Protein AF-0000000078821123 (afdb_homodimer)

Nearest PDB structures (foldseek):
  1x0l-assembly1_A  TM=9.062E-01  e=2.164E-41  Thermus thermophilus
  3ah3-assembly1_A  TM=8.897E-01  e=8.910E-41  Thermus thermophilus HB27
  4y1p-assembly1_A-2  TM=9.088E-01  e=2.811E-36  Sulfolobus acidocaldarius DSM 639
  5hn3-assembly1_A  TM=8.914E-01  e=4.255E-35  Thermococcus kodakarensis KOD1
  1wpw-assembly1_A  TM=8.825E-01  e=8.394E-35  Sulfurisphaera tokodaii

Secondary structure (DSSP, 8-state):
-EEEEEEESTTHHHHHHHHHHHHHHT----EEEE---SHHHHHHHS-SS-HHHHHHHHTSSEEEEEE----S-TT---HHHHHHHHTT--EEEEEE-PPTT---TT------EEEEEE-SSBTTS--EE--SSEEEEEEEEEHHHHHHHHHHHHHHHHTTT-EEEEEE-TTT-TTHHHHHHHHHHHHHHHT-EEEEEEHHHHHHHHHH-GGG-SEEEE-HHHHHHHHHHHHHHHT-GGG-EEEEE-SS-EEEEESS---TTTTTTT----HHHHHHHHHHHHHTT-HHHHHHHHHHHHHHHHTT---GGGT----HHHHHHHHHHHHHHT-/-EEEEEEESTTHHHHHHHHHHHHHTT----EEEE---SHHHHHHHS-SS-HHHHHHHHTSSEEEEEE----S-TT---HHHHHHHHTT--EEEEEE-PPTT---TT------EEEEEE-SSBTTS--EE--SSEEEEEEEEEHHHHHHHHHHHHHHHHTTT-EEEEEE-TTT-TTHHHHHHHHHHHHHHHT-EEEEEEHHHHHHHHHH-GGG-SEEEE-HHHHHHHHHHHHHHHT-GGG-EEEEE-SS-EEEEESS---TTTTTTT----HHHHHHHHHHHHHTT-HHHHHHHHHHHHHHHHTT---GGGT----HHHHHHHHHHHHHHT-

Solvent-accessible surface area (backbone atoms only — not comparable to full-atom values): 31918 Å² total; per-residue (Å²): 94,37,31,28,41,29,30,41,19,47,32,10,65,52,22,35,57,21,21,47,48,34,57,54,39,71,68,66,82,61,48,76,42,79,50,88,38,19,41,72,43,21,75,73,71,69,46,23,65,50,71,64,53,51,53,53,51,67,71,29,48,33,35,45,38,28,14,50,54,70,60,77,43,91,79,55,60,57,51,67,65,47,50,31,54,78,55,47,19,40,28,31,40,34,56,47,58,46,50,77,96,40,53,14,50,58,64,52,65,75,37,57,29,33,40,33,14,31,51,52,41,23,62,66,53,74,48,65,46,77,42,90,56,48,13,29,35,39,28,40,42,36,42,66,63,29,41,55,36,33,48,51,46,43,56,53,14,64,75,60,83,32,34,38,36,42,41,38,48,30,66,75,35,61,29,38,41,51,41,54,53,40,32,52,51,46,28,55,75,68,71,36,47,69,51,72,42,44,47,31,59,43,44,21,40,50,67,71,45,44,58,79,46,39,26,35,37,30,46,28,64,60,31,49,32,50,54,42,27,47,21,32,49,39,50,36,51,45,63,26,27,26,34,29,36,30,94,80,35,40,37,24,26,30,70,40,66,16,56,68,90,51,36,89,67,48,44,51,54,27,54,6,33,34,47,17,47,29,50,51,30,42,73,71,71,33,53,69,64,24,50,45,49,54,51,29,51,49,48,31,51,75,69,53,49,32,22,50,92,78,72,28,79,33,36,23,60,53,34,23,49,52,38,16,50,48,44,52,74,64,113,96,36,33,28,40,28,30,41,20,46,34,10,66,51,23,34,57,20,20,47,46,35,56,54,39,70,68,65,80,62,47,74,42,79,50,89,37,18,41,71,44,20,75,75,71,69,45,23,64,51,72,66,54,50,53,54,51,68,71,30,48,32,34,44,38,29,15,49,54,68,60,77,43,92,80,54,62,56,51,65,63,46,50,31,54,76,54,48,20,39,28,30,40,36,58,45,57,48,50,77,95,41,54,14,49,57,65,52,64,76,38,57,30,32,41,34,15,30,49,51,41,21,61,66,52,75,48,65,46,80,43,91,58,50,14,28,35,38,27,40,41,37,42,67,62,29,40,56,35,33,48,52,44,42,56,52,15,66,76,60,85,33,33,38,37,41,40,40,50,31,68,75,33,62,28,37,41,51,43,53,51,40,33,51,52,46,28,57,75,69,71,36,46,71,51,72,43,44,48,32,59,43,44,20,41,49,68,70,45,45,57,78,45,41,26,33,37,29,46,29,64,59,31,50,31,50,53,43,27,46,21,32,49,39,50,34,52,44,61,25,27,26,34,28,37,30,93,80,35,39,36,26,26,30,69,41,64,16,54,67,90,51,34,89,67,48,45,52,54,27,54,5,33,36,45,16,48,29,50,51,30,42,75,72,70,33,53,69,63,25,51,47,50,53,51,29,51,47,49,32,50,75,68,54,49,32,22,49,93,78,72,27,80,33,34,22,60,53,36,22,48,52,38,15,50,48,43,53,75,65,110

Organism: Methanosarcina acetivorans (strain ATCC 35395 / DSM 2834 / JCM 12185 / C2A) (NCBI:txid188937)

InterPro domains:
  IPR011828 Isopropylmalate/isohomocitrate dehydrogenase [TIGR02088] (3-323)
  IPR019818 Isocitrate/isopropylmalate dehydrogenase, conserved site [PS00470] (220-239)
  IPR024084 Isopropylmalate dehydrogenase-like domain [PF00180] (2-323)
  IPR024084 Isopropylmalate dehydrogenase-like domain [SM01329] (2-323)

Radius of gyration: 25.45 Å; Cα contacts (8 Å, |Δi|>4): 1637; chains: 2; bounding box: 60×72×67 Å

pLDDT: mean 96.75, std 3.0, range [77.81, 98.94]

Foldseek 3Di:
DEEEEEQAFACSVQLSVLLVLLLCLLVDPYHYDYDYAADVVCVVPVARADPVNLVVRVVGQEYQYEFHDDDPDPSYDDPVLVNCQSVVLQKKKWWQAAAPPFFFPLRDHQATAIEIEGANFFQSVPAKDDDPVDIDTDGDDDLVSLQVSLLVLQVQLVVDVLEEEEEFACVVVVNRVSSVVSSVVNSVVSVGHYYYDYLVVVLVCCSVPVRPHYYYYYYHVSSLVSSCSSCRRRHHLLAMKMWRHDPRYIYIYRNDHSPNVCGPVQQRWSNRSNLSSLVVCVVVVNPVLSVLLSVLSNVCVVVQCTGVSRPHPHGSNSSSVSSSVSSNVVD/DEEEEEQAFACSVQLSVLLVLLLCLLVDPYHYDYDYAADVVCVVPVARADPVNLVVRVVGQEYQYEFHDDDPDPSYDDPVLVNCQSVVLQKKKWWQAAAPPFFFPLRDHQATAIEIEGANFFQSVPAKDDDPVDIDTDGDDDLVSLQVSLLVLQVQLVVDVLEEEEEFACVVVVNRVSSVVSSVVNSVVSVGHYYYDYLVVVLVCCSVPVRVHYYYYYYHVSSLVSSCSSCRRRHHLLAMKMWRHDPRYIYIYRNDHSPNVCGPVQQRWSNRSNLSSLVVCVVVVNPVLSVLLSVLSNVCVVVQCTGVSRPHPHGSNSSSVSSSVSSNVPD

Structure (mmCIF, N/CA/C/O backbone):
data_AF-0000000078821123-model_v1
#
loop_
_entity.id
_entity.type
_entity.pdbx_description
1 polymer '3-isopropylmalate dehydrogenase'
#
loop_
_atom_site.group_PDB
_atom_site.id
_atom_site.type_symbol
_atom_site.label_atom_id
_atom_site.label_alt_id
_atom_site.label_comp_id
_atom_site.label_asym_id
_atom_site.label_entity_id
_atom_site.label_seq_id
_atom_site.pdbx_PDB_ins_code
_atom_site.Cartn_x
_atom_site.Cartn_y
_atom_site.Cartn_z
_atom_site.occupancy
_atom_site.B_iso_or_equiv
_atom_site.auth_seq_id
_atom_site.auth_comp_id
_atom_site.auth_asym_id
_atom_site.auth_atom_id
_atom_site.pdbx_PDB_model_num
ATOM 1 N N . MET A 1 1 ? 5.969 -31.734 -21.078 1 92.12 1 MET A N 1
ATOM 2 C CA . MET A 1 1 ? 5.68 -30.328 -20.891 1 92.12 1 MET A CA 1
ATOM 3 C C . MET A 1 1 ? 6.746 -29.453 -21.547 1 92.12 1 MET A C 1
ATOM 5 O O . MET A 1 1 ? 7.934 -29.781 -21.5 1 92.12 1 MET A O 1
ATOM 9 N N . LYS A 1 2 ? 6.359 -28.5 -22.344 1 97.25 2 LYS A N 1
ATOM 10 C CA . LYS A 1 2 ? 7.258 -27.531 -22.953 1 97.25 2 LYS A CA 1
ATOM 11 C C . LYS A 1 2 ? 7.316 -26.25 -22.125 1 97.25 2 LYS A C 1
ATOM 13 O O . LYS A 1 2 ? 6.285 -25.625 -21.859 1 97.25 2 LYS A O 1
ATOM 18 N N . LEU A 1 3 ? 8.484 -25.891 -21.656 1 98.38 3 LEU A N 1
ATOM 19 C CA . LEU A 1 3 ? 8.672 -24.797 -20.703 1 98.38 3 LEU A CA 1
ATOM 20 C C . LEU A 1 3 ? 9.57 -23.703 -21.297 1 98.38 3 LEU A C 1
ATOM 22 O O . LEU A 1 3 ? 10.719 -23.969 -21.641 1 98.38 3 LEU A O 1
ATOM 26 N N . ALA A 1 4 ? 9.016 -22.516 -21.469 1 98.69 4 ALA A N 1
ATOM 27 C CA . ALA A 1 4 ? 9.883 -21.375 -21.766 1 98.69 4 ALA A CA 1
ATOM 28 C C . ALA A 1 4 ? 10.664 -20.938 -20.531 1 98.69 4 ALA A C 1
ATOM 30 O O . ALA A 1 4 ? 10.086 -20.766 -19.469 1 98.69 4 ALA A O 1
ATOM 31 N N . VAL A 1 5 ? 11.922 -20.812 -20.625 1 98.75 5 VAL A N 1
ATOM 32 C CA . VAL A 1 5 ? 12.789 -20.344 -19.547 1 98.75 5 VAL A CA 1
ATOM 33 C C . VAL A 1 5 ? 13.422 -19.016 -19.938 1 98.75 5 VAL A C 1
ATOM 35 O O . VAL A 1 5 ? 14.219 -18.938 -20.891 1 98.75 5 VAL A O 1
ATOM 38 N N . ILE A 1 6 ? 13.062 -18 -19.234 1 98.62 6 ILE A N 1
ATOM 39 C CA . ILE A 1 6 ? 13.508 -16.656 -19.547 1 98.62 6 ILE A CA 1
ATOM 40 C C . ILE A 1 6 ? 14.18 -16.047 -18.312 1 98.62 6 ILE A C 1
ATOM 42 O O . ILE A 1 6 ? 13.516 -15.711 -17.328 1 98.62 6 ILE A O 1
ATOM 46 N N . GLU A 1 7 ? 15.406 -15.836 -18.375 1 98.12 7 GLU A N 1
ATOM 47 C CA . GLU A 1 7 ? 16.156 -15.32 -17.234 1 98.12 7 GLU A CA 1
ATOM 48 C C . GLU A 1 7 ? 15.891 -13.836 -17 1 98.12 7 GLU A C 1
ATOM 50 O O . GLU A 1 7 ? 15.82 -13.375 -15.867 1 98.12 7 GLU A O 1
ATOM 55 N N . GLY A 1 8 ? 15.75 -13.109 -18.125 1 97.25 8 GLY A N 1
ATOM 56 C CA . GLY A 1 8 ? 15.508 -11.68 -18.047 1 97.25 8 GLY A CA 1
ATOM 57 C C . GLY A 1 8 ? 16.766 -10.875 -17.734 1 97.25 8 GLY A C 1
ATOM 58 O O . GLY A 1 8 ? 17.797 -11.055 -18.391 1 97.25 8 GLY A O 1
ATOM 59 N N . ASP A 1 9 ? 16.672 -9.945 -16.859 1 97.44 9 ASP A N 1
ATOM 60 C CA . ASP A 1 9 ? 17.734 -9 -16.547 1 97.44 9 ASP A CA 1
ATOM 61 C C . ASP A 1 9 ? 18.219 -9.156 -15.109 1 97.44 9 ASP A C 1
ATOM 63 O O . ASP A 1 9 ? 17.547 -9.758 -14.281 1 97.44 9 ASP A O 1
ATOM 67 N N . GLY A 1 10 ? 19.422 -8.586 -14.836 1 96.81 10 GLY A N 1
ATOM 68 C CA . GLY A 1 10 ? 19.938 -8.492 -13.477 1 96.81 10 GLY A CA 1
ATOM 69 C C . GLY A 1 10 ? 20.141 -9.844 -12.812 1 96.81 10 GLY A C 1
ATOM 70 O O . GLY A 1 10 ? 20.781 -10.727 -13.383 1 96.81 10 GLY A O 1
ATOM 71 N N . ILE A 1 11 ? 19.547 -9.961 -11.664 1 97.75 11 ILE A N 1
ATOM 72 C CA . ILE A 1 11 ? 19.781 -11.156 -10.867 1 97.75 11 ILE A CA 1
ATOM 73 C C . ILE A 1 11 ? 19.016 -12.336 -11.461 1 97.75 11 ILE A C 1
ATOM 75 O O . ILE A 1 11 ? 19.234 -13.484 -11.086 1 97.75 11 ILE A O 1
ATOM 79 N N . GLY A 1 12 ? 18.094 -12.016 -12.383 1 98.12 12 GLY A N 1
ATOM 80 C CA . GLY A 1 12 ? 17.422 -13.109 -13.07 1 98.12 12 GLY A CA 1
ATOM 81 C C . GLY A 1 12 ? 18.391 -14.086 -13.711 1 98.12 12 GLY A C 1
ATOM 82 O O . GLY A 1 12 ? 18.109 -15.289 -13.766 1 98.12 12 GLY A O 1
ATOM 83 N N . ARG A 1 13 ? 19.5 -13.641 -14.109 1 97.56 13 ARG A N 1
ATOM 84 C CA . ARG A 1 13 ? 20.516 -14.43 -14.789 1 97.56 13 ARG A CA 1
ATOM 85 C C . ARG A 1 13 ? 21.25 -15.344 -13.812 1 97.56 13 ARG A C 1
ATOM 87 O O . ARG A 1 13 ? 21.938 -16.281 -14.219 1 97.56 13 ARG A O 1
ATOM 94 N N . GLU A 1 14 ? 20.984 -15.094 -12.57 1 98.44 14 GLU A N 1
ATOM 95 C CA . GLU A 1 14 ? 21.609 -15.906 -11.531 1 98.44 14 GLU A CA 1
ATOM 96 C C . GLU A 1 14 ? 20.594 -16.828 -10.867 1 98.44 14 GLU A C 1
ATOM 98 O O . GLU A 1 14 ? 20.828 -18.031 -10.742 1 98.44 14 GLU A O 1
ATOM 103 N N . VAL A 1 15 ? 19.422 -16.328 -10.555 1 98.62 15 VAL A N 1
ATOM 104 C CA . VAL A 1 15 ? 18.484 -17.062 -9.719 1 98.62 15 VAL A CA 1
ATOM 105 C C . VAL A 1 15 ? 17.719 -18.094 -10.57 1 98.62 15 VAL A C 1
ATOM 107 O O . VAL A 1 15 ? 17.359 -19.156 -10.086 1 98.62 15 VAL A O 1
ATOM 110 N N . ILE A 1 16 ? 17.484 -17.812 -11.852 1 98.75 16 ILE A N 1
ATOM 111 C CA . ILE A 1 16 ? 16.703 -18.719 -12.688 1 98.75 16 ILE A CA 1
ATOM 112 C C . ILE A 1 16 ? 17.531 -19.969 -13 1 98.75 16 ILE A C 1
ATOM 114 O O . ILE A 1 16 ? 17.047 -21.094 -12.891 1 98.75 16 ILE A O 1
ATOM 118 N N . PRO A 1 17 ? 18.844 -19.828 -13.352 1 98.62 17 PRO A N 1
ATOM 119 C CA . PRO A 1 17 ? 19.641 -21.047 -13.5 1 98.62 17 PRO A CA 1
ATOM 120 C C . PRO A 1 17 ? 19.656 -21.906 -12.242 1 98.62 17 PRO A C 1
ATOM 122 O O . PRO A 1 17 ? 19.594 -23.141 -12.336 1 98.62 17 PRO A O 1
ATOM 125 N N . ALA A 1 18 ? 19.734 -21.266 -11.109 1 98.75 18 ALA A N 1
ATOM 126 C CA . ALA A 1 18 ? 19.688 -22.016 -9.859 1 98.75 18 ALA A CA 1
ATOM 127 C C . ALA A 1 18 ? 18.375 -22.766 -9.719 1 98.75 18 ALA A C 1
ATOM 129 O O . ALA A 1 18 ? 18.359 -23.938 -9.312 1 98.75 18 ALA A O 1
ATOM 130 N N . ALA A 1 19 ? 17.266 -22.141 -10.008 1 98.81 19 ALA A N 1
ATOM 131 C CA . ALA A 1 19 ? 15.945 -22.766 -9.93 1 98.81 19 ALA A CA 1
ATOM 132 C C . ALA A 1 19 ? 15.812 -23.906 -10.938 1 98.81 19 ALA A C 1
ATOM 134 O O . ALA A 1 19 ? 15.211 -24.938 -10.641 1 98.81 19 ALA A O 1
ATOM 135 N N . VAL A 1 20 ? 16.344 -23.672 -12.148 1 98.69 20 VAL A N 1
ATOM 136 C CA . VAL A 1 20 ? 16.281 -24.688 -13.203 1 98.69 20 VAL A CA 1
ATOM 137 C C . VAL A 1 20 ? 17.062 -25.922 -12.773 1 98.69 20 VAL A C 1
ATOM 139 O O . VAL A 1 20 ? 16.672 -27.047 -13.062 1 98.69 20 VAL A O 1
ATOM 142 N N . GLU A 1 21 ? 18.203 -25.672 -12.133 1 98.5 21 GLU A N 1
ATOM 143 C CA . GLU A 1 21 ? 18.984 -26.797 -11.617 1 98.5 21 GLU A CA 1
ATOM 144 C C . GLU A 1 21 ? 18.141 -27.641 -10.664 1 98.5 21 GLU A C 1
ATOM 146 O O . GLU A 1 21 ? 18.219 -28.875 -10.703 1 98.5 21 GLU A O 1
ATOM 151 N N . VAL A 1 22 ? 17.438 -27.031 -9.82 1 98.75 22 VAL A N 1
ATOM 152 C CA . VAL A 1 22 ? 16.547 -27.734 -8.906 1 98.75 22 VAL A CA 1
ATOM 153 C C . VAL A 1 22 ? 15.477 -28.484 -9.688 1 98.75 22 VAL A C 1
ATOM 155 O O . VAL A 1 22 ? 15.188 -29.656 -9.406 1 98.75 22 VAL A O 1
ATOM 158 N N . LEU A 1 23 ? 14.844 -27.812 -10.68 1 98.69 23 LEU A N 1
ATOM 159 C CA . LEU A 1 23 ? 13.828 -28.438 -11.523 1 98.69 23 LEU A CA 1
ATOM 160 C C . LEU A 1 23 ? 14.391 -29.672 -12.211 1 98.69 23 LEU A C 1
ATOM 162 O O . LEU A 1 23 ? 13.734 -30.719 -12.258 1 98.69 23 LEU A O 1
ATOM 166 N N . ASP A 1 24 ? 15.602 -29.594 -12.711 1 98.06 24 ASP A N 1
ATOM 167 C CA . ASP A 1 24 ? 16.234 -30.672 -13.445 1 98.06 24 ASP A CA 1
ATOM 168 C C . ASP A 1 24 ? 16.531 -31.875 -12.539 1 98.06 24 ASP A C 1
ATOM 170 O O . ASP A 1 24 ? 16.594 -33 -13 1 98.06 24 ASP A O 1
ATOM 174 N N . ALA A 1 25 ? 16.719 -31.578 -11.297 1 98.31 25 ALA A N 1
ATOM 175 C CA . ALA A 1 25 ? 17.062 -32.625 -10.336 1 98.31 25 ALA A CA 1
ATOM 176 C C . ALA A 1 25 ? 15.953 -33.688 -10.258 1 98.31 25 ALA A C 1
ATOM 178 O O . ALA A 1 25 ? 16.188 -34.812 -9.859 1 98.31 25 ALA A O 1
ATOM 179 N N . PHE A 1 26 ? 14.766 -33.312 -10.602 1 97.88 26 PHE A N 1
ATOM 180 C CA . PHE A 1 26 ? 13.641 -34.25 -10.523 1 97.88 26 PHE A CA 1
ATOM 181 C C . PHE A 1 26 ? 13.656 -35.219 -11.688 1 97.88 26 PHE A C 1
ATOM 183 O O . PHE A 1 26 ? 12.938 -36.219 -11.68 1 97.88 26 PHE A O 1
ATOM 190 N N . GLY A 1 27 ? 14.445 -34.969 -12.742 1 96.06 27 GLY A N 1
ATOM 191 C CA . GLY A 1 27 ? 14.57 -35.875 -13.883 1 96.06 27 GLY A CA 1
ATOM 192 C C . GLY A 1 27 ? 13.312 -35.969 -14.719 1 96.06 27 GLY A C 1
ATOM 193 O O . GLY A 1 27 ? 13.016 -37 -15.32 1 96.06 27 GLY A O 1
ATOM 194 N N . LEU A 1 28 ? 12.586 -34.938 -14.742 1 94.44 28 LEU A N 1
ATOM 195 C CA . LEU A 1 28 ? 11.344 -34.906 -15.5 1 94.44 28 LEU A CA 1
ATOM 196 C C . LEU A 1 28 ? 11.617 -34.688 -16.984 1 94.44 28 LEU A C 1
ATOM 198 O O . LEU A 1 28 ? 12.625 -34.094 -17.359 1 94.44 28 LEU A O 1
ATOM 202 N N . GLU A 1 29 ? 10.828 -35.25 -17.812 1 91.25 29 GLU A N 1
ATOM 203 C CA . GLU A 1 29 ? 10.898 -35 -19.25 1 91.25 29 GLU A CA 1
ATOM 204 C C . GLU A 1 29 ? 10.328 -33.656 -19.609 1 91.25 29 GLU A C 1
ATOM 206 O O . GLU A 1 29 ? 9.125 -33.531 -19.875 1 91.25 29 GLU A O 1
ATOM 211 N N . LEU A 1 30 ? 11.094 -32.688 -19.609 1 93.69 30 LEU A N 1
ATOM 212 C CA . LEU A 1 30 ? 10.719 -31.297 -19.938 1 93.69 30 LEU A CA 1
ATOM 213 C C . LEU A 1 30 ? 11.516 -30.781 -21.125 1 93.69 30 LEU A C 1
ATOM 215 O O . LEU A 1 30 ? 12.727 -31.016 -21.219 1 93.69 30 LEU A O 1
ATOM 219 N N . GLU A 1 31 ? 10.852 -30.297 -22.078 1 97.38 31 GLU A N 1
ATOM 220 C CA . GLU A 1 31 ? 11.516 -29.531 -23.125 1 97.38 31 GLU A CA 1
ATOM 221 C C . GLU A 1 31 ? 11.625 -28.062 -22.75 1 97.38 31 GLU A C 1
ATOM 223 O O . GLU A 1 31 ? 10.609 -27.375 -22.547 1 97.38 31 GLU A O 1
ATOM 228 N N . LYS A 1 32 ? 12.773 -27.594 -22.578 1 98.12 32 LYS A N 1
ATOM 229 C CA . LYS A 1 32 ? 12.992 -26.203 -22.188 1 98.12 32 LYS A CA 1
ATOM 230 C C . LYS A 1 32 ? 13.367 -25.344 -23.406 1 98.12 32 LYS A C 1
ATOM 232 O O . LYS A 1 32 ? 14.203 -25.734 -24.219 1 98.12 32 LYS A O 1
ATOM 237 N N . VAL A 1 33 ? 12.656 -24.297 -23.531 1 98.38 33 VAL A N 1
ATOM 238 C CA . VAL A 1 33 ? 12.906 -23.328 -24.594 1 98.38 33 VAL A CA 1
ATOM 239 C C . VAL A 1 33 ? 13.438 -22.031 -24 1 98.38 33 VAL A C 1
ATOM 241 O O . VAL A 1 33 ? 12.719 -21.344 -23.266 1 98.38 33 VAL A O 1
ATOM 244 N N . SER A 1 34 ? 14.664 -21.688 -24.359 1 97.94 34 SER A N 1
ATOM 245 C CA . SER A 1 34 ? 15.281 -20.469 -23.812 1 97.94 34 SER A CA 1
ATOM 246 C C . SER A 1 34 ? 15 -19.266 -24.703 1 97.94 34 SER A C 1
ATOM 248 O O . SER A 1 34 ? 15.055 -19.359 -25.922 1 97.94 34 SER A O 1
ATOM 250 N N . LEU A 1 35 ? 14.633 -18.172 -24.109 1 97.88 35 LEU A N 1
ATOM 251 C CA . LEU A 1 35 ? 14.445 -16.891 -24.797 1 97.88 35 LEU A CA 1
ATOM 252 C C . LEU A 1 35 ? 15.172 -15.766 -24.078 1 97.88 35 LEU A C 1
ATOM 254 O O . LEU A 1 35 ? 15.211 -15.742 -22.844 1 97.88 35 LEU A O 1
ATOM 258 N N . GLU A 1 36 ? 15.719 -14.883 -24.844 1 97.25 36 GLU A N 1
ATOM 259 C CA . GLU A 1 36 ? 16.281 -13.656 -24.281 1 97.25 36 GLU A CA 1
ATOM 260 C C . GLU A 1 36 ? 15.32 -12.484 -24.422 1 97.25 36 GLU A C 1
ATOM 262 O O . GLU A 1 36 ? 15.062 -12.008 -25.531 1 97.25 36 GLU A O 1
ATOM 267 N N . LEU A 1 37 ? 14.836 -12.039 -23.359 1 97.88 37 LEU A N 1
ATOM 268 C CA . LEU A 1 37 ? 13.93 -10.898 -23.312 1 97.88 37 LEU A CA 1
ATOM 269 C C . LEU A 1 37 ? 14.406 -9.883 -22.266 1 97.88 37 LEU A C 1
ATOM 271 O O . LEU A 1 37 ? 15.07 -10.25 -21.297 1 97.88 37 LEU A O 1
ATOM 275 N N . GLY A 1 38 ? 14.031 -8.633 -22.5 1 96.62 38 GLY A N 1
ATOM 276 C CA . GLY A 1 38 ? 14.234 -7.648 -21.438 1 96.62 38 GLY A CA 1
ATOM 277 C C . GLY A 1 38 ? 15.078 -6.469 -21.891 1 96.62 38 GLY A C 1
ATOM 278 O O . GLY A 1 38 ? 15.266 -6.246 -23.094 1 96.62 38 GLY A O 1
ATOM 279 N N . TYR A 1 39 ? 15.555 -5.75 -20.938 1 95.12 39 TYR A N 1
ATOM 280 C CA . TYR A 1 39 ? 16.188 -4.457 -21.141 1 95.12 39 TYR A CA 1
ATOM 281 C C . TYR A 1 39 ? 17.531 -4.617 -21.859 1 95.12 39 TYR A C 1
ATOM 283 O O . TYR A 1 39 ? 17.859 -3.832 -22.75 1 95.12 39 TYR A O 1
ATOM 291 N N . ALA A 1 40 ? 18.281 -5.59 -21.438 1 94.31 40 ALA A N 1
ATOM 292 C CA . ALA A 1 40 ? 19.578 -5.797 -22.062 1 94.31 40 ALA A CA 1
ATOM 293 C C . ALA A 1 40 ? 19.438 -6.016 -23.562 1 94.31 40 ALA A C 1
ATOM 295 O O . ALA A 1 40 ? 20.219 -5.492 -24.359 1 94.31 40 ALA A O 1
ATOM 296 N N . ARG A 1 41 ? 18.5 -6.801 -23.953 1 95.75 41 ARG A N 1
ATOM 297 C CA . ARG A 1 41 ? 18.234 -7.016 -25.359 1 95.75 41 ARG A CA 1
ATOM 298 C C . ARG A 1 41 ? 17.766 -5.727 -26.031 1 95.75 41 ARG A C 1
ATOM 300 O O . ARG A 1 41 ? 18.172 -5.426 -27.156 1 95.75 41 ARG A O 1
ATOM 307 N N . TRP A 1 42 ? 16.875 -5.012 -25.391 1 96 42 TRP A N 1
ATOM 308 C CA . TRP A 1 42 ? 16.359 -3.75 -25.906 1 96 42 TRP A CA 1
ATOM 309 C C . TRP A 1 42 ? 17.5 -2.775 -26.188 1 96 42 TRP A C 1
ATOM 311 O O . TRP A 1 42 ? 17.5 -2.078 -27.203 1 96 42 TRP A O 1
ATOM 321 N N . GLU A 1 43 ? 18.422 -2.725 -25.25 1 95.06 43 GLU A N 1
ATOM 322 C CA . GLU A 1 43 ? 19.562 -1.831 -25.438 1 95.06 43 GLU A CA 1
ATOM 323 C C . GLU A 1 43 ? 20.344 -2.178 -26.703 1 95.06 43 GLU A C 1
ATOM 325 O O . GLU A 1 43 ? 20.859 -1.287 -27.391 1 95.06 43 GLU A O 1
ATOM 330 N N . ARG A 1 44 ? 20.406 -3.439 -27 1 96.06 44 ARG A N 1
ATOM 331 C CA . ARG A 1 44 ? 21.203 -3.916 -28.109 1 96.06 44 ARG A CA 1
ATOM 332 C C . ARG A 1 44 ? 20.422 -3.842 -29.422 1 96.06 44 ARG A C 1
ATOM 334 O O . ARG A 1 44 ? 21 -3.557 -30.469 1 96.06 44 ARG A O 1
ATOM 341 N N . THR A 1 45 ? 19.172 -4.094 -29.391 1 95.69 45 THR A N 1
ATOM 342 C CA . THR A 1 45 ? 18.453 -4.355 -30.625 1 95.69 45 THR A CA 1
ATOM 343 C C . THR A 1 45 ? 17.297 -3.381 -30.797 1 95.69 45 THR A C 1
ATOM 345 O O . THR A 1 45 ? 16.688 -3.305 -31.875 1 95.69 45 THR A O 1
ATOM 348 N N . GLY A 1 46 ? 16.891 -2.719 -29.703 1 94.06 46 GLY A N 1
ATOM 349 C CA . GLY A 1 46 ? 15.742 -1.827 -29.75 1 94.06 46 GLY A CA 1
ATOM 350 C C . GLY A 1 46 ? 14.43 -2.525 -29.438 1 94.06 46 GLY A C 1
ATOM 351 O O . GLY A 1 46 ? 13.367 -1.894 -29.438 1 94.06 46 GLY A O 1
ATOM 352 N N . SER A 1 47 ? 14.57 -3.861 -29.156 1 95.75 47 SER A N 1
ATOM 353 C CA . SER A 1 47 ? 13.359 -4.609 -28.844 1 95.75 47 SER A CA 1
ATOM 354 C C . SER A 1 47 ? 13.539 -5.48 -27.609 1 95.75 47 SER A C 1
ATOM 356 O O . SER A 1 47 ? 14.422 -6.336 -27.578 1 95.75 47 SER A O 1
ATOM 358 N N . ALA A 1 48 ? 12.641 -5.258 -26.656 1 96.75 48 ALA A N 1
ATOM 359 C CA . ALA A 1 48 ? 12.688 -6.062 -25.438 1 96.75 48 ALA A CA 1
ATOM 360 C C . ALA A 1 48 ? 11.914 -7.367 -25.625 1 96.75 48 ALA A C 1
ATOM 362 O O . ALA A 1 48 ? 12.133 -8.328 -24.875 1 96.75 48 ALA A O 1
ATOM 363 N N . ILE A 1 49 ? 11.039 -7.414 -26.531 1 97.44 49 ILE A N 1
ATOM 364 C CA . ILE A 1 49 ? 10.195 -8.562 -26.844 1 97.44 49 ILE A CA 1
ATOM 365 C C . ILE A 1 49 ? 9.578 -8.391 -28.234 1 97.44 49 ILE A C 1
ATOM 367 O O . ILE A 1 49 ? 9.172 -7.285 -28.594 1 97.44 49 ILE A O 1
ATOM 371 N N . SER A 1 50 ? 9.523 -9.414 -29.031 1 96.75 50 SER A N 1
ATOM 372 C CA . SER A 1 50 ? 8.992 -9.359 -30.391 1 96.75 50 SER A CA 1
ATOM 373 C C . SER A 1 50 ? 7.789 -10.289 -30.547 1 96.75 50 SER A C 1
ATOM 375 O O . SER A 1 50 ? 7.477 -11.062 -29.641 1 96.75 50 SER A O 1
ATOM 377 N N . GLU A 1 51 ? 7.129 -10.125 -31.656 1 96.69 51 GLU A N 1
ATOM 378 C CA . GLU A 1 51 ? 6.016 -11.016 -31.969 1 96.69 51 GLU A CA 1
ATOM 379 C C . GLU A 1 51 ? 6.48 -12.461 -32.094 1 96.69 51 GLU A C 1
ATOM 381 O O . GLU A 1 51 ? 5.742 -13.391 -31.734 1 96.69 51 GLU A O 1
ATOM 386 N N . GLU A 1 52 ? 7.648 -12.586 -32.594 1 97.5 52 GLU A N 1
ATOM 387 C CA . GLU A 1 52 ? 8.219 -13.922 -32.688 1 97.5 52 GLU A CA 1
ATOM 388 C C . GLU A 1 52 ? 8.422 -14.555 -31.328 1 97.5 52 GLU A C 1
ATOM 390 O O . GLU A 1 52 ? 8.219 -15.758 -31.156 1 97.5 52 GLU A O 1
ATOM 395 N N . ASP A 1 53 ? 8.906 -13.758 -30.406 1 98.12 53 ASP A N 1
ATOM 396 C CA . ASP A 1 53 ? 9.055 -14.242 -29.031 1 98.12 53 ASP A CA 1
ATOM 397 C C . ASP A 1 53 ? 7.719 -14.719 -28.469 1 98.12 53 ASP A C 1
ATOM 399 O O . ASP A 1 53 ? 7.648 -15.773 -27.828 1 98.12 53 ASP A O 1
ATOM 403 N N . ILE A 1 54 ? 6.676 -13.93 -28.688 1 98 54 ILE A N 1
ATOM 404 C CA . ILE A 1 54 ? 5.344 -14.25 -28.203 1 98 54 ILE A CA 1
ATOM 405 C C . ILE A 1 54 ? 4.871 -15.562 -28.812 1 98 54 ILE A C 1
ATOM 407 O O . ILE A 1 54 ? 4.297 -16.406 -28.125 1 98 54 ILE A O 1
ATOM 411 N N . ALA A 1 55 ? 5.086 -15.695 -30.109 1 98.19 55 ALA A N 1
ATOM 412 C CA . ALA A 1 55 ? 4.715 -16.938 -30.781 1 98.19 55 ALA A CA 1
ATOM 413 C C . ALA A 1 55 ? 5.43 -18.125 -30.172 1 98.19 55 ALA A C 1
ATOM 415 O O . ALA A 1 55 ? 4.824 -19.188 -29.984 1 98.19 55 ALA A O 1
ATOM 416 N N . THR A 1 56 ? 6.688 -17.953 -29.906 1 98.31 56 THR A N 1
ATOM 417 C CA . THR A 1 56 ? 7.465 -19.016 -29.281 1 98.31 56 THR A CA 1
ATOM 418 C C . THR A 1 56 ? 6.906 -19.359 -27.906 1 98.31 56 THR A C 1
ATOM 420 O O . THR A 1 56 ? 6.758 -20.531 -27.562 1 98.31 56 THR A O 1
ATOM 423 N N . ILE A 1 57 ? 6.645 -18.359 -27.125 1 98.44 57 ILE A N 1
ATOM 424 C CA . ILE A 1 57 ? 6.117 -18.547 -25.766 1 98.44 57 ILE A CA 1
ATOM 425 C C . ILE A 1 57 ? 4.77 -19.266 -25.844 1 98.44 57 ILE A C 1
ATOM 427 O O . ILE A 1 57 ? 4.496 -20.156 -25.047 1 98.44 57 ILE A O 1
ATOM 431 N N . LYS A 1 58 ? 3.939 -18.859 -26.828 1 98 58 LYS A N 1
ATOM 432 C CA . LYS A 1 58 ? 2.619 -19.469 -26.984 1 98 58 LYS A CA 1
ATOM 433 C C . LYS A 1 58 ? 2.729 -20.938 -27.375 1 98 58 LYS A C 1
ATOM 435 O O . LYS A 1 58 ? 1.768 -21.688 -27.25 1 98 58 LYS A O 1
ATOM 440 N N . GLY A 1 59 ? 3.836 -21.297 -27.922 1 97.81 59 GLY A N 1
ATOM 441 C CA . GLY A 1 59 ? 4.09 -22.688 -28.25 1 97.81 59 GLY A CA 1
ATOM 442 C C . GLY A 1 59 ? 4.488 -23.516 -27.031 1 97.81 59 GLY A C 1
ATOM 443 O O . GLY A 1 59 ? 4.59 -24.75 -27.125 1 97.81 59 GLY A O 1
ATOM 444 N N . CYS A 1 60 ? 4.684 -22.922 -25.906 1 98 60 CYS A N 1
ATOM 445 C CA . CYS A 1 60 ? 5.031 -23.594 -24.641 1 98 60 CYS A CA 1
ATOM 446 C C . CYS A 1 60 ? 3.811 -23.734 -23.75 1 98 60 CYS A C 1
ATOM 448 O O . CYS A 1 60 ? 2.77 -23.125 -24 1 98 60 CYS A O 1
ATOM 450 N N . ASP A 1 61 ? 3.922 -24.609 -22.734 1 96.56 61 ASP A N 1
ATOM 451 C CA . ASP A 1 61 ? 2.836 -24.797 -21.781 1 96.56 61 ASP A CA 1
ATOM 452 C C . ASP A 1 61 ? 2.936 -23.797 -20.641 1 96.56 61 ASP A C 1
ATOM 454 O O . ASP A 1 61 ? 1.915 -23.344 -20.109 1 96.56 61 ASP A O 1
ATOM 458 N N . ALA A 1 62 ? 4.102 -23.5 -20.234 1 97.88 62 ALA A N 1
ATOM 459 C CA . ALA A 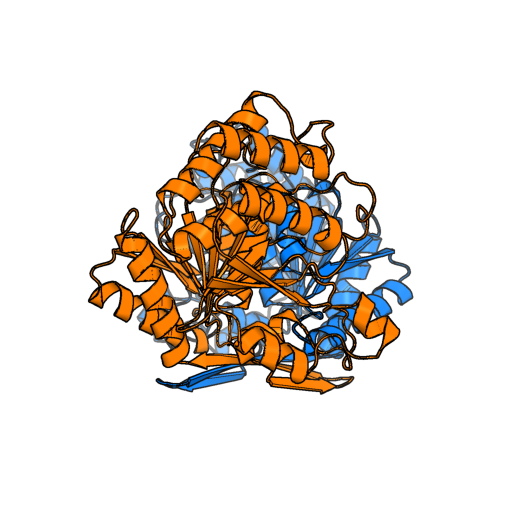1 62 ? 4.352 -22.609 -19.109 1 97.88 62 ALA A CA 1
ATOM 460 C C . ALA A 1 62 ? 5.645 -21.828 -19.297 1 97.88 62 ALA A C 1
ATOM 462 O O . ALA A 1 62 ? 6.426 -22.109 -20.203 1 97.88 62 ALA A O 1
ATOM 463 N N . VAL A 1 63 ? 5.762 -20.828 -18.484 1 98.69 63 VAL A N 1
ATOM 464 C CA . VAL A 1 63 ? 6.938 -19.953 -18.531 1 98.69 63 VAL A CA 1
ATOM 465 C C . VAL A 1 63 ? 7.562 -19.859 -17.141 1 98.69 63 VAL A C 1
ATOM 467 O O . VAL A 1 63 ? 6.852 -19.672 -16.156 1 98.69 63 VAL A O 1
ATOM 470 N N . LEU A 1 64 ? 8.812 -20.094 -16.984 1 98.81 64 LEU A N 1
ATOM 471 C CA . LEU A 1 64 ? 9.617 -19.719 -15.836 1 98.81 64 LEU A CA 1
ATOM 472 C C . LEU A 1 64 ? 10.445 -18.469 -16.141 1 98.81 64 LEU A C 1
ATOM 474 O O . LEU A 1 64 ? 11.273 -18.469 -17.047 1 98.81 64 LEU A O 1
ATOM 478 N N . PHE A 1 65 ? 10.156 -17.453 -15.359 1 98.56 65 PHE A N 1
ATOM 479 C CA . PHE A 1 65 ? 10.656 -16.125 -15.703 1 98.56 65 PHE A CA 1
ATOM 480 C C . PHE A 1 65 ? 11.438 -15.523 -14.531 1 98.56 65 PHE A C 1
ATOM 482 O O . PHE A 1 65 ? 11.023 -15.648 -13.375 1 98.56 65 PHE A O 1
ATOM 489 N N . GLY A 1 66 ? 12.578 -14.93 -14.812 1 97.31 66 GLY A N 1
ATOM 490 C CA . GLY A 1 66 ? 13.375 -14.273 -13.789 1 97.31 66 GLY A CA 1
ATOM 491 C C . GLY A 1 66 ? 12.906 -12.867 -13.477 1 97.31 66 GLY A C 1
ATOM 492 O O . GLY A 1 66 ? 11.867 -12.68 -12.852 1 97.31 66 GLY A O 1
ATOM 493 N N . ALA A 1 67 ? 13.562 -11.867 -13.93 1 94.94 67 ALA A N 1
ATOM 494 C CA . ALA A 1 67 ? 13.219 -10.461 -13.734 1 94.94 67 ALA A CA 1
ATOM 495 C C . ALA A 1 67 ? 13.586 -9.625 -14.953 1 94.94 67 ALA A C 1
ATOM 497 O O . ALA A 1 67 ? 14.445 -10.023 -15.75 1 94.94 67 ALA A O 1
ATOM 498 N N . VAL A 1 68 ? 12.867 -8.586 -15.102 1 94.44 68 VAL A N 1
ATOM 499 C CA . VAL A 1 68 ? 13.227 -7.672 -16.172 1 94.44 68 VAL A CA 1
ATOM 500 C C . VAL A 1 68 ? 13.219 -6.238 -15.656 1 94.44 68 VAL A C 1
ATOM 502 O O . VAL A 1 68 ? 12.445 -5.895 -14.766 1 94.44 68 VAL A O 1
ATOM 505 N N . THR A 1 69 ? 14.141 -5.496 -16.141 1 91.12 69 THR A N 1
ATOM 506 C CA . THR A 1 69 ? 14.148 -4.059 -15.898 1 91.12 69 THR A CA 1
ATOM 507 C C . THR A 1 69 ? 13.234 -3.336 -16.891 1 91.12 69 THR A C 1
ATOM 509 O O . THR A 1 69 ? 13.367 -3.514 -18.109 1 91.12 69 THR A O 1
ATOM 512 N N . THR A 1 70 ? 12.297 -2.613 -16.344 1 87.25 70 THR A N 1
ATOM 513 C CA . THR A 1 70 ? 11.422 -1.811 -17.188 1 87.25 70 THR A CA 1
ATOM 514 C C . THR A 1 70 ? 11.727 -0.324 -17.016 1 87.25 70 THR A C 1
ATOM 516 O O . THR A 1 70 ? 11.656 0.207 -15.906 1 87.25 70 THR A O 1
ATOM 519 N N . VAL A 1 71 ? 12.055 0.337 -18.109 1 83.06 71 VAL A N 1
ATOM 520 C CA . VAL A 1 71 ? 12.391 1.756 -18.078 1 83.06 71 VAL A CA 1
ATOM 521 C C . VAL A 1 71 ? 11.195 2.588 -18.531 1 83.06 71 VAL A C 1
ATOM 523 O O . VAL A 1 71 ? 10.375 2.119 -19.328 1 83.06 71 VAL A O 1
ATOM 526 N N . PRO A 1 72 ? 11.094 3.846 -17.969 1 78.88 72 PRO A N 1
ATOM 527 C CA . PRO A 1 72 ? 9.969 4.699 -18.359 1 78.88 72 PRO A CA 1
ATOM 528 C C . PRO A 1 72 ? 10.156 5.34 -19.734 1 78.88 72 PRO A C 1
ATOM 530 O O . PRO A 1 72 ? 10.016 6.555 -19.875 1 78.88 72 PRO A O 1
ATOM 533 N N . ASP A 1 73 ? 10.625 4.645 -20.625 1 79.88 73 ASP A N 1
ATOM 534 C CA . ASP A 1 73 ? 10.773 5.059 -22.016 1 79.88 73 ASP A CA 1
ATOM 535 C C . ASP A 1 73 ? 9.57 4.629 -22.859 1 79.88 73 ASP A C 1
ATOM 537 O O . ASP A 1 73 ? 9.227 3.447 -22.891 1 79.88 73 ASP A O 1
ATOM 541 N N . PRO A 1 74 ? 8.93 5.652 -23.453 1 77.81 74 PRO A N 1
ATOM 542 C CA . PRO A 1 74 ? 7.727 5.34 -24.234 1 77.81 74 PRO A CA 1
ATOM 543 C C . PRO A 1 74 ? 7.988 4.324 -25.344 1 77.81 74 PRO A C 1
ATOM 545 O O . PRO A 1 74 ? 7.07 3.629 -25.781 1 77.81 74 PRO A O 1
ATOM 548 N N . SER A 1 75 ? 9.141 4.227 -25.766 1 82.69 75 SER A N 1
ATOM 549 C CA . SER A 1 75 ? 9.477 3.301 -26.844 1 82.69 75 SER A CA 1
ATOM 550 C C . SER A 1 75 ? 9.758 1.902 -26.297 1 82.69 75 SER A C 1
ATOM 552 O O . SER A 1 75 ? 9.883 0.947 -27.078 1 82.69 75 SER A O 1
ATOM 554 N N . TYR A 1 76 ? 9.875 1.77 -25.062 1 87.81 76 TYR A N 1
ATOM 555 C CA . TYR A 1 76 ? 10.102 0.471 -24.438 1 87.81 76 TYR A CA 1
ATOM 556 C C . TYR A 1 76 ? 8.781 -0.257 -24.188 1 87.81 76 TYR A C 1
ATOM 558 O O . TYR A 1 76 ? 7.945 0.201 -23.422 1 87.81 76 TYR A O 1
ATOM 566 N N . LYS A 1 77 ? 8.641 -1.363 -24.922 1 87.31 77 LYS A N 1
ATOM 567 C CA . LYS A 1 77 ? 7.477 -2.213 -24.703 1 87.31 77 LYS A CA 1
ATOM 568 C C . LYS A 1 77 ? 7.691 -3.129 -23.5 1 87.31 77 LYS A C 1
ATOM 570 O O . LYS A 1 77 ? 8.633 -3.928 -23.484 1 87.31 77 LYS A O 1
ATOM 575 N N . SER A 1 78 ? 6.785 -3.006 -22.516 1 90.88 78 SER A N 1
ATOM 576 C CA . SER A 1 78 ? 6.914 -3.818 -21.312 1 90.88 78 SER A CA 1
ATOM 577 C C . SER A 1 78 ? 6.809 -5.305 -21.625 1 90.88 78 SER A C 1
ATOM 579 O O . SER A 1 78 ? 5.785 -5.762 -22.141 1 90.88 78 SER A O 1
ATOM 581 N N . VAL A 1 79 ? 7.809 -6.023 -21.219 1 95 79 VAL A N 1
ATOM 582 C CA . VAL A 1 79 ? 7.863 -7.457 -21.484 1 95 79 VAL A CA 1
ATOM 583 C C . VAL A 1 79 ? 6.758 -8.164 -20.703 1 95 79 VAL A C 1
ATOM 585 O O . VAL A 1 79 ? 6 -8.961 -21.266 1 95 79 VAL A O 1
ATOM 588 N N . LEU A 1 80 ? 6.656 -7.883 -19.422 1 94.06 80 LEU A N 1
ATOM 589 C CA . LEU A 1 80 ? 5.723 -8.57 -18.547 1 94.06 80 LEU A CA 1
ATOM 590 C C . LEU A 1 80 ? 4.281 -8.258 -18.922 1 94.06 80 LEU A C 1
ATOM 592 O O . LEU A 1 80 ? 3.443 -9.156 -19 1 94.06 80 LEU A O 1
ATOM 596 N N . LEU A 1 81 ? 4.004 -6.992 -19.141 1 91.62 81 LEU A N 1
ATOM 597 C CA . LEU A 1 81 ? 2.646 -6.613 -19.516 1 91.62 81 LEU A CA 1
ATOM 598 C C . LEU A 1 81 ? 2.238 -7.281 -20.828 1 91.62 81 LEU A C 1
ATOM 600 O O . LEU A 1 81 ? 1.096 -7.723 -20.969 1 91.62 81 LEU A O 1
ATOM 604 N N . THR A 1 82 ? 3.189 -7.375 -21.75 1 94.06 82 THR A N 1
ATOM 605 C CA . THR A 1 82 ? 2.928 -7.98 -23.047 1 94.06 82 THR A CA 1
ATOM 606 C C . THR A 1 82 ? 2.613 -9.469 -22.906 1 94.06 82 THR A C 1
ATOM 608 O O . THR A 1 82 ? 1.627 -9.953 -23.453 1 94.06 82 THR A O 1
ATOM 611 N N . ILE A 1 83 ? 3.395 -10.125 -22.156 1 96.88 83 ILE A N 1
ATOM 612 C CA . ILE A 1 83 ? 3.213 -11.562 -22 1 96.88 83 ILE A CA 1
ATOM 613 C C . ILE A 1 83 ? 1.886 -11.836 -21.281 1 96.88 83 ILE A C 1
ATOM 615 O O . ILE A 1 83 ? 1.119 -12.711 -21.703 1 96.88 83 ILE A O 1
ATOM 619 N N . ARG A 1 84 ? 1.623 -11.117 -20.203 1 96.12 84 ARG A N 1
ATOM 620 C CA . ARG A 1 84 ? 0.401 -11.312 -19.438 1 96.12 84 ARG A CA 1
ATOM 621 C C . ARG A 1 84 ? -0.835 -11.086 -20.297 1 96.12 84 ARG A C 1
ATOM 623 O O . ARG A 1 84 ? -1.817 -11.828 -20.188 1 96.12 84 ARG A O 1
ATOM 630 N N . LYS A 1 85 ? -0.771 -10.07 -21.109 1 94.06 85 LYS A N 1
ATOM 631 C CA . LYS A 1 85 ? -1.895 -9.758 -22 1 94.06 85 LYS A CA 1
ATOM 632 C C . LYS A 1 85 ? -2.037 -10.805 -23.094 1 94.06 85 LYS A C 1
ATOM 634 O O . LYS A 1 85 ? -3.133 -11.32 -23.328 1 94.06 85 LYS A O 1
ATOM 639 N N . GLU A 1 86 ? -0.954 -11.125 -23.797 1 96.44 86 GLU A N 1
ATOM 640 C CA . GLU A 1 86 ? -0.984 -12.008 -24.953 1 96.44 86 GLU A CA 1
ATOM 641 C C . GLU A 1 86 ? -1.363 -13.43 -24.547 1 96.44 86 GLU A C 1
ATOM 643 O O . GLU A 1 86 ? -2.01 -14.148 -25.312 1 96.44 86 GLU A O 1
ATOM 648 N N . LEU A 1 87 ? -0.98 -13.82 -23.375 1 97.69 87 LEU A N 1
ATOM 649 C CA . LEU A 1 87 ? -1.293 -15.164 -22.922 1 97.69 87 LEU A CA 1
ATOM 650 C C . LEU A 1 87 ? -2.572 -15.164 -22.078 1 97.69 87 LEU A C 1
ATOM 652 O O . LEU A 1 87 ? -3.014 -16.219 -21.625 1 97.69 87 LEU A O 1
ATOM 656 N N . ASP A 1 88 ? -3.148 -14.016 -21.859 1 97.19 88 ASP A N 1
ATOM 657 C CA . ASP A 1 88 ? -4.363 -13.82 -21.062 1 97.19 88 ASP A CA 1
ATOM 658 C C . ASP A 1 88 ? -4.227 -14.438 -19.672 1 97.19 88 ASP A C 1
ATOM 660 O O . ASP A 1 88 ? -5.039 -15.273 -19.281 1 97.19 88 ASP A O 1
ATOM 664 N N . LEU A 1 89 ? -3.166 -14.086 -19.047 1 98.31 89 LEU A N 1
ATOM 665 C CA . LEU A 1 89 ? -2.906 -14.516 -17.672 1 98.31 89 LEU A CA 1
ATOM 666 C C . LEU A 1 89 ? -3.646 -13.633 -16.688 1 98.31 89 LEU A C 1
ATOM 668 O O . LEU A 1 89 ? -3.061 -12.711 -16.109 1 98.31 89 LEU A O 1
ATOM 672 N N . TYR A 1 90 ? -4.879 -13.969 -16.344 1 98.25 90 TYR A N 1
ATOM 673 C CA . TYR A 1 90 ? -5.82 -13.031 -15.734 1 98.25 90 TYR A CA 1
ATOM 674 C C . TYR A 1 90 ? -5.664 -13.016 -14.219 1 98.25 90 TYR A C 1
ATOM 676 O O . TYR A 1 90 ? -6.168 -12.117 -13.547 1 98.25 90 TYR A O 1
ATOM 684 N N . ALA A 1 91 ? -5.027 -13.992 -13.633 1 98.75 91 ALA A N 1
ATOM 685 C CA . ALA A 1 91 ? -4.906 -14.062 -12.18 1 98.75 91 ALA A CA 1
ATOM 686 C C . ALA A 1 91 ? -3.445 -14.156 -11.75 1 98.75 91 ALA A C 1
ATOM 688 O O . ALA A 1 91 ? -2.732 -15.078 -12.148 1 98.75 91 ALA A O 1
ATOM 689 N N . ASN A 1 92 ? -2.967 -13.195 -11.078 1 98.69 92 ASN A N 1
ATOM 690 C CA . ASN A 1 92 ? -1.672 -13.266 -10.414 1 98.69 92 ASN A CA 1
ATOM 691 C C . ASN A 1 92 ? -1.802 -13.82 -9 1 98.69 92 ASN A C 1
ATOM 693 O O . ASN A 1 92 ? -2.594 -13.312 -8.203 1 98.69 92 ASN A O 1
ATOM 697 N N . VAL A 1 93 ? -1.113 -14.867 -8.695 1 98.88 93 VAL A N 1
ATOM 698 C CA . VAL A 1 93 ? -1.213 -15.586 -7.43 1 98.88 93 VAL A CA 1
ATOM 699 C C . VAL A 1 93 ? 0.077 -15.406 -6.629 1 98.88 93 VAL A C 1
ATOM 701 O O . VAL A 1 93 ? 1.149 -15.828 -7.07 1 98.88 93 VAL A O 1
ATOM 704 N N . ARG A 1 94 ? -0.046 -14.789 -5.469 1 98.56 94 ARG A N 1
ATOM 705 C CA . ARG A 1 94 ? 1.119 -14.469 -4.648 1 98.56 94 ARG A CA 1
ATOM 706 C C . ARG A 1 94 ? 0.963 -15.023 -3.236 1 98.56 94 ARG A C 1
ATOM 708 O O . ARG A 1 94 ? 0.406 -14.359 -2.361 1 98.56 94 ARG A O 1
ATOM 715 N N . PRO A 1 95 ? 1.522 -16.188 -2.961 1 98.5 95 PRO A N 1
ATOM 716 C CA . PRO A 1 95 ? 1.496 -16.734 -1.6 1 98.5 95 PRO A CA 1
ATOM 717 C C . PRO A 1 95 ? 2.375 -15.938 -0.634 1 98.5 95 PRO A C 1
ATOM 719 O O . PRO A 1 95 ? 3.469 -15.5 -1.005 1 98.5 95 PRO A O 1
ATOM 722 N N . VAL A 1 96 ? 1.906 -15.688 0.5 1 98.19 96 VAL A N 1
ATOM 723 C CA . VAL A 1 96 ? 2.637 -15.047 1.591 1 98.19 96 VAL A CA 1
ATOM 724 C C . VAL A 1 96 ? 2.697 -15.992 2.791 1 98.19 96 VAL A C 1
ATOM 726 O O . VAL A 1 96 ? 1.756 -16.062 3.586 1 98.19 96 VAL A O 1
ATOM 729 N N . LYS A 1 97 ? 3.754 -16.594 2.889 1 97.06 97 LYS A N 1
ATOM 730 C CA . LYS A 1 97 ? 3.934 -17.625 3.91 1 97.06 97 LYS A CA 1
ATOM 731 C C . LYS A 1 97 ? 5.359 -17.609 4.457 1 97.06 97 LYS A C 1
ATOM 733 O O . LYS A 1 97 ? 6.32 -17.734 3.697 1 97.06 97 LYS A O 1
ATOM 738 N N . PRO A 1 98 ? 5.484 -17.453 5.777 1 96.5 98 PRO A N 1
ATOM 739 C CA . PRO A 1 98 ? 6.82 -17.516 6.367 1 96.5 98 PRO A CA 1
ATOM 740 C C . PRO A 1 98 ? 7.5 -18.875 6.148 1 96.5 98 PRO A C 1
ATOM 742 O O . PRO A 1 98 ? 6.836 -19.906 6.145 1 96.5 98 PRO A O 1
ATOM 745 N N . LEU A 1 99 ? 8.75 -18.828 5.926 1 96.56 99 LEU A N 1
ATOM 746 C CA . LEU A 1 99 ? 9.57 -20.047 5.887 1 96.56 99 LEU A CA 1
ATOM 747 C C . LEU A 1 99 ? 10.117 -20.375 7.27 1 96.56 99 LEU A C 1
ATOM 749 O O . LEU A 1 99 ? 10.305 -19.484 8.102 1 96.56 99 LEU A O 1
ATOM 753 N N . PRO A 1 100 ? 10.328 -21.641 7.504 1 94.69 100 PRO A N 1
ATOM 754 C CA . PRO A 1 100 ? 10.828 -22.016 8.828 1 94.69 100 PRO A CA 1
ATOM 755 C C . PRO A 1 100 ? 12.102 -21.281 9.219 1 94.69 100 PRO A C 1
ATOM 757 O O . PRO A 1 100 ? 13.055 -21.219 8.43 1 94.69 100 PRO A O 1
ATOM 760 N N . GLY A 1 101 ? 12.055 -20.703 10.375 1 92.75 101 GLY A N 1
ATOM 761 C CA . GLY A 1 101 ? 13.242 -20.062 10.914 1 92.75 101 GLY A CA 1
ATOM 762 C C . GLY A 1 101 ? 13.453 -18.656 10.398 1 92.75 101 GLY A C 1
ATOM 763 O O . GLY A 1 101 ? 14.391 -17.969 10.82 1 92.75 101 GLY A O 1
ATOM 764 N N . ILE A 1 102 ? 12.656 -18.234 9.492 1 94.12 102 ILE A N 1
ATOM 765 C CA . ILE A 1 102 ? 12.766 -16.875 8.953 1 94.12 102 ILE A CA 1
ATOM 766 C C . ILE A 1 102 ? 11.578 -16.031 9.43 1 94.12 102 ILE A C 1
ATOM 768 O O . ILE A 1 102 ? 10.43 -16.453 9.312 1 94.12 102 ILE A O 1
ATOM 772 N N . THR A 1 103 ? 11.922 -14.891 10.023 1 92.56 103 THR A N 1
ATOM 773 C CA . THR A 1 103 ? 10.859 -13.977 10.43 1 92.56 103 THR A CA 1
ATOM 774 C C . THR A 1 103 ? 10.984 -12.641 9.703 1 92.56 103 THR A C 1
ATOM 776 O O . THR A 1 103 ? 12.094 -12.211 9.375 1 92.56 103 THR A O 1
ATOM 779 N N . GLY A 1 104 ? 9.844 -12.125 9.398 1 95.69 104 GLY A N 1
ATOM 780 C CA . GLY A 1 104 ? 9.805 -10.836 8.734 1 95.69 104 GLY A CA 1
ATOM 781 C C . GLY A 1 104 ? 9.805 -9.664 9.703 1 95.69 104 GLY A C 1
ATOM 782 O O . GLY A 1 104 ? 10.258 -9.797 10.844 1 95.69 104 GLY A O 1
ATOM 783 N N . VAL A 1 105 ? 9.398 -8.539 9.25 1 96.06 105 VAL A N 1
ATOM 784 C CA . VAL A 1 105 ? 9.57 -7.246 9.906 1 96.06 105 VAL A CA 1
ATOM 785 C C . VAL A 1 105 ? 8.727 -7.195 11.18 1 96.06 105 VAL A C 1
ATOM 787 O O . VAL A 1 105 ? 9.047 -6.469 12.117 1 96.06 105 VAL A O 1
ATOM 790 N N . THR A 1 106 ? 7.691 -7.965 11.258 1 96.25 106 THR A N 1
ATOM 791 C CA . THR A 1 106 ? 6.797 -7.91 12.414 1 96.25 106 THR A CA 1
ATOM 792 C C . THR A 1 106 ? 7.191 -8.953 13.453 1 96.25 106 THR A C 1
ATOM 794 O O . THR A 1 106 ? 6.633 -8.984 14.555 1 96.25 106 THR A O 1
ATOM 797 N N . GLY A 1 107 ? 8.055 -9.836 13.102 1 95.94 107 GLY A N 1
ATOM 798 C CA . GLY A 1 107 ? 8.461 -10.922 13.977 1 95.94 107 GLY A CA 1
ATOM 799 C C . GLY A 1 107 ? 7.457 -12.055 14.031 1 95.94 107 GLY A C 1
ATOM 800 O O . GLY A 1 107 ? 7.707 -13.078 14.672 1 95.94 107 GLY A O 1
ATOM 801 N N . ARG A 1 108 ? 6.402 -11.906 13.352 1 95.06 108 ARG A N 1
ATOM 802 C CA . ARG A 1 108 ? 5.348 -12.914 13.367 1 95.06 108 ARG A CA 1
ATOM 803 C C . ARG A 1 108 ? 5.594 -13.977 12.297 1 95.06 108 ARG A C 1
ATOM 805 O O . ARG A 1 108 ? 6.191 -13.695 11.258 1 95.06 108 ARG A O 1
ATOM 812 N N . ASN A 1 109 ? 5.082 -15.195 12.547 1 96.44 109 ASN A N 1
ATOM 813 C CA . ASN A 1 109 ? 5.184 -16.281 11.594 1 96.44 109 ASN A CA 1
ATOM 814 C C . ASN A 1 109 ? 3.914 -17.141 11.562 1 96.44 109 ASN A C 1
ATOM 816 O O . ASN A 1 109 ? 3.924 -18.266 11.07 1 96.44 109 ASN A O 1
ATOM 820 N N . ASP A 1 110 ? 2.838 -16.625 12.125 1 97.5 110 ASP A N 1
ATOM 821 C CA . ASP A 1 110 ? 1.588 -17.359 12.289 1 97.5 110 ASP A CA 1
ATOM 822 C C . ASP A 1 110 ? 0.583 -16.984 11.203 1 97.5 110 ASP A C 1
ATOM 824 O O . ASP A 1 110 ? -0.6 -16.781 11.484 1 97.5 110 ASP A O 1
ATOM 828 N N . PHE A 1 111 ? 1.086 -16.844 10.07 1 98 111 PHE A N 1
ATOM 829 C CA . PHE A 1 111 ? 0.18 -16.5 8.977 1 98 111 PHE A CA 1
ATOM 830 C C . PHE A 1 111 ? 0.503 -17.312 7.73 1 98 111 PHE A C 1
ATOM 832 O O . PHE A 1 111 ? 1.607 -17.844 7.598 1 98 111 PHE A O 1
ATOM 839 N N . ASP A 1 112 ? -0.414 -17.547 6.91 1 98.38 112 ASP A N 1
ATOM 840 C CA . ASP A 1 112 ? -0.383 -18.219 5.609 1 98.38 112 ASP A CA 1
ATOM 841 C C . ASP A 1 112 ? -1.569 -17.797 4.746 1 98.38 112 ASP A C 1
ATOM 843 O O . ASP A 1 112 ? -2.684 -18.281 4.93 1 98.38 112 ASP A O 1
ATOM 847 N N . PHE A 1 113 ? -1.317 -16.844 3.891 1 98.75 113 PHE A N 1
ATOM 848 C CA . PHE A 1 113 ? -2.414 -16.391 3.041 1 98.75 113 PHE A CA 1
ATOM 849 C C . PHE A 1 113 ? -1.935 -16.172 1.611 1 98.75 113 PHE A C 1
ATOM 851 O O . PHE A 1 113 ? -0.733 -16.219 1.339 1 98.75 113 PHE A O 1
ATOM 858 N N . ILE A 1 114 ? -2.832 -16.078 0.668 1 98.88 114 ILE A N 1
ATOM 859 C CA . ILE A 1 114 ? -2.533 -15.891 -0.749 1 98.88 114 ILE A CA 1
ATOM 860 C C . ILE A 1 114 ? -3.26 -14.656 -1.275 1 98.88 114 ILE A C 1
ATOM 862 O O . ILE A 1 114 ? -4.453 -14.477 -1.024 1 98.88 114 ILE A O 1
ATOM 866 N N . ILE A 1 115 ? -2.566 -13.82 -1.92 1 98.88 115 ILE A N 1
ATOM 867 C CA . ILE A 1 115 ? -3.174 -12.695 -2.613 1 98.88 115 ILE A CA 1
ATOM 868 C C . ILE A 1 115 ? -3.387 -13.047 -4.086 1 98.88 115 ILE A C 1
ATOM 870 O O . ILE A 1 115 ? -2.439 -13.414 -4.781 1 98.88 115 ILE A O 1
ATOM 874 N N . VAL A 1 116 ? -4.598 -12.992 -4.492 1 98.94 116 VAL A N 1
ATOM 875 C CA . VAL A 1 116 ? -4.98 -13.164 -5.891 1 98.94 116 VAL A CA 1
ATOM 876 C C . VAL A 1 116 ? -5.324 -11.805 -6.5 1 98.94 116 VAL A C 1
ATOM 878 O O . VAL A 1 116 ? -6.32 -11.188 -6.125 1 98.94 116 VAL A O 1
ATOM 881 N N . ARG A 1 117 ? -4.539 -11.398 -7.391 1 98.44 117 ARG A N 1
ATOM 882 C CA . ARG A 1 117 ? -4.66 -10.094 -8.039 1 98.44 117 ARG A CA 1
ATOM 883 C C . ARG A 1 117 ? -5.148 -10.242 -9.477 1 98.44 117 ARG A C 1
ATOM 885 O O . ARG A 1 117 ? -4.621 -11.055 -10.234 1 98.44 117 ARG A O 1
ATOM 892 N N . GLU A 1 118 ? -6.219 -9.453 -9.82 1 98.38 118 GLU A N 1
ATOM 893 C CA . GLU A 1 118 ? -6.566 -9.328 -11.234 1 98.38 118 GLU A CA 1
ATOM 894 C C . GLU A 1 118 ? -5.391 -8.797 -12.047 1 98.38 118 GLU A C 1
ATOM 896 O O . GLU A 1 118 ? -4.688 -7.887 -11.609 1 98.38 118 GLU A O 1
ATOM 901 N N . ASN A 1 119 ? -5.18 -9.289 -13.227 1 97.5 119 ASN A N 1
ATOM 902 C CA . ASN A 1 119 ? -3.83 -9.156 -13.766 1 97.5 119 ASN A CA 1
ATOM 903 C C . ASN A 1 119 ? -3.84 -8.531 -15.164 1 97.5 119 ASN A C 1
ATOM 905 O O . ASN A 1 119 ? -2.781 -8.234 -15.719 1 97.5 119 ASN A O 1
ATOM 909 N N . THR A 1 120 ? -5.004 -8.289 -15.766 1 96.06 120 THR A N 1
ATOM 910 C CA . THR A 1 120 ? -4.992 -7.902 -17.172 1 96.06 120 THR A CA 1
ATOM 911 C C . THR A 1 120 ? -5.746 -6.594 -17.375 1 96.06 120 THR A C 1
ATOM 913 O O . THR A 1 120 ? -5.645 -5.977 -18.438 1 96.06 120 THR A O 1
ATOM 916 N N . GLU A 1 121 ? -6.512 -6.148 -16.422 1 97 121 GLU A N 1
ATOM 917 C CA . GLU A 1 121 ? -7.285 -4.918 -16.562 1 97 121 GLU A CA 1
ATOM 918 C C . GLU A 1 121 ? -6.863 -3.881 -15.531 1 97 121 GLU A C 1
ATOM 920 O O . GLU A 1 121 ? -5.668 -3.689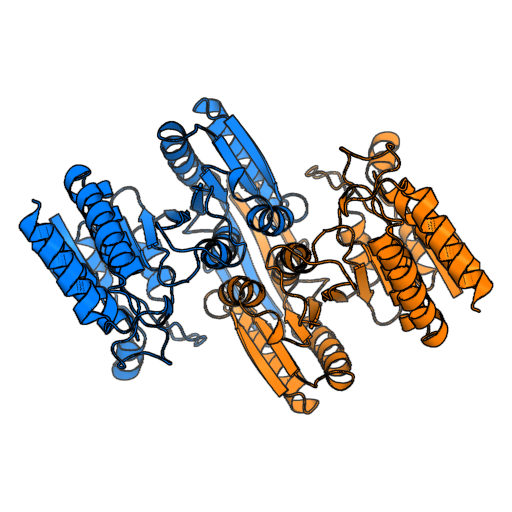 -15.289 1 97 121 GLU A O 1
ATOM 925 N N . GLY A 1 122 ? -7.816 -3.08 -15.016 1 96.81 122 GLY A N 1
ATOM 926 C CA . GLY A 1 122 ? -7.477 -2.021 -14.078 1 96.81 122 GLY A CA 1
ATOM 927 C C . GLY A 1 122 ? -6.641 -0.92 -14.703 1 96.81 122 GLY A C 1
ATOM 928 O O . GLY A 1 122 ? -6.883 -0.516 -15.844 1 96.81 122 GLY A O 1
ATOM 929 N N . LEU A 1 123 ? -5.711 -0.441 -13.938 1 97 123 LEU A N 1
ATOM 930 C CA . LEU A 1 123 ? -4.82 0.615 -14.406 1 97 123 LEU A CA 1
ATOM 931 C C . LEU A 1 123 ? -3.773 0.055 -15.367 1 97 123 LEU A C 1
ATOM 933 O O . LEU A 1 123 ? -3.021 0.813 -15.984 1 97 123 LEU A O 1
ATOM 937 N N . TYR A 1 124 ? -3.771 -1.256 -15.547 1 92.94 124 TYR A N 1
ATOM 938 C CA . TYR A 1 124 ? -2.785 -1.895 -16.406 1 92.94 124 TYR A CA 1
ATOM 939 C C . TYR A 1 124 ? -3.379 -2.205 -17.781 1 92.94 124 TYR A C 1
ATOM 941 O O . TYR A 1 124 ? -2.793 -2.957 -18.562 1 92.94 124 TYR A O 1
ATOM 949 N N . SER A 1 125 ? -4.535 -1.595 -18.078 1 93.88 125 SER A N 1
ATOM 950 C CA . SER A 1 125 ? -5.223 -1.833 -19.344 1 93.88 125 SER A CA 1
ATOM 951 C C . SER A 1 125 ? -4.512 -1.139 -20.5 1 93.88 125 SER A C 1
ATOM 953 O O . SER A 1 125 ? -4.77 -1.443 -21.656 1 93.88 125 SER A O 1
ATOM 955 N N . GLY A 1 126 ? -3.662 -0.168 -20.203 1 90.62 126 GLY A N 1
ATOM 956 C CA . GLY A 1 126 ? -2.867 0.49 -21.219 1 90.62 126 GLY A CA 1
ATOM 957 C C . GLY A 1 126 ? -3.629 1.568 -21.969 1 90.62 126 GLY A C 1
ATOM 958 O O . GLY A 1 126 ? -3.225 1.982 -23.047 1 90.62 126 GLY A O 1
ATOM 959 N N . ILE A 1 127 ? -4.785 1.981 -21.422 1 95.25 127 ILE A N 1
ATOM 960 C CA . ILE A 1 127 ? -5.562 3.055 -22.031 1 95.25 127 ILE A CA 1
ATOM 961 C C . ILE A 1 127 ? -5.188 4.391 -21.406 1 95.25 127 ILE A C 1
ATOM 963 O O . ILE A 1 127 ? -5.605 4.688 -20.281 1 95.25 127 ILE A O 1
ATOM 967 N N . GLU A 1 128 ? -4.367 5.152 -22.109 1 95.5 128 GLU A N 1
ATOM 968 C CA . GLU A 1 128 ? -3.803 6.359 -21.516 1 95.5 128 GLU A CA 1
ATOM 969 C C . GLU A 1 128 ? -3.586 7.449 -22.562 1 95.5 128 GLU A C 1
ATOM 971 O O . GLU A 1 128 ? -3.543 7.164 -23.766 1 95.5 128 GLU A O 1
ATOM 976 N N . GLU A 1 129 ? -3.592 8.617 -22.203 1 96.81 129 GLU A N 1
ATOM 977 C CA . GLU A 1 129 ? -3.152 9.789 -22.953 1 96.81 129 GLU A CA 1
ATOM 978 C C . GLU A 1 129 ? -2.045 10.539 -22.219 1 96.81 129 GLU A C 1
ATOM 980 O O . GLU A 1 129 ? -2.18 10.836 -21.031 1 96.81 129 GLU A O 1
ATOM 985 N N . ILE A 1 130 ? -0.955 10.805 -22.922 1 95.19 130 ILE A N 1
ATOM 986 C CA . ILE A 1 130 ? 0.22 11.414 -22.312 1 95.19 130 ILE A CA 1
ATOM 987 C C . ILE A 1 130 ? 0.438 12.812 -22.906 1 95.19 130 ILE A C 1
ATOM 989 O O . ILE A 1 130 ? 0.531 12.969 -24.125 1 95.19 130 ILE A O 1
ATOM 993 N N . GLY A 1 131 ? 0.404 13.812 -22.078 1 96 131 GLY A N 1
ATOM 994 C CA . GLY A 1 131 ? 0.678 15.18 -22.469 1 96 131 GLY A CA 1
ATOM 995 C C . GLY A 1 131 ? 1.521 15.938 -21.469 1 96 131 GLY A C 1
ATOM 996 O O . GLY A 1 131 ? 1.669 15.5 -20.312 1 96 131 GLY A O 1
ATOM 997 N N . PRO A 1 132 ? 2.129 17.031 -21.891 1 95.5 132 PRO A N 1
ATOM 998 C CA . PRO A 1 132 ? 3.033 17.781 -21.016 1 95.5 132 PRO A CA 1
ATOM 999 C C . PRO A 1 132 ? 2.297 18.516 -19.906 1 95.5 132 PRO A C 1
ATOM 1001 O O . PRO A 1 132 ? 2.889 18.828 -18.875 1 95.5 132 PRO A O 1
ATOM 1004 N N . ASP A 1 133 ? 0.986 18.797 -20.125 1 98 133 ASP A N 1
ATOM 1005 C CA . ASP A 1 133 ? 0.24 19.562 -19.125 1 98 133 ASP A CA 1
ATOM 1006 C C . ASP A 1 133 ? -0.831 18.703 -18.469 1 98 133 ASP A C 1
ATOM 1008 O O . ASP A 1 133 ? -1.301 19.031 -17.375 1 98 133 ASP A O 1
ATOM 1012 N N . LEU A 1 134 ? -1.252 17.766 -19.172 1 98.19 134 LEU A N 1
ATOM 1013 C CA . LEU A 1 134 ? -2.293 16.844 -18.719 1 98.19 134 LEU A CA 1
ATOM 1014 C C . LEU A 1 134 ? -2.061 15.445 -19.25 1 98.19 134 LEU A C 1
ATOM 1016 O O . LEU A 1 134 ? -1.848 15.258 -20.453 1 98.19 134 LEU A O 1
ATOM 1020 N N . SER A 1 135 ? -1.987 14.453 -18.422 1 98.12 135 SER A N 1
ATOM 1021 C CA . SER A 1 135 ? -1.949 13.031 -18.75 1 98.12 135 SER A CA 1
ATOM 1022 C C . SER A 1 135 ? -3.012 12.25 -17.969 1 98.12 135 SER A C 1
ATOM 1024 O O . SER A 1 135 ? -3.42 12.664 -16.891 1 98.12 135 SER A O 1
ATOM 1026 N N . TRP A 1 136 ? -3.529 11.234 -18.562 1 98.25 136 TRP A N 1
ATOM 1027 C CA . TRP A 1 136 ? -4.496 10.422 -17.828 1 98.25 136 TRP A CA 1
ATOM 1028 C C . TRP A 1 136 ? -4.383 8.953 -18.234 1 98.25 136 TRP A C 1
ATOM 1030 O O . TRP A 1 136 ? -3.863 8.633 -19.297 1 98.25 136 TRP A O 1
ATOM 1040 N N . THR A 1 137 ? -4.703 8.047 -17.312 1 97.88 137 THR A N 1
ATOM 1041 C CA . THR A 1 137 ? -4.828 6.609 -17.516 1 97.88 137 THR A CA 1
ATOM 1042 C C . THR A 1 137 ? -6.207 6.125 -17.078 1 97.88 137 THR A C 1
ATOM 1044 O O . THR A 1 137 ? -6.699 6.508 -16.016 1 97.88 137 THR A O 1
ATOM 1047 N N . LYS A 1 138 ? -6.883 5.34 -17.875 1 97.75 138 LYS A N 1
ATOM 1048 C CA . LYS A 1 138 ? -8.195 4.797 -17.531 1 97.75 138 LYS A CA 1
ATOM 1049 C C . LYS A 1 138 ? -8.062 3.486 -16.766 1 97.75 138 LYS A C 1
ATOM 1051 O O . LYS A 1 138 ? -7.352 2.578 -17.188 1 97.75 138 LYS A O 1
ATOM 1056 N N . ARG A 1 139 ? -8.656 3.414 -15.594 1 98.31 139 ARG A N 1
ATOM 1057 C CA . ARG A 1 139 ? -8.789 2.182 -14.828 1 98.31 139 ARG A CA 1
ATOM 1058 C C . ARG A 1 139 ? -10.055 1.43 -15.219 1 98.31 139 ARG A C 1
ATOM 1060 O O . ARG A 1 139 ? -11.172 1.908 -14.984 1 98.31 139 ARG A O 1
ATOM 1067 N N . VAL A 1 140 ? -9.898 0.207 -15.758 1 98.44 140 VAL A N 1
ATOM 1068 C CA . VAL A 1 140 ? -11.031 -0.527 -16.312 1 98.44 140 VAL A CA 1
ATOM 1069 C C . VAL A 1 140 ? -11.375 -1.711 -15.422 1 98.44 140 VAL A C 1
ATOM 1071 O O . VAL A 1 140 ? -10.484 -2.43 -14.961 1 98.44 140 VAL A O 1
ATOM 1074 N N . VAL A 1 141 ? -12.625 -1.884 -15.125 1 98.56 141 VAL A N 1
ATOM 1075 C CA . VAL A 1 141 ? -13.156 -3.039 -14.406 1 98.56 141 VAL A CA 1
ATOM 1076 C C . VAL A 1 141 ? -14.289 -3.672 -15.211 1 98.56 141 VAL A C 1
ATOM 1078 O O . VAL A 1 141 ? -15.289 -3.012 -15.516 1 98.56 141 VAL A O 1
ATOM 1081 N N . THR A 1 142 ? -14.18 -4.922 -15.586 1 98.69 142 THR A N 1
ATOM 1082 C CA . THR A 1 142 ? -15.25 -5.609 -16.297 1 98.69 142 THR A CA 1
ATOM 1083 C C . THR A 1 142 ? -15.828 -6.738 -15.453 1 98.69 142 THR A C 1
ATOM 1085 O O . THR A 1 142 ? -15.156 -7.262 -14.562 1 98.69 142 THR A O 1
ATOM 1088 N N . ARG A 1 143 ? -17.062 -7.023 -15.781 1 98.69 143 ARG A N 1
ATOM 1089 C CA . ARG A 1 143 ? -17.688 -8.172 -15.141 1 98.69 143 ARG A CA 1
ATOM 1090 C C . ARG A 1 143 ? -16.922 -9.461 -15.453 1 98.69 143 ARG A C 1
ATOM 1092 O O . ARG A 1 143 ? -16.672 -10.273 -14.562 1 98.69 143 ARG A O 1
ATOM 1099 N N . LYS A 1 144 ? -16.547 -9.656 -16.672 1 98.25 144 LYS A N 1
ATOM 1100 C CA . LYS A 1 144 ? -15.82 -10.844 -17.094 1 98.25 144 LYS A CA 1
ATOM 1101 C C . LYS A 1 144 ? -14.523 -11 -16.312 1 98.25 144 LYS A C 1
ATOM 1103 O O . LYS A 1 144 ? -14.234 -12.078 -15.781 1 98.25 144 LYS A O 1
ATOM 1108 N N . GLY A 1 145 ? -13.688 -9.93 -16.328 1 98.12 145 GLY A N 1
ATOM 1109 C CA . GLY A 1 145 ? -12.438 -9.969 -15.602 1 98.12 145 GLY A CA 1
ATOM 1110 C C . GLY A 1 145 ? -12.617 -10.203 -14.109 1 98.12 145 GLY A C 1
ATOM 1111 O O . GLY A 1 145 ? -11.875 -10.977 -13.508 1 98.12 145 GLY A O 1
ATOM 1112 N N . SER A 1 146 ? -13.609 -9.602 -13.5 1 98.81 146 SER A N 1
ATOM 1113 C CA . SER A 1 146 ? -13.891 -9.75 -12.078 1 98.81 146 SER A CA 1
ATOM 1114 C C . SER A 1 146 ? -14.367 -11.164 -11.758 1 98.81 146 SER A C 1
ATOM 1116 O O . SER A 1 146 ? -13.953 -11.75 -10.75 1 98.81 146 SER A O 1
ATOM 1118 N N . GLU A 1 147 ? -15.219 -11.695 -12.609 1 98.81 147 GLU A N 1
ATOM 1119 C CA . GLU A 1 147 ? -15.781 -13.016 -12.383 1 98.81 147 GLU A CA 1
ATOM 1120 C C . GLU A 1 147 ? -14.703 -14.094 -12.422 1 98.81 147 GLU A C 1
ATOM 1122 O O . GLU A 1 147 ? -14.656 -14.961 -11.547 1 98.81 147 GLU A O 1
ATOM 1127 N N . ARG A 1 148 ? -13.891 -14.086 -13.43 1 98.62 148 ARG A N 1
ATOM 1128 C CA . ARG A 1 148 ? -12.914 -15.164 -13.609 1 98.62 148 ARG A CA 1
ATOM 1129 C C . ARG A 1 148 ? -11.883 -15.156 -12.492 1 98.62 148 ARG A C 1
ATOM 1131 O O . ARG A 1 148 ? -11.492 -16.219 -11.992 1 98.62 148 ARG A O 1
ATOM 1138 N N . VAL A 1 149 ? -11.414 -13.953 -12.062 1 98.81 149 VAL A N 1
ATOM 1139 C CA . VAL A 1 149 ? -10.438 -13.914 -10.977 1 98.81 149 VAL A CA 1
ATOM 1140 C C . VAL A 1 149 ? -11.102 -14.32 -9.664 1 98.81 149 VAL A C 1
ATOM 1142 O O . VAL A 1 149 ? -10.469 -14.953 -8.812 1 98.81 149 VAL A O 1
ATOM 1145 N N . ALA A 1 150 ? -12.336 -13.906 -9.438 1 98.94 150 ALA A N 1
ATOM 1146 C CA . ALA A 1 150 ? -13.086 -14.305 -8.25 1 98.94 150 ALA A CA 1
ATOM 1147 C C . ALA A 1 150 ? -13.289 -15.82 -8.211 1 98.94 150 ALA A C 1
ATOM 1149 O O . ALA A 1 150 ? -13.172 -16.438 -7.156 1 98.94 150 ALA A O 1
ATOM 1150 N N . GLU A 1 151 ? -13.633 -16.375 -9.352 1 98.88 151 GLU A N 1
ATOM 1151 C CA . GLU A 1 151 ? -13.797 -17.828 -9.438 1 98.88 151 GLU A CA 1
ATOM 1152 C C . GLU A 1 151 ? -12.508 -18.547 -9.039 1 98.88 151 GLU A C 1
ATOM 1154 O O . GLU A 1 151 ? -12.539 -19.516 -8.273 1 98.88 151 GLU A O 1
ATOM 1159 N N . TYR A 1 152 ? -11.43 -18.078 -9.602 1 98.69 152 TYR A N 1
ATOM 1160 C CA . TYR A 1 152 ? -10.141 -18.672 -9.266 1 98.69 152 TYR A CA 1
ATOM 1161 C C . TYR A 1 152 ? -9.875 -18.578 -7.766 1 98.69 152 TYR A C 1
ATOM 1163 O O . TYR A 1 152 ? -9.453 -19.547 -7.141 1 98.69 152 TYR A O 1
ATOM 1171 N N . ALA A 1 153 ? -10.062 -17.375 -7.195 1 98.88 153 ALA A N 1
ATOM 1172 C CA . ALA A 1 153 ? -9.828 -17.141 -5.77 1 98.88 153 ALA A CA 1
ATOM 1173 C C . ALA A 1 153 ? -10.711 -18.047 -4.914 1 98.88 153 ALA A C 1
ATOM 1175 O O . ALA A 1 153 ? -10.266 -18.578 -3.891 1 98.88 153 ALA A O 1
ATOM 1176 N N . CYS A 1 154 ? -11.945 -18.219 -5.309 1 98.88 154 CYS A N 1
ATOM 1177 C CA . CYS A 1 154 ? -12.867 -19.047 -4.559 1 98.88 154 CYS A CA 1
ATOM 1178 C C . CYS A 1 154 ? -12.438 -20.516 -4.613 1 98.88 154 CYS A C 1
ATOM 1180 O O . CYS A 1 154 ? -12.531 -21.234 -3.611 1 98.88 154 CYS A O 1
ATOM 1182 N N . LYS A 1 155 ? -12.039 -20.953 -5.777 1 98.25 155 LYS A N 1
ATOM 1183 C CA . LYS A 1 155 ? -11.523 -22.312 -5.887 1 98.25 155 LYS A CA 1
ATOM 1184 C C . LYS A 1 155 ? -10.344 -22.531 -4.941 1 98.25 155 LYS A C 1
ATOM 1186 O O . LYS A 1 155 ? -10.258 -23.578 -4.281 1 98.25 155 LYS A O 1
ATOM 1191 N N . LEU A 1 156 ? -9.484 -21.578 -4.918 1 98.12 156 LEU A N 1
ATOM 1192 C CA . LEU A 1 156 ? -8.336 -21.656 -4.016 1 98.12 156 LEU A CA 1
ATOM 1193 C C . LEU A 1 156 ? -8.797 -21.672 -2.561 1 98.12 156 LEU A C 1
ATOM 1195 O O . LEU A 1 156 ? -8.281 -22.453 -1.756 1 98.12 156 LEU A O 1
ATOM 1199 N N . ALA A 1 157 ? -9.711 -20.797 -2.211 1 98.69 157 ALA A N 1
ATOM 1200 C CA . ALA A 1 157 ? -10.211 -20.703 -0.841 1 98.69 157 ALA A CA 1
ATOM 1201 C C . ALA A 1 157 ? -10.812 -22.016 -0.382 1 98.69 157 ALA A C 1
ATOM 1203 O O . ALA A 1 157 ? -10.617 -22.438 0.762 1 98.69 157 ALA A O 1
ATOM 1204 N N . LYS A 1 158 ? -11.508 -22.672 -1.261 1 98.38 158 LYS A N 1
ATOM 1205 C CA . LYS A 1 158 ? -12.164 -23.938 -0.928 1 98.38 158 LYS A CA 1
ATOM 1206 C C . LYS A 1 158 ? -11.133 -25.016 -0.612 1 98.38 158 LYS A C 1
ATOM 1208 O O . LYS A 1 158 ? -11.43 -25.969 0.118 1 98.38 158 LYS A O 1
ATOM 1213 N N . GLN A 1 159 ? -9.961 -24.922 -1.119 1 97.31 159 GLN A N 1
ATOM 1214 C CA . GLN A 1 159 ? -8.891 -25.875 -0.866 1 97.31 159 GLN A CA 1
ATOM 1215 C C . GLN A 1 159 ? -8.102 -25.5 0.384 1 97.31 159 GLN A C 1
ATOM 1217 O O . GLN A 1 159 ? -7.18 -26.219 0.784 1 97.31 159 GLN A O 1
ATOM 1222 N N . ARG A 1 160 ? -8.438 -24.406 0.998 1 97.88 160 ARG A N 1
ATOM 1223 C CA . ARG A 1 160 ? -7.746 -23.891 2.174 1 97.88 160 ARG A CA 1
ATOM 1224 C C . ARG A 1 160 ? -8.719 -23.688 3.336 1 97.88 160 ARG A C 1
ATOM 1226 O O . ARG A 1 160 ? -9.414 -24.625 3.736 1 97.88 160 ARG A O 1
ATOM 1233 N N . LYS A 1 161 ? -8.781 -22.516 3.951 1 97.81 161 LYS A N 1
ATOM 1234 C CA . LYS A 1 161 ? -9.617 -22.281 5.125 1 97.81 161 LYS A CA 1
ATOM 1235 C C . LYS A 1 161 ? -11 -21.797 4.719 1 97.81 161 LYS A C 1
ATOM 1237 O O . LYS A 1 161 ? -11.805 -21.422 5.574 1 97.81 161 LYS A O 1
ATOM 1242 N N . ASN A 1 162 ? -11.328 -21.688 3.465 1 98.44 162 ASN A N 1
ATOM 1243 C CA . ASN A 1 162 ? -12.617 -21.297 2.922 1 98.44 162 ASN A CA 1
ATOM 1244 C C . ASN A 1 162 ? -12.984 -19.875 3.332 1 98.44 162 ASN A C 1
ATOM 1246 O O . ASN A 1 162 ? -14.125 -19.609 3.717 1 98.44 162 ASN A O 1
ATOM 1250 N N . LYS A 1 163 ? -12.094 -18.953 3.316 1 98.56 163 LYS A N 1
ATOM 1251 C CA . LYS A 1 163 ? -12.297 -17.547 3.658 1 98.56 163 LYS A CA 1
ATOM 1252 C C . LYS A 1 163 ? -11.711 -16.641 2.59 1 98.56 163 LYS A C 1
ATOM 1254 O O . LYS A 1 163 ? -10.547 -16.781 2.215 1 98.56 163 LYS A O 1
ATOM 1259 N N . LEU A 1 164 ? -12.555 -15.797 2.062 1 98.88 164 LEU A N 1
ATOM 1260 C CA . LEU A 1 164 ? -12.148 -14.844 1.031 1 98.88 164 LEU A CA 1
ATOM 1261 C C . LEU A 1 164 ? -12.297 -13.414 1.527 1 98.88 164 LEU A C 1
ATOM 1263 O O . LEU A 1 164 ? -13.328 -13.055 2.1 1 98.88 164 LEU A O 1
ATOM 1267 N N . THR A 1 165 ? -11.312 -12.625 1.405 1 98.94 165 THR A N 1
ATOM 1268 C CA . THR A 1 165 ? -11.406 -11.188 1.62 1 98.94 165 THR A CA 1
ATOM 1269 C C . THR A 1 165 ? -11.32 -10.438 0.295 1 98.94 165 THR A C 1
ATOM 1271 O O . THR A 1 165 ? -10.344 -10.578 -0.444 1 98.94 165 THR A O 1
ATOM 1274 N N . ILE A 1 166 ? -12.336 -9.688 0.004 1 98.94 166 ILE A N 1
ATOM 1275 C CA . ILE A 1 166 ? -12.422 -8.898 -1.221 1 98.94 166 ILE A CA 1
ATOM 1276 C C . ILE A 1 166 ? -11.938 -7.473 -0.948 1 98.94 166 ILE A C 1
ATOM 1278 O O . ILE A 1 166 ? -12.531 -6.754 -0.141 1 98.94 166 ILE A O 1
ATOM 1282 N N . VAL A 1 167 ? -10.906 -7.078 -1.595 1 98.88 167 VAL A N 1
ATOM 1283 C CA . VAL A 1 167 ? -10.312 -5.77 -1.343 1 98.88 167 VAL A CA 1
ATOM 1284 C C . VAL A 1 167 ? -10.648 -4.816 -2.488 1 98.88 167 VAL A C 1
ATOM 1286 O O . VAL A 1 167 ? -10.477 -5.164 -3.66 1 98.88 167 VAL A O 1
ATOM 1289 N N . HIS A 1 168 ? -11.062 -3.648 -2.16 1 97.94 168 HIS A N 1
ATOM 1290 C CA . HIS A 1 168 ? -11.57 -2.676 -3.119 1 97.94 168 HIS A CA 1
ATOM 1291 C C . HIS A 1 168 ? -11.43 -1.253 -2.59 1 97.94 168 HIS A C 1
ATOM 1293 O O . HIS A 1 168 ? -10.812 -1.034 -1.545 1 97.94 168 HIS A O 1
ATOM 1299 N N . LYS A 1 169 ? -11.773 -0.278 -3.375 1 96.62 169 LYS A N 1
ATOM 1300 C CA . LYS A 1 169 ? -11.867 1.123 -2.977 1 96.62 169 LYS A CA 1
ATOM 1301 C C . LYS A 1 169 ? -13.164 1.754 -3.469 1 96.62 169 LYS A C 1
ATOM 1303 O O . LYS A 1 169 ? -13.156 2.865 -4 1 96.62 169 LYS A O 1
ATOM 1308 N N . SER A 1 170 ? -14.258 1.104 -3.281 1 93.94 170 SER A N 1
ATOM 1309 C CA . SER A 1 170 ? -15.531 1.491 -3.877 1 93.94 170 SER A CA 1
ATOM 1310 C C . SER A 1 170 ? -16.109 2.713 -3.18 1 93.94 170 SER A C 1
ATOM 1312 O O . SER A 1 170 ? -17.031 3.35 -3.699 1 93.94 170 SER A O 1
ATOM 1314 N N . ASN A 1 171 ? -15.602 3.064 -2.004 1 89.12 171 ASN A N 1
ATOM 1315 C CA . ASN A 1 171 ? -16.094 4.262 -1.337 1 89.12 171 ASN A CA 1
ATOM 1316 C C . ASN A 1 171 ? -15.656 5.531 -2.062 1 89.12 171 ASN A C 1
ATOM 1318 O O . ASN A 1 171 ? -16.281 6.586 -1.916 1 89.12 171 ASN A O 1
ATOM 1322 N N . VAL A 1 172 ? -14.617 5.418 -2.844 1 90.94 172 VAL A N 1
ATOM 1323 C CA . VAL A 1 172 ? -14.125 6.551 -3.615 1 90.94 172 VAL A CA 1
ATOM 1324 C C . VAL A 1 172 ? -14.32 6.289 -5.105 1 90.94 172 VAL A C 1
ATOM 1326 O O . VAL A 1 172 ? -14.773 7.172 -5.844 1 90.94 172 VAL A O 1
ATOM 1329 N N . LEU A 1 173 ? -13.891 5.07 -5.516 1 94.88 173 LEU A N 1
ATOM 1330 C CA . LEU A 1 173 ? -14.016 4.66 -6.91 1 94.88 173 LEU A CA 1
ATOM 1331 C C . LEU A 1 173 ? -15.312 3.889 -7.141 1 94.88 173 LEU A C 1
ATOM 1333 O O . LEU A 1 173 ? -15.352 2.67 -6.953 1 94.88 173 LEU A O 1
ATOM 1337 N N . LYS A 1 174 ? -16.25 4.52 -7.684 1 91.69 174 LYS A N 1
ATOM 1338 C CA . LYS A 1 174 ? -17.547 3.871 -7.895 1 91.69 174 LYS A CA 1
ATOM 1339 C C . LYS A 1 174 ? -17.422 2.721 -8.891 1 91.69 174 LYS A C 1
ATOM 1341 O O . LYS A 1 174 ? -18.141 1.727 -8.781 1 91.69 174 LYS A O 1
ATOM 1346 N N . SER A 1 175 ? -16.516 2.873 -9.805 1 94.12 175 SER A N 1
ATOM 1347 C CA . SER A 1 175 ? -16.281 1.812 -10.781 1 94.12 175 SER A CA 1
ATOM 1348 C C . SER A 1 175 ? -15.852 0.517 -10.102 1 94.12 175 SER A C 1
ATOM 1350 O O . SER A 1 175 ? -16.016 -0.569 -10.656 1 94.12 175 SER A O 1
ATOM 1352 N N . ASP A 1 176 ? -15.336 0.613 -8.945 1 95.75 176 ASP A N 1
ATOM 1353 C CA . ASP A 1 176 ? -14.852 -0.551 -8.211 1 95.75 176 ASP A CA 1
ATOM 1354 C C . ASP A 1 176 ? -16.016 -1.35 -7.621 1 95.75 176 ASP A C 1
ATOM 1356 O O . ASP A 1 176 ? -15.836 -2.496 -7.207 1 95.75 176 ASP A O 1
ATOM 1360 N N . LYS A 1 177 ? -17.188 -0.741 -7.57 1 95.25 177 LYS A N 1
ATOM 1361 C CA . LYS A 1 177 ? -18.359 -1.443 -7.078 1 95.25 177 LYS A CA 1
ATOM 1362 C C . LYS A 1 177 ? -18.656 -2.678 -7.922 1 95.25 177 LYS A C 1
ATOM 1364 O O . LYS A 1 177 ? -19.141 -3.689 -7.406 1 95.25 177 LYS A O 1
ATOM 1369 N N . LEU A 1 178 ? -18.453 -2.537 -9.219 1 97.31 178 LEU A N 1
ATOM 1370 C CA . LEU A 1 178 ? -18.641 -3.686 -10.102 1 97.31 178 LEU A CA 1
ATOM 1371 C C . LEU A 1 178 ? -17.797 -4.867 -9.641 1 97.31 178 LEU A C 1
ATOM 1373 O O . LEU A 1 178 ? -18.297 -5.988 -9.523 1 97.31 178 LEU A O 1
ATOM 1377 N N . PHE A 1 179 ? -16.547 -4.637 -9.375 1 98.56 179 PHE A N 1
ATOM 1378 C CA . PHE A 1 179 ? -15.633 -5.676 -8.898 1 98.56 179 PHE A CA 1
ATOM 1379 C C . PHE A 1 179 ? -16.141 -6.277 -7.59 1 98.56 179 PHE A C 1
ATOM 1381 O O . PHE A 1 179 ? -16.203 -7.5 -7.449 1 98.56 179 PHE A O 1
ATOM 1388 N N . LEU A 1 180 ? -16.453 -5.41 -6.633 1 98.06 180 LEU A N 1
ATOM 1389 C CA . LEU A 1 180 ? -16.922 -5.828 -5.316 1 98.06 180 LEU A CA 1
ATOM 1390 C C . LEU A 1 180 ? -18.172 -6.695 -5.438 1 98.06 180 LEU A C 1
ATOM 1392 O O . LEU A 1 180 ? -18.219 -7.793 -4.879 1 98.06 180 LEU A O 1
ATOM 1396 N N . ASP A 1 181 ? -19.125 -6.23 -6.176 1 97.69 181 ASP A N 1
ATOM 1397 C CA . ASP A 1 181 ? -20.406 -6.934 -6.301 1 97.69 181 ASP A CA 1
ATOM 1398 C C . ASP A 1 181 ? -20.219 -8.297 -6.969 1 97.69 181 ASP A C 1
ATOM 1400 O O . ASP A 1 181 ? -20.781 -9.289 -6.523 1 97.69 181 ASP A O 1
ATOM 1404 N N . VAL A 1 182 ? -19.453 -8.312 -8.031 1 98.75 182 VAL A N 1
ATOM 1405 C CA . VAL A 1 182 ? -19.234 -9.555 -8.766 1 98.75 182 VAL A CA 1
ATOM 1406 C C . VAL A 1 182 ? -18.516 -10.562 -7.867 1 98.75 182 VAL A C 1
ATOM 1408 O O . VAL A 1 182 ? -18.875 -11.734 -7.824 1 98.75 182 VAL A O 1
ATOM 1411 N N . CYS A 1 183 ? -17.469 -10.141 -7.137 1 98.88 183 CYS A N 1
ATOM 1412 C CA . CYS A 1 183 ? -16.734 -11.031 -6.25 1 98.88 183 CYS A CA 1
ATOM 1413 C C . CYS A 1 183 ? -17.641 -11.594 -5.164 1 98.88 183 CYS A C 1
ATOM 1415 O O . CYS A 1 183 ? -17.562 -12.773 -4.82 1 98.88 183 CYS A O 1
ATOM 1417 N N . ARG A 1 184 ? -18.5 -10.75 -4.598 1 98.69 184 ARG A N 1
ATOM 1418 C CA . ARG A 1 184 ? -19.453 -11.203 -3.598 1 98.69 184 ARG A CA 1
ATOM 1419 C C . ARG A 1 184 ? -20.375 -12.273 -4.176 1 98.69 184 ARG A C 1
ATOM 1421 O O . ARG A 1 184 ? -20.641 -13.297 -3.533 1 98.69 184 ARG A O 1
ATOM 1428 N N . GLN A 1 185 ? -20.891 -11.977 -5.348 1 98.75 185 GLN A N 1
ATOM 1429 C CA . GLN A 1 185 ? -21.797 -12.906 -6.012 1 98.75 185 GLN A CA 1
ATOM 1430 C C . GLN A 1 185 ? -21.125 -14.258 -6.242 1 98.75 185 GLN A C 1
ATOM 1432 O O . GLN A 1 185 ? -21.719 -15.305 -5.973 1 98.75 185 GLN A O 1
ATOM 1437 N N . VAL A 1 186 ? -19.922 -14.227 -6.754 1 98.88 186 VAL A N 1
ATOM 1438 C CA . VAL A 1 186 ? -19.188 -15.461 -7.043 1 98.88 186 VAL A CA 1
ATOM 1439 C C . VAL A 1 186 ? -18.906 -16.219 -5.742 1 98.88 186 VAL A C 1
ATOM 1441 O O . VAL A 1 186 ? -19.094 -17.438 -5.676 1 98.88 186 VAL A O 1
ATOM 1444 N N . ALA A 1 187 ? -18.422 -15.516 -4.699 1 98.88 187 ALA A N 1
ATOM 1445 C CA . ALA A 1 187 ? -18.141 -16.156 -3.41 1 98.88 187 ALA A CA 1
ATOM 1446 C C . ALA A 1 187 ? -19.391 -16.828 -2.861 1 98.88 187 ALA A C 1
ATOM 1448 O O . ALA A 1 187 ? -19.328 -17.969 -2.391 1 98.88 187 ALA A O 1
ATOM 1449 N N . SER A 1 188 ? -20.531 -16.141 -2.932 1 98.69 188 SER A N 1
ATOM 1450 C CA . SER A 1 188 ? -21.797 -16.703 -2.469 1 98.69 188 SER A CA 1
ATOM 1451 C C . SER A 1 188 ? -22.172 -17.953 -3.25 1 98.69 188 SER A C 1
ATOM 1453 O O . SER A 1 188 ? -22.594 -18.953 -2.664 1 98.69 188 SER A O 1
ATOM 1455 N N . SER A 1 189 ? -22.062 -17.875 -4.516 1 98.44 189 SER A N 1
ATOM 1456 C CA . SER A 1 189 ? -22.438 -18.984 -5.371 1 98.44 189 SER A CA 1
ATOM 1457 C C . SER A 1 189 ? -21.562 -20.219 -5.09 1 98.44 189 SER A C 1
ATOM 1459 O O . SER A 1 189 ? -22 -21.344 -5.27 1 98.44 189 SER A O 1
ATOM 1461 N N . HIS A 1 190 ? -20.359 -20.016 -4.637 1 98.12 190 HIS A N 1
ATOM 1462 C CA . HIS A 1 190 ? -19.422 -21.109 -4.371 1 98.12 190 HIS A CA 1
ATOM 1463 C C . HIS A 1 190 ? -19.5 -21.547 -2.912 1 98.12 190 HIS A C 1
ATOM 1465 O O . HIS A 1 190 ? -18.844 -22.516 -2.518 1 98.12 190 HIS A O 1
ATOM 1471 N N . GLY A 1 191 ? -20.25 -20.828 -2.078 1 98.19 191 GLY A N 1
ATOM 1472 C CA . GLY A 1 191 ? -20.344 -21.156 -0.664 1 98.19 191 GLY A CA 1
ATOM 1473 C C . GLY A 1 191 ? -19.078 -20.828 0.111 1 98.19 191 GLY A C 1
ATOM 1474 O O . GLY A 1 191 ? -18.734 -21.531 1.061 1 98.19 191 GLY A O 1
ATOM 1475 N N . VAL A 1 192 ? -18.344 -19.875 -0.4 1 98.69 192 VAL A N 1
ATOM 1476 C CA . VAL A 1 192 ? -17.141 -19.406 0.282 1 98.69 192 VAL A CA 1
ATOM 1477 C C . VAL A 1 192 ? -17.484 -18.266 1.23 1 98.69 192 VAL A C 1
ATOM 1479 O O . VAL A 1 192 ? -18.188 -17.328 0.848 1 98.69 192 VAL A O 1
ATOM 1482 N N . GLU A 1 193 ? -17.062 -18.375 2.498 1 98.62 193 GLU A N 1
ATOM 1483 C CA . GLU A 1 193 ? -17.203 -17.25 3.42 1 98.62 193 GLU A CA 1
ATOM 1484 C C . GLU A 1 193 ? -16.375 -16.047 2.957 1 98.62 193 GLU A C 1
ATOM 1486 O O . GLU A 1 193 ? -15.234 -16.203 2.541 1 98.62 193 GLU A O 1
ATOM 1491 N N . TYR A 1 194 ? -17.047 -14.875 2.973 1 98.62 194 TYR A N 1
ATOM 1492 C CA . TYR A 1 194 ? -16.281 -13.742 2.459 1 98.62 194 TYR A CA 1
ATOM 1493 C C . TYR A 1 194 ? -16.547 -12.484 3.285 1 98.62 194 TYR A C 1
ATOM 1495 O O . TYR A 1 194 ? -17.562 -12.391 3.979 1 98.62 194 TYR A O 1
ATOM 1503 N N . GLY A 1 195 ? -15.625 -11.602 3.34 1 98 195 GLY A N 1
ATOM 1504 C CA . GLY A 1 195 ? -15.688 -10.211 3.768 1 98 195 GLY A CA 1
ATOM 1505 C C . GLY A 1 195 ? -15.031 -9.25 2.791 1 98 195 GLY A C 1
ATOM 1506 O O . GLY A 1 195 ? -14.445 -9.68 1.792 1 98 195 GLY A O 1
ATOM 1507 N N . ASP A 1 196 ? -15.258 -7.992 2.953 1 97.5 196 ASP A N 1
ATOM 1508 C CA . ASP A 1 196 ? -14.617 -7.008 2.088 1 97.5 196 ASP A CA 1
ATOM 1509 C C . ASP A 1 196 ? -13.945 -5.91 2.912 1 97.5 196 ASP A C 1
ATOM 1511 O O . ASP A 1 196 ? -14.25 -5.738 4.094 1 97.5 196 ASP A O 1
ATOM 1515 N N . MET A 1 197 ? -13.047 -5.254 2.289 1 96.69 197 MET A N 1
ATOM 1516 C CA . MET A 1 197 ? -12.266 -4.227 2.973 1 96.69 197 MET A CA 1
ATOM 1517 C C . MET A 1 197 ? -11.719 -3.207 1.979 1 96.69 197 MET A C 1
ATOM 1519 O O . MET A 1 197 ? -11.375 -3.561 0.848 1 96.69 197 MET A O 1
ATOM 1523 N N . LEU A 1 198 ? -11.617 -1.995 2.393 1 96.12 198 LEU A N 1
ATOM 1524 C CA . LEU A 1 198 ? -10.969 -0.968 1.585 1 96.12 198 LEU A CA 1
ATOM 1525 C C . LEU A 1 198 ? -9.469 -1.194 1.521 1 96.12 198 LEU A C 1
ATOM 1527 O O . LEU A 1 198 ? -8.859 -1.621 2.506 1 96.12 198 LEU A O 1
ATOM 1531 N N . VAL A 1 199 ? -8.859 -0.859 0.413 1 98.44 199 VAL A N 1
ATOM 1532 C CA . VAL A 1 199 ? -7.473 -1.222 0.13 1 98.44 199 VAL A CA 1
ATOM 1533 C C . VAL A 1 199 ? -6.543 -0.55 1.141 1 98.44 199 VAL A C 1
ATOM 1535 O O . VAL A 1 199 ? -5.555 -1.143 1.573 1 98.44 199 VAL A O 1
ATOM 1538 N N . ASP A 1 200 ? -6.812 0.716 1.479 1 96.5 200 ASP A N 1
ATOM 1539 C CA . ASP A 1 200 ? -5.969 1.41 2.447 1 96.5 200 ASP A CA 1
ATOM 1540 C C . ASP A 1 200 ? -6.047 0.745 3.82 1 96.5 200 ASP A C 1
ATOM 1542 O O . ASP A 1 200 ? -5.02 0.536 4.473 1 96.5 200 ASP A O 1
ATOM 1546 N N . SER A 1 201 ? -7.262 0.354 4.227 1 95.44 201 SER A N 1
ATOM 1547 C CA . SER A 1 201 ? -7.453 -0.38 5.473 1 95.44 201 SER A CA 1
ATOM 1548 C C . SER A 1 201 ? -6.781 -1.748 5.418 1 95.44 201 SER A C 1
ATOM 1550 O O . SER A 1 201 ? -6.258 -2.229 6.426 1 95.44 201 SER A O 1
ATOM 1552 N N . MET A 1 202 ? -6.859 -2.371 4.293 1 98.25 202 MET A N 1
ATOM 1553 C CA . MET A 1 202 ? -6.234 -3.678 4.105 1 98.25 202 MET A CA 1
ATOM 1554 C C . MET A 1 202 ? -4.723 -3.59 4.285 1 98.25 202 MET A C 1
ATOM 1556 O O . MET A 1 202 ? -4.117 -4.449 4.922 1 98.25 202 MET A O 1
ATOM 1560 N N . ALA A 1 203 ? -4.117 -2.533 3.652 1 98.38 203 ALA A N 1
ATOM 1561 C CA . ALA A 1 203 ? -2.674 -2.359 3.791 1 98.38 203 ALA A CA 1
ATOM 1562 C C . ALA A 1 203 ? -2.27 -2.283 5.262 1 98.38 203 ALA A C 1
ATOM 1564 O O . ALA A 1 203 ? -1.29 -2.908 5.672 1 98.38 203 ALA A O 1
ATOM 1565 N N . TYR A 1 204 ? -3.004 -1.591 6.055 1 97.44 204 TYR A N 1
ATOM 1566 C CA . TYR A 1 204 ? -2.779 -1.479 7.492 1 97.44 204 TYR A CA 1
ATOM 1567 C C . TYR A 1 204 ? -3.02 -2.814 8.188 1 97.44 204 TYR A C 1
ATOM 1569 O O . TYR A 1 204 ? -2.178 -3.277 8.961 1 97.44 204 TYR A O 1
ATOM 1577 N N . SER A 1 205 ? -4.102 -3.445 7.898 1 97.38 205 SER A N 1
ATOM 1578 C CA . SER A 1 205 ? -4.527 -4.656 8.594 1 97.38 205 SER A CA 1
ATOM 1579 C C . SER A 1 205 ? -3.58 -5.816 8.305 1 97.38 205 SER A C 1
ATOM 1581 O O . SER A 1 205 ? -3.324 -6.645 9.188 1 97.38 205 SER A O 1
ATOM 1583 N N . LEU A 1 206 ? -3.094 -5.918 7.078 1 98.38 206 LEU A N 1
ATOM 1584 C CA . LEU A 1 206 ? -2.17 -6.988 6.723 1 98.38 206 LEU A CA 1
ATOM 1585 C C . LEU A 1 206 ? -0.9 -6.914 7.566 1 98.38 206 LEU A C 1
ATOM 1587 O O . LEU A 1 206 ? -0.315 -7.945 7.906 1 98.38 206 LEU A O 1
ATOM 1591 N N . MET A 1 207 ? -0.463 -5.684 7.855 1 97.81 207 MET A N 1
ATOM 1592 C CA . MET A 1 207 ? 0.727 -5.527 8.688 1 97.81 207 MET A CA 1
ATOM 1593 C C . MET A 1 207 ? 0.416 -5.844 10.148 1 97.81 207 MET A C 1
ATOM 1595 O O . MET A 1 207 ? 1.219 -6.477 10.828 1 97.81 207 MET A O 1
ATOM 1599 N N . MET A 1 208 ? -0.749 -5.496 10.586 1 95.94 208 MET A N 1
ATOM 1600 C CA . MET A 1 208 ? -1.097 -5.625 12 1 95.94 208 MET A CA 1
ATOM 1601 C C . MET A 1 208 ? -1.551 -7.047 12.32 1 95.94 208 MET A C 1
ATOM 1603 O O . MET A 1 208 ? -1.229 -7.578 13.383 1 95.94 208 MET A O 1
ATOM 1607 N N . ARG A 1 209 ? -2.336 -7.625 11.414 1 96.69 209 ARG A N 1
ATOM 1608 C CA . ARG A 1 209 ? -2.996 -8.891 11.703 1 96.69 209 ARG A CA 1
ATOM 1609 C C . ARG A 1 209 ? -2.994 -9.805 10.484 1 96.69 209 ARG A C 1
ATOM 1611 O O . ARG A 1 209 ? -4.055 -10.234 10.016 1 96.69 209 ARG A O 1
ATOM 1618 N N . PRO A 1 210 ? -1.825 -10.188 10.039 1 97.88 210 PRO A N 1
ATOM 1619 C CA . PRO A 1 210 ? -1.763 -11.039 8.852 1 97.88 210 PRO A CA 1
ATOM 1620 C C . PRO A 1 210 ? -2.389 -12.414 9.078 1 97.88 210 PRO A C 1
ATOM 1622 O O . PRO A 1 210 ? -2.73 -13.102 8.117 1 97.88 210 PRO A O 1
ATOM 1625 N N . ASP A 1 211 ? -2.572 -12.836 10.336 1 98.12 211 ASP A N 1
ATOM 1626 C CA . ASP A 1 211 ? -3.111 -14.148 10.695 1 98.12 211 ASP A CA 1
ATOM 1627 C C . ASP A 1 211 ? -4.598 -14.242 10.352 1 98.12 211 ASP A C 1
ATOM 1629 O O . ASP A 1 211 ? -5.156 -15.336 10.281 1 98.12 211 ASP A O 1
ATOM 1633 N N . LYS A 1 212 ? -5.207 -13.117 10.07 1 98 212 LYS A N 1
ATOM 1634 C CA . LYS A 1 212 ? -6.656 -13.07 9.891 1 98 212 LYS A CA 1
ATOM 1635 C C . LYS A 1 212 ? -7.051 -13.484 8.477 1 98 212 LYS A C 1
ATOM 1637 O O . LYS A 1 212 ? -8.227 -13.734 8.203 1 98 212 LYS A O 1
ATOM 1642 N N . TYR A 1 213 ? -6.113 -13.656 7.621 1 98.62 213 TYR A N 1
ATOM 1643 C CA . TYR A 1 213 ? -6.48 -13.758 6.211 1 98.62 213 TYR A CA 1
ATOM 1644 C C . TYR A 1 213 ? -6.117 -15.125 5.652 1 98.62 213 TYR A C 1
ATOM 1646 O O . TYR A 1 213 ? -5.207 -15.789 6.156 1 98.62 213 TYR A O 1
ATOM 1654 N N . ASP A 1 214 ? -6.824 -15.531 4.668 1 98.81 214 ASP A N 1
ATOM 1655 C CA . ASP A 1 214 ? -6.617 -16.797 3.955 1 98.81 214 ASP A CA 1
ATOM 1656 C C . ASP A 1 214 ? -6.391 -16.547 2.465 1 98.81 214 ASP A C 1
ATOM 1658 O O . ASP A 1 214 ? -5.246 -16.469 2.01 1 98.81 214 ASP A O 1
ATOM 1662 N N . VAL A 1 215 ? -7.426 -16.219 1.722 1 98.94 215 VAL A N 1
ATOM 1663 C CA . VAL A 1 215 ? -7.293 -15.781 0.334 1 98.94 215 VAL A CA 1
ATOM 1664 C C . VAL A 1 215 ? -7.805 -14.352 0.187 1 98.94 215 VAL A C 1
ATOM 1666 O O . VAL A 1 215 ? -8.891 -14.023 0.665 1 98.94 215 VAL A O 1
ATOM 1669 N N . VAL A 1 216 ? -7.023 -13.516 -0.354 1 98.94 216 VAL A N 1
ATOM 1670 C CA . VAL A 1 216 ? -7.367 -12.125 -0.65 1 98.94 216 VAL A CA 1
ATOM 1671 C C . VAL A 1 216 ? -7.477 -11.93 -2.16 1 98.94 216 VAL A C 1
ATOM 1673 O O . VAL A 1 216 ? -6.582 -12.328 -2.91 1 98.94 216 VAL A O 1
ATOM 1676 N N . VAL A 1 217 ? -8.578 -11.406 -2.625 1 98.94 217 VAL A N 1
ATOM 1677 C CA . VAL A 1 217 ? -8.734 -11.109 -4.047 1 98.94 217 VAL A CA 1
ATOM 1678 C C . VAL A 1 217 ? -8.891 -9.609 -4.246 1 98.94 217 VAL A C 1
ATOM 1680 O O . VAL A 1 217 ? -9.562 -8.938 -3.457 1 98.94 217 VAL A O 1
ATOM 1683 N N . THR A 1 218 ? -8.242 -9.039 -5.207 1 98.88 218 THR A N 1
ATOM 1684 C CA . THR A 1 218 ? -8.297 -7.598 -5.43 1 98.88 218 THR A CA 1
ATOM 1685 C C . THR A 1 218 ? -7.914 -7.258 -6.867 1 98.88 218 THR A C 1
ATOM 1687 O O . THR A 1 218 ? -7.641 -8.156 -7.672 1 98.88 218 THR A O 1
ATOM 1690 N N . THR A 1 219 ? -7.98 -5.996 -7.246 1 98.62 219 THR A N 1
ATOM 1691 C CA . THR A 1 219 ? -7.688 -5.516 -8.594 1 98.62 219 THR A CA 1
ATOM 1692 C C . THR A 1 219 ? -6.184 -5.328 -8.789 1 98.62 219 THR A C 1
ATOM 1694 O O . THR A 1 219 ? -5.41 -5.484 -7.844 1 98.62 219 THR A O 1
ATOM 1697 N N . ASN A 1 220 ? -5.789 -5.023 -9.992 1 97.69 220 ASN A N 1
ATOM 1698 C CA . ASN A 1 220 ? -4.414 -5.121 -10.469 1 97.69 220 ASN A CA 1
ATOM 1699 C C . ASN A 1 220 ? -3.471 -4.266 -9.625 1 97.69 220 ASN A C 1
ATOM 1701 O O . ASN A 1 220 ? -2.607 -4.797 -8.922 1 97.69 220 ASN A O 1
ATOM 1705 N N . ILE A 1 221 ? -3.666 -2.967 -9.562 1 98.19 221 ILE A N 1
ATOM 1706 C CA . ILE A 1 221 ? -2.717 -2.074 -8.906 1 98.19 221 ILE A CA 1
ATOM 1707 C C . ILE A 1 221 ? -2.752 -2.307 -7.395 1 98.19 221 ILE A C 1
ATOM 1709 O O . ILE A 1 221 ? -1.722 -2.211 -6.723 1 98.19 221 ILE A O 1
ATOM 1713 N N . PHE A 1 222 ? -3.936 -2.6 -6.828 1 98.69 222 PHE A N 1
ATOM 1714 C CA . PHE A 1 222 ? -4.055 -2.84 -5.395 1 98.69 222 PHE A CA 1
ATOM 1715 C C . PHE A 1 222 ? -3.295 -4.098 -4.992 1 98.69 222 PHE A C 1
ATOM 1717 O O . PHE A 1 222 ? -2.549 -4.094 -4.012 1 98.69 222 PHE A O 1
ATOM 1724 N N . GLY A 1 223 ? -3.445 -5.117 -5.812 1 98.5 223 GLY A N 1
ATOM 1725 C CA . GLY A 1 223 ? -2.711 -6.344 -5.539 1 98.5 223 GLY A CA 1
ATOM 1726 C C . GLY A 1 223 ? -1.209 -6.184 -5.676 1 98.5 223 GLY A C 1
ATOM 1727 O O . GLY A 1 223 ? -0.444 -6.793 -4.93 1 98.5 223 GLY A O 1
ATOM 1728 N N . ASP A 1 224 ? -0.823 -5.387 -6.66 1 97.19 224 ASP A N 1
ATOM 1729 C CA . ASP A 1 224 ? 0.593 -5.102 -6.879 1 97.19 224 ASP A CA 1
ATOM 1730 C C . ASP A 1 224 ? 1.228 -4.488 -5.633 1 97.19 224 ASP A C 1
ATOM 1732 O O . ASP A 1 224 ? 2.246 -4.98 -5.141 1 97.19 224 ASP A O 1
ATOM 1736 N N . ILE A 1 225 ? 0.62 -3.529 -5.074 1 98.44 225 ILE A N 1
ATOM 1737 C CA . ILE A 1 225 ? 1.138 -2.799 -3.92 1 98.44 225 ILE A CA 1
ATOM 1738 C C . ILE A 1 225 ? 1.084 -3.688 -2.68 1 98.44 225 ILE A C 1
ATOM 1740 O O . ILE A 1 225 ? 2.08 -3.826 -1.965 1 98.44 225 ILE A O 1
ATOM 1744 N N . LEU A 1 226 ? -0.073 -4.355 -2.441 1 98.69 226 LEU A N 1
ATOM 1745 C CA . LEU A 1 226 ? -0.267 -5.152 -1.235 1 98.69 226 LEU A CA 1
ATOM 1746 C C . LEU A 1 226 ? 0.692 -6.336 -1.205 1 98.69 226 LEU A C 1
ATOM 1748 O O . LEU A 1 226 ? 1.246 -6.664 -0.153 1 98.69 226 LEU A O 1
ATOM 1752 N N . SER A 1 227 ? 0.877 -6.977 -2.334 1 97.81 227 SER A N 1
ATOM 1753 C CA . SER A 1 227 ? 1.698 -8.188 -2.352 1 97.81 227 SER A CA 1
ATOM 1754 C C . SER A 1 227 ? 3.17 -7.852 -2.131 1 97.81 227 SER A C 1
ATOM 1756 O O . SER A 1 227 ? 3.875 -8.578 -1.422 1 97.81 227 SER A O 1
ATOM 1758 N N . ASP A 1 228 ? 3.713 -6.789 -2.781 1 96.56 228 ASP A N 1
ATOM 1759 C CA . ASP A 1 228 ? 5.09 -6.383 -2.531 1 96.56 228 ASP A CA 1
ATOM 1760 C C . ASP A 1 228 ? 5.289 -5.984 -1.07 1 96.56 228 ASP A C 1
ATOM 1762 O O . ASP A 1 228 ? 6.301 -6.332 -0.457 1 96.56 228 ASP A O 1
ATOM 1766 N N . MET A 1 229 ? 4.344 -5.199 -0.56 1 97.94 229 MET A N 1
ATOM 1767 C CA . MET A 1 229 ? 4.375 -4.832 0.853 1 97.94 229 MET A CA 1
ATOM 1768 C C . MET A 1 229 ? 4.488 -6.07 1.736 1 97.94 229 MET A C 1
ATOM 1770 O O . MET A 1 229 ? 5.266 -6.086 2.695 1 97.94 229 MET A O 1
ATOM 1774 N N . CYS A 1 230 ? 3.764 -7.152 1.433 1 97.62 230 CYS A N 1
ATOM 1775 C CA . CYS A 1 230 ? 3.67 -8.336 2.275 1 97.62 230 CYS A CA 1
ATOM 1776 C C . CYS A 1 230 ? 4.969 -9.133 2.244 1 97.62 230 CYS A C 1
ATOM 1778 O O . CYS A 1 230 ? 5.191 -10 3.09 1 97.62 230 CYS A O 1
ATOM 1780 N N . ALA A 1 231 ? 5.84 -8.859 1.256 1 96.5 231 ALA A N 1
ATOM 1781 C CA . ALA A 1 231 ? 7.172 -9.461 1.294 1 96.5 231 ALA A CA 1
ATOM 1782 C C . ALA A 1 231 ? 7.906 -9.086 2.578 1 96.5 231 ALA A C 1
ATOM 1784 O O . ALA A 1 231 ? 8.758 -9.844 3.055 1 96.5 231 ALA A O 1
ATOM 1785 N N . ALA A 1 232 ? 7.562 -7.926 3.148 1 96.88 232 ALA A N 1
ATOM 1786 C CA . ALA A 1 232 ? 8.164 -7.504 4.414 1 96.88 232 ALA A CA 1
ATOM 1787 C C . ALA A 1 232 ? 7.758 -8.438 5.551 1 96.88 232 ALA A C 1
ATOM 1789 O O . ALA A 1 232 ? 8.516 -8.633 6.5 1 96.88 232 ALA A O 1
ATOM 1790 N N . LEU A 1 233 ? 6.547 -9 5.477 1 97.62 233 LEU A N 1
ATOM 1791 C CA . LEU A 1 233 ? 6.062 -9.914 6.5 1 97.62 233 LEU A CA 1
ATOM 1792 C C . LEU A 1 233 ? 6.883 -11.203 6.516 1 97.62 233 LEU A C 1
ATOM 1794 O O . LEU A 1 233 ? 7.066 -11.812 7.566 1 97.62 233 LEU A O 1
ATOM 1798 N N . VAL A 1 234 ? 7.379 -11.594 5.301 1 96.12 234 VAL A N 1
ATOM 1799 C CA . VAL A 1 234 ? 8.086 -12.867 5.23 1 96.12 234 VAL A CA 1
ATOM 1800 C C . VAL A 1 234 ? 9.586 -12.633 5.379 1 96.12 234 VAL A C 1
ATOM 1802 O O . VAL A 1 234 ? 10.352 -13.57 5.613 1 96.12 234 VAL A O 1
ATOM 1805 N N . GLY A 1 235 ? 10.023 -11.445 5.207 1 92.38 235 GLY A N 1
ATOM 1806 C CA . GLY A 1 235 ? 11.391 -11.117 5.586 1 92.38 235 GLY A CA 1
ATOM 1807 C C . GLY A 1 235 ? 12.219 -10.586 4.434 1 92.38 235 GLY A C 1
ATOM 1808 O O . GLY A 1 235 ? 13.227 -9.906 4.648 1 92.38 235 GLY A O 1
ATOM 1809 N N . SER A 1 236 ? 11.828 -11.023 3.244 1 90.56 236 SER A N 1
ATOM 1810 C CA . SER A 1 236 ? 12.617 -10.609 2.086 1 90.56 236 SER A CA 1
ATOM 1811 C C . SER A 1 236 ? 11.805 -10.719 0.8 1 90.56 236 SER A C 1
ATOM 1813 O O . SER A 1 236 ? 10.984 -11.625 0.653 1 90.56 236 SER A O 1
ATOM 1815 N N . LEU A 1 237 ? 12.133 -9.773 -0.115 1 89.44 237 LEU A N 1
ATOM 1816 C CA . LEU A 1 237 ? 11.555 -9.898 -1.45 1 89.44 237 LEU A CA 1
ATOM 1817 C C . LEU A 1 237 ? 12.062 -11.164 -2.141 1 89.44 237 LEU A C 1
ATOM 1819 O O . LEU A 1 237 ? 11.391 -11.703 -3.02 1 89.44 237 LEU A O 1
ATOM 1823 N N . GLY A 1 238 ? 13.195 -11.656 -1.715 1 92 238 GLY A N 1
ATOM 1824 C CA . GLY A 1 238 ? 13.812 -12.828 -2.305 1 92 238 GLY A CA 1
ATOM 1825 C C . GLY A 1 238 ? 13.148 -14.133 -1.885 1 92 238 GLY A C 1
ATOM 1826 O O . GLY A 1 238 ? 13.578 -15.211 -2.297 1 92 238 GLY A O 1
ATOM 1827 N N . LEU A 1 239 ? 12.094 -14.023 -1.171 1 96.56 239 LEU A N 1
ATOM 1828 C CA . LEU A 1 239 ? 11.469 -15.227 -0.644 1 96.56 239 LEU A CA 1
ATOM 1829 C C . LEU A 1 239 ? 10.047 -15.383 -1.178 1 96.56 239 LEU A C 1
ATOM 1831 O O . LEU A 1 239 ? 9.344 -16.328 -0.817 1 96.56 239 LEU A O 1
ATOM 1835 N N . VAL A 1 240 ? 9.609 -14.492 -2.014 1 96.88 240 VAL A N 1
ATOM 1836 C CA . VAL A 1 240 ? 8.195 -14.461 -2.373 1 96.88 240 VAL A CA 1
ATOM 1837 C C . VAL A 1 240 ? 8.031 -14.805 -3.85 1 96.88 240 VAL A C 1
ATOM 1839 O O . VAL A 1 240 ? 8.328 -13.984 -4.723 1 96.88 240 VAL A O 1
ATOM 1842 N N . PRO A 1 241 ? 7.457 -15.969 -4.168 1 98.25 241 PRO A N 1
ATOM 1843 C CA . PRO A 1 241 ? 7.168 -16.359 -5.551 1 98.25 241 PRO A CA 1
ATOM 1844 C C . PRO A 1 241 ? 5.82 -15.836 -6.039 1 98.25 241 PRO A C 1
ATOM 1846 O O . PRO A 1 241 ? 5.035 -15.305 -5.25 1 98.25 241 PRO A O 1
ATOM 1849 N N . SER A 1 242 ? 5.59 -15.953 -7.309 1 98.5 242 SER A N 1
ATOM 1850 C CA . SER A 1 242 ? 4.277 -15.656 -7.867 1 98.5 242 SER A CA 1
ATOM 1851 C C . SER A 1 242 ? 3.988 -16.5 -9.102 1 98.5 242 SER A C 1
ATOM 1853 O O . SER A 1 242 ? 4.906 -17.062 -9.695 1 98.5 242 SER A O 1
ATOM 1855 N N . ALA A 1 243 ? 2.791 -16.641 -9.406 1 98.69 243 ALA A N 1
ATOM 1856 C CA . ALA A 1 243 ? 2.303 -17.297 -10.617 1 98.69 243 ALA A CA 1
ATOM 1857 C C . ALA A 1 243 ? 1.254 -16.438 -11.312 1 98.69 243 ALA A C 1
ATOM 1859 O O . ALA A 1 243 ? 0.405 -15.828 -10.664 1 98.69 243 ALA A O 1
ATOM 1860 N N . ASN A 1 244 ? 1.384 -16.25 -12.562 1 98.62 244 ASN A N 1
ATOM 1861 C CA . ASN A 1 244 ? 0.341 -15.711 -13.422 1 98.62 244 ASN A CA 1
ATOM 1862 C C . ASN A 1 244 ? -0.396 -16.812 -14.172 1 98.62 244 ASN A C 1
ATOM 1864 O O . ASN A 1 244 ? 0.209 -17.547 -14.953 1 98.62 244 ASN A O 1
ATOM 1868 N N . ILE A 1 245 ? -1.678 -16.859 -13.93 1 98.56 245 ILE A N 1
ATOM 1869 C CA . ILE A 1 245 ? -2.451 -18.016 -14.367 1 98.56 245 ILE A CA 1
ATOM 1870 C C . ILE A 1 245 ? -3.506 -17.578 -15.383 1 98.56 245 ILE A C 1
ATOM 1872 O O . ILE A 1 245 ? -4.203 -16.578 -15.164 1 98.56 245 ILE A O 1
ATOM 1876 N N . GLY A 1 246 ? -3.561 -18.219 -16.5 1 97.56 246 GLY A N 1
ATOM 1877 C CA . GLY A 1 246 ? -4.641 -18.125 -17.469 1 97.56 246 GLY A CA 1
ATOM 1878 C C . GLY A 1 246 ? -5.395 -19.438 -17.641 1 97.56 246 GLY A C 1
ATOM 1879 O O . GLY A 1 246 ? -5.273 -20.344 -16.812 1 97.56 246 GLY A O 1
ATOM 1880 N N . GLU A 1 247 ? -6.289 -19.438 -18.578 1 95.94 247 GLU A N 1
ATOM 1881 C CA . GLU A 1 247 ? -7.02 -20.672 -18.859 1 95.94 247 GLU A CA 1
ATOM 1882 C C . GLU A 1 247 ? -6.098 -21.734 -19.453 1 95.94 247 GLU A C 1
ATOM 1884 O O . GLU A 1 247 ? -6.234 -22.922 -19.156 1 95.94 247 GLU A O 1
ATOM 1889 N N . LYS A 1 248 ? -5.148 -21.266 -20.25 1 95.5 248 LYS A N 1
ATOM 1890 C CA . LYS A 1 248 ? -4.336 -22.203 -21.031 1 95.5 248 LYS A CA 1
ATOM 1891 C C . LYS A 1 248 ? -2.889 -22.203 -20.547 1 95.5 248 LYS A C 1
ATOM 1893 O O . LYS A 1 248 ? -2.217 -23.234 -20.594 1 95.5 248 LYS A O 1
ATOM 1898 N N . TYR A 1 249 ? -2.418 -21.062 -20.172 1 97.25 249 TYR A N 1
ATOM 1899 C CA . TYR A 1 249 ? -0.996 -20.891 -19.906 1 97.25 249 TYR A CA 1
ATOM 1900 C C . TYR A 1 249 ? -0.754 -20.547 -18.438 1 97.25 249 TYR A C 1
ATOM 1902 O O . TYR A 1 249 ? -1.675 -20.141 -17.719 1 97.25 249 TYR A O 1
ATOM 1910 N N . ALA A 1 250 ? 0.438 -20.812 -17.953 1 98.31 250 ALA A N 1
ATOM 1911 C CA . ALA A 1 250 ? 0.904 -20.375 -16.641 1 98.31 250 ALA A CA 1
ATOM 1912 C C . ALA A 1 250 ? 2.301 -19.766 -16.734 1 98.31 250 ALA A C 1
ATOM 1914 O O . ALA A 1 250 ? 3.113 -20.172 -17.562 1 98.31 250 ALA A O 1
ATOM 1915 N N . PHE A 1 251 ? 2.486 -18.781 -15.969 1 98.56 251 PHE A N 1
ATOM 1916 C CA . PHE A 1 251 ? 3.711 -17.984 -15.938 1 98.56 251 PHE A CA 1
ATOM 1917 C C . PHE A 1 251 ? 4.188 -17.781 -14.5 1 98.56 251 PHE A C 1
ATOM 1919 O O . PHE A 1 251 ? 3.471 -17.219 -13.68 1 98.56 251 PHE A O 1
ATOM 1926 N N . PHE A 1 252 ? 5.387 -18.359 -14.172 1 98.81 252 PHE A N 1
ATOM 1927 C CA . PHE A 1 252 ? 5.922 -18.312 -12.82 1 98.81 252 PHE A CA 1
ATOM 1928 C C . PHE A 1 252 ? 7.109 -17.375 -12.727 1 98.81 252 PHE A C 1
ATOM 1930 O O . PHE A 1 252 ? 8.055 -17.469 -13.516 1 98.81 252 PHE A O 1
ATOM 1937 N N . GLU A 1 253 ? 7.051 -16.469 -11.758 1 98.44 253 GLU A N 1
ATOM 1938 C CA . GLU A 1 253 ? 8.125 -15.5 -11.602 1 98.44 253 GLU A CA 1
ATOM 1939 C C . GLU A 1 253 ? 8.25 -15.039 -10.156 1 98.44 253 GLU A C 1
ATOM 1941 O O . GLU A 1 253 ? 7.238 -14.883 -9.461 1 98.44 253 GLU A O 1
ATOM 1946 N N . PRO A 1 254 ? 9.523 -14.805 -9.68 1 97.31 254 PRO A N 1
ATOM 1947 C CA . PRO A 1 254 ? 9.664 -14.133 -8.383 1 97.31 254 PRO A CA 1
ATOM 1948 C C . PRO A 1 254 ? 9.062 -12.727 -8.383 1 97.31 254 PRO A C 1
ATOM 1950 O O . PRO A 1 254 ? 8.992 -12.086 -9.43 1 97.31 254 PRO A O 1
ATOM 1953 N N . VAL A 1 255 ? 8.711 -12.234 -7.234 1 93.81 255 VAL A N 1
ATOM 1954 C CA . VAL A 1 255 ? 8.117 -10.914 -7.094 1 93.81 255 VAL A CA 1
ATOM 1955 C C . VAL A 1 255 ? 9.211 -9.844 -7.176 1 93.81 255 VAL A C 1
ATOM 1957 O O . VAL A 1 255 ? 8.945 -8.703 -7.562 1 93.81 255 VAL A O 1
ATOM 1960 N N . HIS A 1 256 ? 10.469 -10.242 -6.848 1 91.31 256 HIS A N 1
ATOM 1961 C CA . HIS A 1 256 ? 11.547 -9.258 -6.801 1 91.31 256 HIS A CA 1
ATOM 1962 C C . HIS A 1 256 ? 11.93 -8.797 -8.203 1 91.31 256 HIS A C 1
ATOM 1964 O O . HIS A 1 256 ? 11.648 -9.477 -9.188 1 91.31 256 HIS A O 1
ATOM 1970 N N . GLY A 1 257 ? 12.562 -7.641 -8.266 1 90.75 257 GLY A N 1
ATOM 1971 C CA . GLY A 1 257 ? 13.016 -7.09 -9.531 1 90.75 257 GLY A CA 1
ATOM 1972 C C . GLY A 1 257 ? 14.391 -7.57 -9.938 1 90.75 257 GLY A C 1
ATOM 1973 O O . GLY A 1 257 ? 14.859 -8.609 -9.461 1 90.75 257 GLY A O 1
ATOM 1974 N N . SER A 1 258 ? 14.945 -6.777 -10.883 1 93.62 258 SER A N 1
ATOM 1975 C CA . SER A 1 258 ? 16.219 -7.191 -11.477 1 93.62 258 SER A CA 1
ATOM 1976 C C . SER A 1 258 ? 17.375 -6.922 -10.531 1 93.62 258 SER A C 1
ATOM 1978 O O . SER A 1 258 ? 18.484 -7.426 -10.742 1 93.62 258 SER A O 1
ATOM 1980 N N . ALA A 1 259 ? 17.188 -6.074 -9.531 1 91.19 259 ALA A N 1
ATOM 1981 C CA . ALA A 1 259 ? 18.172 -5.789 -8.492 1 91.19 259 ALA A CA 1
ATOM 1982 C C . ALA A 1 259 ? 19.562 -5.59 -9.094 1 91.19 259 ALA A C 1
ATOM 1984 O O . ALA A 1 259 ? 20.5 -6.309 -8.758 1 91.19 259 ALA A O 1
ATOM 1985 N N . PRO A 1 260 ? 19.703 -4.535 -9.875 1 91.12 260 PRO A N 1
ATOM 1986 C CA . PRO A 1 260 ? 20.969 -4.336 -10.578 1 91.12 260 PRO A CA 1
ATOM 1987 C C . PRO A 1 260 ? 22.156 -4.145 -9.633 1 91.12 260 PRO A C 1
ATOM 1989 O O . PRO A 1 260 ? 23.297 -4.469 -9.984 1 91.12 260 PRO A O 1
ATOM 1992 N N . ASP A 1 261 ? 21.922 -3.725 -8.438 1 91.25 261 ASP A N 1
ATOM 1993 C CA . ASP A 1 261 ? 22.984 -3.396 -7.488 1 91.25 261 ASP A CA 1
ATOM 1994 C C . ASP A 1 261 ? 23.719 -4.656 -7.027 1 91.25 261 ASP A C 1
ATOM 1996 O O . ASP A 1 261 ? 24.875 -4.586 -6.605 1 91.25 261 ASP A O 1
ATOM 2000 N N . ILE A 1 262 ? 23.078 -5.781 -7.098 1 94.62 262 ILE A N 1
ATOM 2001 C CA . ILE A 1 262 ? 23.734 -6.992 -6.625 1 94.62 262 ILE A CA 1
ATOM 2002 C C . ILE A 1 262 ? 23.875 -7.988 -7.773 1 94.62 262 ILE A C 1
ATOM 2004 O O . ILE A 1 262 ? 24.375 -9.102 -7.578 1 94.62 262 ILE A O 1
ATOM 2008 N N . ALA A 1 263 ? 23.453 -7.578 -8.961 1 95.75 263 ALA A N 1
ATOM 2009 C CA . ALA A 1 263 ? 23.578 -8.453 -10.125 1 95.75 263 ALA A CA 1
ATOM 2010 C C . ALA A 1 263 ? 25.031 -8.812 -10.406 1 95.75 263 ALA A C 1
ATOM 2012 O O . ALA A 1 263 ? 25.906 -7.945 -10.359 1 95.75 263 ALA A O 1
ATOM 2013 N N . GLY A 1 264 ? 25.297 -10.055 -10.656 1 96.81 264 GLY A N 1
ATOM 2014 C CA . GLY A 1 264 ? 26.641 -10.508 -11.023 1 96.81 264 GLY A CA 1
ATOM 2015 C C . GLY A 1 264 ? 27.516 -10.828 -9.828 1 96.81 264 GLY A C 1
ATOM 2016 O O . GLY A 1 264 ? 28.609 -11.359 -9.984 1 96.81 264 GLY A O 1
ATOM 2017 N N . LYS A 1 265 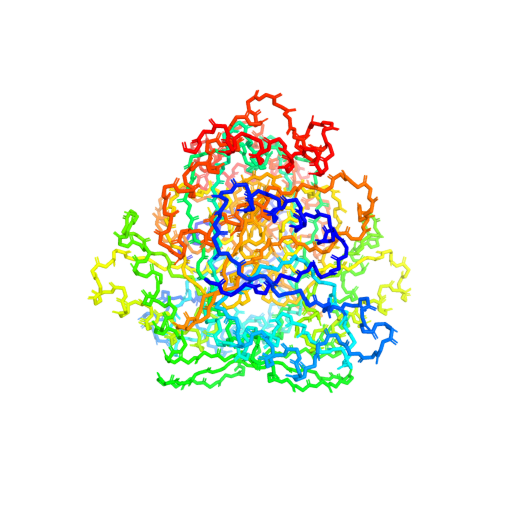? 27.047 -10.641 -8.664 1 97.69 265 LYS A N 1
ATOM 2018 C CA . LYS A 1 265 ? 27.859 -10.82 -7.469 1 97.69 265 LYS A CA 1
ATOM 2019 C C . LYS A 1 265 ? 27.688 -12.219 -6.879 1 97.69 265 LYS A C 1
ATOM 2021 O O . LYS A 1 265 ? 28.438 -12.625 -5.996 1 97.69 265 LYS A O 1
ATOM 2026 N N . GLY A 1 266 ? 26.672 -12.906 -7.332 1 97.88 266 GLY A N 1
ATOM 2027 C CA . GLY A 1 266 ? 26.469 -14.281 -6.883 1 97.88 266 GLY A CA 1
ATOM 2028 C C . GLY A 1 266 ? 25.875 -14.367 -5.488 1 97.88 266 GLY A C 1
ATOM 2029 O O . GLY A 1 266 ? 26.031 -15.383 -4.809 1 97.88 266 GLY A O 1
ATOM 2030 N N . ILE A 1 267 ? 25.25 -13.266 -5.074 1 97.75 267 ILE A N 1
ATOM 2031 C CA . ILE A 1 267 ? 24.766 -13.258 -3.699 1 97.75 267 ILE A CA 1
ATOM 2032 C C . ILE A 1 267 ? 23.234 -13.164 -3.693 1 97.75 267 ILE A C 1
ATOM 2034 O O . ILE A 1 267 ? 22.625 -13.078 -2.629 1 97.75 267 ILE A O 1
ATOM 2038 N N . ALA A 1 268 ? 22.547 -13.172 -4.871 1 97.56 268 ALA A N 1
ATOM 2039 C CA . ALA A 1 268 ? 21.094 -13.078 -4.957 1 97.56 268 ALA A CA 1
ATOM 2040 C C . ALA A 1 268 ? 20.438 -14.328 -4.383 1 97.56 268 ALA A C 1
ATOM 2042 O O . ALA A 1 268 ? 20.891 -15.445 -4.613 1 97.56 268 ALA A O 1
ATOM 2043 N N . ASN A 1 269 ? 19.438 -14.156 -3.604 1 97.62 269 ASN A N 1
ATOM 2044 C CA . ASN A 1 269 ? 18.656 -15.242 -3.01 1 97.62 269 ASN A CA 1
ATOM 2045 C C . ASN A 1 269 ? 17.844 -15.984 -4.059 1 97.62 269 ASN A C 1
ATOM 2047 O O . ASN A 1 269 ? 16.906 -15.422 -4.629 1 97.62 269 ASN A O 1
ATOM 2051 N N . PRO A 1 270 ? 18.141 -17.234 -4.289 1 98.38 270 PRO A N 1
ATOM 2052 C CA . PRO A 1 270 ? 17.406 -17.938 -5.348 1 98.38 270 PRO A CA 1
ATOM 2053 C C . PRO A 1 270 ? 16.109 -18.578 -4.855 1 98.38 270 PRO A C 1
ATOM 2055 O O . PRO A 1 270 ? 15.406 -19.219 -5.629 1 98.38 270 PRO A O 1
ATOM 2058 N N . LEU A 1 271 ? 15.734 -18.422 -3.65 1 98.38 271 LEU A N 1
ATOM 2059 C CA . LEU A 1 271 ? 14.648 -19.188 -3.047 1 98.38 271 LEU A CA 1
ATOM 2060 C C . LEU A 1 271 ? 13.312 -18.812 -3.674 1 98.38 271 LEU A C 1
ATOM 2062 O O . LEU A 1 271 ? 12.453 -19.672 -3.865 1 98.38 271 LEU A O 1
ATOM 2066 N N . ALA A 1 272 ? 13.094 -17.516 -3.926 1 98.31 272 ALA A N 1
ATOM 2067 C CA . ALA A 1 272 ? 11.844 -17.156 -4.594 1 98.31 272 ALA A CA 1
ATOM 2068 C C . ALA A 1 272 ? 11.711 -17.875 -5.938 1 98.31 272 ALA A C 1
ATOM 2070 O O . ALA A 1 272 ? 10.633 -18.359 -6.289 1 98.31 272 ALA A O 1
ATOM 2071 N N . ALA A 1 273 ? 12.781 -17.938 -6.691 1 98.69 273 ALA A N 1
ATOM 2072 C CA . ALA A 1 273 ? 12.766 -18.625 -7.98 1 98.69 273 ALA A CA 1
ATOM 2073 C C . ALA A 1 273 ? 12.531 -20.125 -7.801 1 98.69 273 ALA A C 1
ATOM 2075 O O . ALA A 1 273 ? 11.812 -20.734 -8.586 1 98.69 273 ALA A O 1
ATOM 2076 N N . ILE A 1 274 ? 13.18 -20.688 -6.828 1 98.88 274 ILE A N 1
ATOM 2077 C CA . ILE A 1 274 ? 13.008 -22.109 -6.543 1 98.88 274 ILE A CA 1
ATOM 2078 C C . ILE A 1 274 ? 11.562 -22.375 -6.129 1 98.88 274 ILE A C 1
ATOM 2080 O O . ILE A 1 274 ? 10.969 -23.375 -6.531 1 98.88 274 ILE A O 1
ATOM 2084 N N . LEU A 1 275 ? 11.023 -21.469 -5.352 1 98.75 275 LEU A N 1
ATOM 2085 C CA . LEU A 1 275 ? 9.625 -21.594 -4.957 1 98.75 275 LEU A CA 1
ATOM 2086 C C . LEU A 1 275 ? 8.703 -21.453 -6.164 1 98.75 275 LEU A C 1
ATOM 2088 O O . LEU A 1 275 ? 7.613 -22.031 -6.191 1 98.75 275 LEU A O 1
ATOM 2092 N N . CYS A 1 276 ? 9.109 -20.672 -7.176 1 98.81 276 CYS A N 1
ATOM 2093 C CA . CYS A 1 276 ? 8.359 -20.625 -8.43 1 98.81 276 CYS A CA 1
ATOM 2094 C C . CYS A 1 276 ? 8.336 -22 -9.094 1 98.81 276 CYS A C 1
ATOM 2096 O O . CYS A 1 276 ? 7.328 -22.391 -9.68 1 98.81 276 CYS A O 1
ATOM 2098 N N . VAL A 1 277 ? 9.445 -22.703 -9.016 1 98.81 277 VAL A N 1
ATOM 2099 C CA . VAL A 1 277 ? 9.5 -24.078 -9.523 1 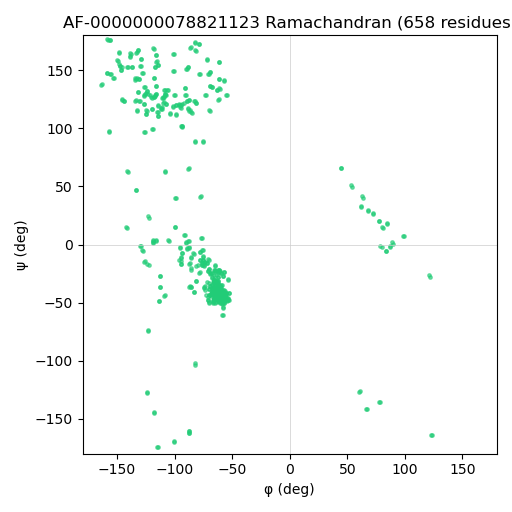98.81 277 VAL A CA 1
ATOM 2100 C C . VAL A 1 277 ? 8.5 -24.938 -8.758 1 98.81 277 VAL A C 1
ATOM 2102 O O . VAL A 1 277 ? 7.812 -25.781 -9.352 1 98.81 277 VAL A O 1
ATOM 2105 N N . LYS A 1 278 ? 8.469 -24.797 -7.461 1 98.75 278 LYS A N 1
ATOM 2106 C CA . LYS A 1 278 ? 7.477 -25.516 -6.668 1 98.75 278 LYS A CA 1
ATOM 2107 C C . LYS A 1 278 ? 6.066 -25.266 -7.191 1 98.75 278 LYS A C 1
ATOM 2109 O O . LYS A 1 278 ? 5.293 -26.203 -7.391 1 98.75 278 LYS A O 1
ATOM 2114 N N . MET A 1 279 ? 5.734 -23.969 -7.43 1 98.62 279 MET A N 1
ATOM 2115 C CA . MET A 1 279 ? 4.41 -23.609 -7.934 1 98.62 279 MET A CA 1
ATOM 2116 C C . MET A 1 279 ? 4.16 -24.234 -9.305 1 98.62 279 MET A C 1
ATOM 2118 O O . MET A 1 279 ? 3.047 -24.672 -9.594 1 98.62 279 MET A O 1
ATOM 2122 N N . LEU A 1 280 ? 5.16 -24.219 -10.141 1 98.56 280 LEU A N 1
ATOM 2123 C CA . LEU A 1 280 ? 5.082 -24.844 -11.453 1 98.56 280 LEU A CA 1
ATOM 2124 C C . LEU A 1 280 ? 4.742 -26.328 -11.336 1 98.56 280 LEU A C 1
ATOM 2126 O O . LEU A 1 280 ? 3.871 -26.828 -12.055 1 98.56 280 LEU A O 1
ATOM 2130 N N . LEU A 1 281 ? 5.434 -27.031 -10.414 1 98.31 281 LEU A N 1
ATOM 2131 C CA . LEU A 1 281 ? 5.188 -28.453 -10.188 1 98.31 281 LEU A CA 1
ATOM 2132 C C . LEU A 1 281 ? 3.768 -28.672 -9.688 1 98.31 281 LEU A C 1
ATOM 2134 O O . LEU A 1 281 ? 3.078 -29.594 -10.156 1 98.31 281 LEU A O 1
ATOM 2138 N N . GLU A 1 282 ? 3.342 -27.859 -8.773 1 97.62 282 GLU A N 1
ATOM 2139 C CA . GLU A 1 282 ? 1.974 -27.969 -8.273 1 97.62 282 GLU A CA 1
ATOM 2140 C C . GLU A 1 282 ? 0.961 -27.766 -9.398 1 97.62 282 GLU A C 1
ATOM 2142 O O . GLU A 1 282 ? 0.002 -28.531 -9.523 1 97.62 282 GLU A O 1
ATOM 2147 N N . TRP A 1 283 ? 1.21 -26.766 -10.211 1 96.88 283 TRP A N 1
ATOM 2148 C CA . TRP A 1 283 ? 0.326 -26.438 -11.32 1 96.88 283 TRP A CA 1
ATOM 2149 C C . TRP A 1 283 ? 0.26 -27.594 -12.32 1 96.88 283 TRP A C 1
ATOM 2151 O O . TRP A 1 283 ? -0.783 -27.828 -12.93 1 96.88 283 TRP A O 1
ATOM 2161 N N . SER A 1 284 ? 1.344 -28.312 -12.438 1 96.31 284 SER A N 1
ATOM 2162 C CA . SER A 1 284 ? 1.416 -29.406 -13.414 1 96.31 284 SER A CA 1
ATOM 2163 C C . SER A 1 284 ? 0.969 -30.734 -12.797 1 96.31 284 SER A C 1
ATOM 2165 O O . SER A 1 284 ? 1.208 -31.797 -13.367 1 96.31 284 SER A O 1
ATOM 2167 N N . GLY A 1 285 ? 0.433 -30.719 -11.586 1 95.75 285 GLY A N 1
ATOM 2168 C CA . GLY A 1 285 ? -0.121 -31.906 -10.953 1 95.75 285 GLY A CA 1
ATOM 2169 C C . GLY A 1 285 ? 0.923 -32.75 -10.242 1 95.75 285 GLY A C 1
ATOM 2170 O O . GLY A 1 285 ? 0.71 -33.938 -9.992 1 95.75 285 GLY A O 1
ATOM 2171 N N . ARG A 1 286 ? 2.037 -32.188 -9.969 1 96.69 286 ARG A N 1
ATOM 2172 C CA . ARG A 1 286 ? 3.137 -32.906 -9.336 1 96.69 286 ARG A CA 1
ATOM 2173 C C . ARG A 1 286 ? 3.322 -32.438 -7.891 1 96.69 286 ARG A C 1
ATOM 2175 O O . ARG A 1 286 ? 4.398 -31.984 -7.508 1 96.69 286 ARG A O 1
ATOM 2182 N N . GLY A 1 287 ? 2.348 -32.656 -7.098 1 96.88 287 GLY A N 1
ATOM 2183 C CA . GLY A 1 287 ? 2.303 -32.219 -5.707 1 96.88 287 GLY A CA 1
ATOM 2184 C C . GLY A 1 287 ? 3.375 -32.875 -4.848 1 96.88 287 GLY A C 1
ATOM 2185 O O . GLY A 1 287 ? 3.912 -32.219 -3.939 1 96.88 287 GLY A O 1
ATOM 2186 N N . LYS A 1 288 ? 3.682 -34.094 -5.102 1 97.06 288 LYS A N 1
ATOM 2187 C CA . LYS A 1 288 ? 4.703 -34.812 -4.324 1 97.06 288 LYS A CA 1
ATOM 2188 C C . LYS A 1 288 ? 6.082 -34.188 -4.551 1 97.06 288 LYS A C 1
ATOM 2190 O O . LYS A 1 288 ? 6.844 -34 -3.602 1 97.06 288 LYS A O 1
ATOM 2195 N N . GLU A 1 289 ? 6.367 -33.969 -5.812 1 97.44 289 GLU A N 1
ATOM 2196 C CA . GLU A 1 289 ? 7.629 -33.312 -6.145 1 97.44 289 GLU A CA 1
ATOM 2197 C C . GLU A 1 289 ? 7.715 -31.938 -5.516 1 97.44 289 GLU A C 1
ATOM 2199 O O . GLU A 1 289 ? 8.758 -31.547 -4.977 1 97.44 289 GLU A O 1
ATOM 2204 N N . ALA A 1 290 ? 6.629 -31.203 -5.594 1 98.31 290 ALA A N 1
ATOM 2205 C CA . ALA A 1 290 ? 6.578 -29.859 -5.004 1 98.31 290 ALA A CA 1
ATOM 2206 C C . ALA A 1 290 ? 6.852 -29.922 -3.506 1 98.31 290 ALA A C 1
ATOM 2208 O O . ALA A 1 290 ? 7.562 -29.062 -2.969 1 98.31 290 ALA A O 1
ATOM 2209 N N . ALA A 1 291 ? 6.316 -30.875 -2.809 1 98.06 291 ALA A N 1
ATOM 2210 C CA . ALA A 1 291 ? 6.496 -31.031 -1.368 1 98.06 291 ALA A CA 1
ATOM 2211 C C . ALA A 1 291 ? 7.961 -31.281 -1.021 1 98.06 291 ALA A C 1
ATOM 2213 O O . ALA A 1 291 ? 8.43 -30.891 0.051 1 98.06 291 ALA A O 1
ATOM 2214 N N . LEU A 1 292 ? 8.602 -31.953 -1.927 1 98.44 292 LEU A N 1
ATOM 2215 C CA . LEU A 1 292 ? 10.023 -32.219 -1.706 1 98.44 292 LEU A CA 1
ATOM 2216 C C . LEU A 1 292 ? 10.82 -30.922 -1.69 1 98.44 292 LEU A C 1
ATOM 2218 O O . LEU A 1 292 ? 11.82 -30.812 -0.974 1 98.44 292 LEU A O 1
ATOM 2222 N N . ILE A 1 293 ? 10.461 -29.953 -2.467 1 98.62 293 ILE A N 1
ATOM 2223 C CA . ILE A 1 293 ? 11.117 -28.641 -2.459 1 98.62 293 ILE A CA 1
ATOM 2224 C C . ILE A 1 293 ? 10.953 -28 -1.086 1 98.62 293 ILE A C 1
ATOM 2226 O O . ILE A 1 293 ? 11.906 -27.406 -0.556 1 98.62 293 ILE A O 1
ATOM 2230 N N . ASP A 1 294 ? 9.773 -28.109 -0.506 1 97.94 294 ASP A N 1
ATOM 2231 C CA . ASP A 1 294 ? 9.555 -27.578 0.835 1 97.94 294 ASP A CA 1
ATOM 2232 C C . ASP A 1 294 ? 10.523 -28.203 1.839 1 97.94 294 ASP A C 1
ATOM 2234 O O . ASP A 1 294 ? 11.086 -27.5 2.68 1 97.94 294 ASP A O 1
ATOM 2238 N N . ARG A 1 295 ? 10.672 -29.453 1.722 1 98.25 295 ARG A N 1
ATOM 2239 C CA . ARG A 1 295 ? 11.578 -30.156 2.625 1 98.25 295 ARG A CA 1
ATOM 2240 C C . ARG A 1 295 ? 13.023 -29.719 2.387 1 98.25 295 ARG A C 1
ATOM 2242 O O . ARG A 1 295 ? 13.797 -29.578 3.336 1 98.25 295 ARG A O 1
ATOM 2249 N N . ALA A 1 296 ? 13.352 -29.594 1.147 1 98.69 296 ALA A N 1
ATOM 2250 C CA . ALA A 1 296 ? 14.711 -29.156 0.811 1 98.69 296 ALA A CA 1
ATOM 2251 C C . ALA A 1 296 ? 14.984 -27.766 1.366 1 98.69 296 ALA A C 1
ATOM 2253 O O . ALA A 1 296 ? 16.078 -27.5 1.896 1 98.69 296 ALA A O 1
ATOM 2254 N N . ILE A 1 297 ? 14.047 -26.875 1.206 1 98.19 297 ILE A N 1
ATOM 2255 C CA . ILE A 1 297 ? 14.195 -25.516 1.701 1 98.19 297 ILE A CA 1
ATOM 2256 C C . ILE A 1 297 ? 14.305 -25.516 3.225 1 98.19 297 ILE A C 1
ATOM 2258 O O . ILE A 1 297 ? 15.156 -24.828 3.799 1 98.19 297 ILE A O 1
ATOM 2262 N N . SER A 1 298 ? 13.461 -26.297 3.906 1 97.75 298 SER A N 1
ATOM 2263 C CA . SER A 1 298 ? 13.562 -26.438 5.355 1 97.75 298 SER A CA 1
ATOM 2264 C C . SER A 1 298 ? 14.953 -26.906 5.77 1 97.75 298 SER A C 1
ATOM 2266 O O . SER A 1 298 ? 15.516 -26.406 6.75 1 97.75 298 SER A O 1
ATOM 2268 N N . TYR A 1 299 ? 15.453 -27.844 5.016 1 98 299 TYR A N 1
ATOM 2269 C CA . TYR A 1 299 ? 16.781 -28.391 5.293 1 98 299 TYR A CA 1
ATOM 2270 C C . TYR A 1 299 ? 17.844 -27.312 5.211 1 98 299 TYR A C 1
ATOM 2272 O O . TYR A 1 299 ? 18.656 -27.172 6.125 1 98 299 TYR A O 1
ATOM 2280 N N . ILE A 1 300 ? 17.875 -26.531 4.152 1 97.81 300 ILE A N 1
ATOM 2281 C CA . ILE A 1 300 ? 18.953 -25.562 3.975 1 97.81 300 ILE A CA 1
ATOM 2282 C C . ILE A 1 300 ? 18.812 -24.438 4.992 1 97.81 300 ILE A C 1
ATOM 2284 O O . ILE A 1 300 ? 19.812 -23.859 5.426 1 97.81 300 ILE A O 1
ATOM 2288 N N . LEU A 1 301 ? 17.594 -24.109 5.34 1 96.81 301 LEU A N 1
ATOM 2289 C CA . LEU A 1 301 ? 17.391 -23.078 6.359 1 96.81 301 LEU A CA 1
ATOM 2290 C C . LEU A 1 301 ? 17.891 -23.562 7.719 1 96.81 301 LEU A C 1
ATOM 2292 O O . LEU A 1 301 ? 18.531 -22.797 8.445 1 96.81 301 LEU A O 1
ATOM 2296 N N . GLU A 1 302 ? 17.594 -24.766 8.023 1 96.56 302 GLU A N 1
ATOM 2297 C CA . GLU A 1 302 ? 18.062 -25.344 9.273 1 96.56 302 GLU A CA 1
ATOM 2298 C C . GLU A 1 302 ? 19.578 -25.375 9.336 1 96.56 302 GLU A C 1
ATOM 2300 O O . GLU A 1 302 ? 20.172 -25.125 10.391 1 96.56 302 GLU A O 1
ATOM 2305 N N . LYS A 1 303 ? 20.203 -25.641 8.234 1 97.19 303 LYS A N 1
ATOM 2306 C CA . LYS A 1 303 ? 21.656 -25.781 8.172 1 97.19 303 LYS A CA 1
ATOM 2307 C C . LYS A 1 303 ? 22.312 -24.438 7.895 1 97.19 303 LYS A C 1
ATOM 2309 O O . LYS A 1 303 ? 23.547 -24.344 7.84 1 97.19 303 LYS A O 1
ATOM 2314 N N . LYS A 1 304 ? 21.562 -23.406 7.688 1 96.19 304 LYS A N 1
ATOM 2315 C CA . LYS A 1 304 ? 22.031 -22.047 7.426 1 96.19 304 LYS A CA 1
ATOM 2316 C C . LYS A 1 304 ? 22.844 -21.984 6.141 1 96.19 304 LYS A C 1
ATOM 2318 O O . LYS A 1 304 ? 23.859 -21.281 6.082 1 96.19 304 LYS A O 1
ATOM 2323 N N . LEU A 1 305 ? 22.484 -22.781 5.234 1 97.56 305 LEU A N 1
ATOM 2324 C CA . LEU A 1 305 ? 23.062 -22.75 3.893 1 97.56 305 LEU A CA 1
ATOM 2325 C C . LEU A 1 305 ? 22.297 -21.781 3 1 97.56 305 LEU A C 1
ATOM 2327 O O . LEU A 1 305 ? 21.641 -22.203 2.039 1 97.56 305 LEU A O 1
ATOM 2331 N N . ILE A 1 306 ? 22.375 -20.516 3.354 1 96.88 306 ILE A N 1
ATOM 2332 C CA . ILE A 1 306 ? 21.516 -19.5 2.764 1 96.88 306 ILE A CA 1
ATOM 2333 C C . ILE A 1 306 ? 22.359 -18.281 2.363 1 96.88 306 ILE A C 1
ATOM 2335 O O . ILE A 1 306 ? 23.531 -18.188 2.738 1 96.88 306 ILE A O 1
ATOM 2339 N N . THR A 1 307 ? 21.828 -17.422 1.573 1 97.19 307 THR A N 1
ATOM 2340 C CA . THR A 1 307 ? 22.516 -16.266 1.035 1 97.19 307 THR A CA 1
ATOM 2341 C C . THR A 1 307 ? 22.594 -15.148 2.078 1 97.19 307 THR A C 1
ATOM 2343 O O . THR A 1 307 ? 21.953 -15.227 3.125 1 97.19 307 THR A O 1
ATOM 2346 N N . PRO A 1 308 ? 23.359 -14.047 1.756 1 94.75 308 PRO A N 1
ATOM 2347 C CA . PRO A 1 308 ? 23.641 -12.992 2.734 1 94.75 308 PRO A CA 1
ATOM 2348 C C . PRO A 1 308 ? 22.391 -12.25 3.176 1 94.75 308 PRO A C 1
ATOM 2350 O O . PRO A 1 308 ? 22.312 -11.789 4.32 1 94.75 308 PRO A O 1
ATOM 2353 N N . ASP A 1 309 ? 21.391 -12.109 2.336 1 91.56 309 ASP A N 1
ATOM 2354 C CA . ASP A 1 309 ? 20.172 -11.391 2.711 1 91.56 309 ASP A CA 1
ATOM 2355 C C . ASP A 1 309 ? 19.469 -12.078 3.873 1 91.56 309 ASP A C 1
ATOM 2357 O O . ASP A 1 309 ? 18.719 -11.438 4.613 1 91.56 309 ASP A O 1
ATOM 2361 N N . LEU A 1 310 ? 19.75 -13.312 4.043 1 93.81 310 LEU A N 1
ATOM 2362 C CA . LEU A 1 310 ? 19.141 -14.07 5.125 1 93.81 310 LEU A CA 1
ATOM 2363 C C . LEU A 1 310 ? 20.141 -14.312 6.25 1 93.81 310 LEU A C 1
ATOM 2365 O O . LEU A 1 310 ? 19.875 -15.094 7.164 1 93.81 310 LEU A O 1
ATOM 2369 N N . GLY A 1 311 ? 21.297 -13.766 6.121 1 92.75 311 GLY A N 1
ATOM 2370 C CA . GLY A 1 311 ? 22.297 -13.859 7.176 1 92.75 311 GLY A CA 1
ATOM 2371 C C . GLY A 1 311 ? 23.328 -14.945 6.934 1 92.75 311 GLY A C 1
ATOM 2372 O O . GLY A 1 311 ? 24.109 -15.273 7.824 1 92.75 311 GLY A O 1
ATOM 2373 N N . GLY A 1 312 ? 23.312 -15.555 5.797 1 95.69 312 GLY A N 1
ATOM 2374 C CA . GLY A 1 312 ? 24.266 -16.609 5.488 1 95.69 312 GLY A CA 1
ATOM 2375 C C . GLY A 1 312 ? 25.406 -16.125 4.613 1 95.69 312 GLY A C 1
ATOM 2376 O O . GLY A 1 312 ? 25.625 -14.922 4.457 1 95.69 312 GLY A O 1
ATOM 2377 N N . VAL A 1 313 ? 26.156 -17.109 4.137 1 97.25 313 VAL A N 1
ATOM 2378 C CA . VAL A 1 313 ? 27.328 -16.75 3.355 1 97.25 313 VAL A CA 1
ATOM 2379 C C . VAL A 1 313 ? 27.344 -17.531 2.041 1 97.25 313 VAL A C 1
ATOM 2381 O O . VAL A 1 313 ? 28.25 -17.359 1.217 1 97.25 313 VAL A O 1
ATOM 2384 N N . SER A 1 314 ? 26.359 -18.375 1.843 1 98.19 314 SER A N 1
ATOM 2385 C CA . SER A 1 314 ? 26.312 -19.172 0.626 1 98.19 314 SER A CA 1
ATOM 2386 C C . SER A 1 314 ? 26.031 -18.312 -0.598 1 98.19 314 SER A C 1
ATOM 2388 O O . SER A 1 314 ? 25.359 -17.281 -0.5 1 98.19 314 SER A O 1
ATOM 2390 N N . THR A 1 315 ? 26.547 -18.703 -1.712 1 98.5 315 THR A N 1
ATOM 2391 C CA . THR A 1 315 ? 26.266 -18.016 -2.973 1 98.5 315 THR A CA 1
ATOM 2392 C C . THR A 1 315 ? 24.938 -18.484 -3.551 1 98.5 315 THR A C 1
ATOM 2394 O O . THR A 1 315 ? 24.375 -19.5 -3.102 1 98.5 315 THR A O 1
ATOM 2397 N N . THR A 1 316 ? 24.469 -17.734 -4.539 1 98.5 316 THR A N 1
ATOM 2398 C CA . THR A 1 316 ? 23.25 -18.094 -5.25 1 98.5 316 THR A CA 1
ATOM 2399 C C . THR A 1 316 ? 23.344 -19.516 -5.789 1 98.5 316 THR A C 1
ATOM 2401 O O . THR A 1 316 ? 22.438 -20.328 -5.578 1 98.5 316 THR A O 1
ATOM 2404 N N . ALA A 1 317 ? 24.453 -19.812 -6.43 1 98.5 317 ALA A N 1
ATOM 2405 C CA . ALA A 1 317 ? 24.672 -21.109 -7.066 1 98.5 317 ALA A CA 1
ATOM 2406 C C . ALA A 1 317 ? 24.75 -22.219 -6.023 1 98.5 317 ALA A C 1
ATOM 2408 O O . ALA A 1 317 ? 24.219 -23.312 -6.227 1 98.5 317 ALA A O 1
ATOM 2409 N N . GLU A 1 318 ? 25.422 -21.922 -4.949 1 98.62 318 GLU A N 1
ATOM 2410 C CA . GLU A 1 318 ? 25.578 -22.922 -3.893 1 98.62 318 GLU A CA 1
ATOM 2411 C C . GLU A 1 318 ? 24.219 -23.312 -3.303 1 98.62 318 GLU A C 1
ATOM 2413 O O . GLU A 1 318 ? 23.969 -24.484 -3.039 1 98.62 318 GLU A O 1
ATOM 2418 N N . VAL A 1 319 ? 23.406 -22.359 -3.068 1 98.69 319 VAL A N 1
ATOM 2419 C CA . VAL A 1 319 ? 22.094 -22.641 -2.525 1 98.69 319 VAL A CA 1
ATOM 2420 C C . VAL A 1 319 ? 21.297 -23.5 -3.506 1 98.69 319 VAL A C 1
ATOM 2422 O O . VAL A 1 319 ? 20.734 -24.531 -3.119 1 98.69 319 VAL A O 1
ATOM 2425 N N . GLY A 1 320 ? 21.25 -23.125 -4.797 1 98.69 320 GLY A N 1
ATOM 2426 C CA . GLY A 1 320 ? 20.578 -23.906 -5.809 1 98.69 320 GLY A CA 1
ATOM 2427 C C . GLY A 1 320 ? 21.078 -25.344 -5.891 1 98.69 320 GLY A C 1
ATOM 2428 O O . GLY A 1 320 ? 20.281 -26.281 -5.941 1 98.69 320 GLY A O 1
ATOM 2429 N N . GLN A 1 321 ? 22.375 -25.484 -5.828 1 98.62 321 GLN A N 1
ATOM 2430 C CA . GLN A 1 321 ? 23 -26.797 -5.922 1 98.62 321 GLN A CA 1
ATOM 2431 C C . GLN A 1 321 ? 22.641 -27.672 -4.719 1 98.62 321 GLN A C 1
ATOM 2433 O O . GLN A 1 321 ? 22.391 -28.859 -4.859 1 98.62 321 GLN A O 1
ATOM 2438 N N . THR A 1 322 ? 22.703 -27.031 -3.605 1 98.69 322 THR A N 1
ATOM 2439 C CA . THR A 1 322 ? 22.391 -27.766 -2.385 1 98.69 322 THR A CA 1
ATOM 2440 C C . THR A 1 322 ? 20.953 -28.25 -2.4 1 98.69 322 THR A C 1
ATOM 2442 O O . THR A 1 322 ? 20.672 -29.406 -2.031 1 98.69 322 THR A O 1
ATOM 2445 N N . VAL A 1 323 ? 20.047 -27.391 -2.783 1 98.75 323 VAL A N 1
ATOM 2446 C CA . VAL A 1 323 ? 18.641 -27.781 -2.873 1 98.75 323 VAL A CA 1
ATOM 2447 C C . VAL A 1 323 ? 18.484 -28.906 -3.896 1 98.75 323 VAL A C 1
ATOM 2449 O O . VAL A 1 323 ? 17.797 -29.891 -3.639 1 98.75 323 VAL A O 1
ATOM 2452 N N . ALA A 1 324 ? 19.109 -28.781 -5.051 1 98.75 324 ALA A N 1
ATOM 2453 C CA . ALA A 1 324 ? 19.047 -29.781 -6.102 1 98.75 324 ALA A CA 1
ATOM 2454 C C . ALA A 1 324 ? 19.578 -31.125 -5.602 1 98.75 324 ALA A C 1
ATOM 2456 O O . ALA A 1 324 ? 18.969 -32.188 -5.871 1 98.75 324 ALA A O 1
ATOM 2457 N N . LYS A 1 325 ? 20.672 -31.094 -4.949 1 98.56 325 LYS A N 1
ATOM 2458 C CA . LYS A 1 325 ? 21.25 -32.312 -4.402 1 98.56 325 LYS A CA 1
ATOM 2459 C C . LYS A 1 325 ? 20.312 -33 -3.42 1 98.56 325 LYS A C 1
ATOM 2461 O O . LYS A 1 325 ? 20.156 -34.219 -3.436 1 98.56 325 LYS A O 1
ATOM 2466 N N . TYR A 1 326 ? 19.797 -32.188 -2.521 1 98.62 326 TYR A N 1
ATOM 2467 C CA . TYR A 1 326 ? 18.828 -32.719 -1.577 1 98.62 326 TYR A CA 1
ATOM 2468 C C . TYR A 1 326 ? 17.688 -33.406 -2.307 1 98.62 326 TYR A C 1
ATOM 2470 O O . TYR A 1 326 ? 17.266 -34.5 -1.914 1 98.62 326 TYR A O 1
ATOM 2478 N N . VAL A 1 327 ? 17.141 -32.781 -3.357 1 98.44 327 VAL A N 1
ATOM 2479 C CA . VAL A 1 327 ? 16.031 -33.344 -4.137 1 98.44 327 VAL A CA 1
ATOM 2480 C C . VAL A 1 327 ? 16.453 -34.656 -4.754 1 98.44 327 VAL A C 1
ATOM 2482 O O . VAL A 1 327 ? 15.734 -35.656 -4.641 1 98.44 327 VAL A O 1
ATOM 2485 N N . MET A 1 328 ? 17.578 -34.75 -5.309 1 97.88 328 MET A N 1
ATOM 2486 C CA . MET A 1 328 ? 18.078 -35.969 -5.957 1 97.88 328 MET A CA 1
ATOM 2487 C C . MET A 1 328 ? 18.203 -37.125 -4.953 1 97.88 328 MET A C 1
ATOM 2489 O O . MET A 1 328 ? 17.906 -38.25 -5.277 1 97.88 328 MET A O 1
ATOM 2493 N N . GLN A 1 329 ? 18.547 -36.781 -3.82 1 97.69 329 GLN A N 1
ATOM 2494 C CA . GLN A 1 329 ? 18.828 -37.781 -2.799 1 97.69 329 GLN A CA 1
ATOM 2495 C C . GLN A 1 329 ? 17.531 -38.281 -2.156 1 97.69 329 GLN A C 1
ATOM 2497 O O . GLN A 1 329 ? 17.516 -39.312 -1.483 1 97.69 329 GLN A O 1
ATOM 2502 N N . ASN A 1 330 ? 16.484 -37.531 -2.312 1 96.81 330 ASN A N 1
ATOM 2503 C CA . ASN A 1 330 ? 15.25 -37.875 -1.593 1 96.81 330 ASN A CA 1
ATOM 2504 C C . ASN A 1 330 ? 14.086 -38.062 -2.549 1 96.81 330 ASN A C 1
ATOM 2506 O O . ASN A 1 330 ? 12.922 -37.938 -2.154 1 96.81 330 ASN A O 1
ATOM 2510 N N . LEU A 1 331 ? 14.305 -38.375 -3.742 1 92.19 331 LEU A N 1
ATOM 2511 C CA . LEU A 1 331 ? 13.266 -38.594 -4.742 1 92.19 331 LEU A CA 1
ATOM 2512 C C . LEU A 1 331 ? 12.438 -39.844 -4.387 1 92.19 331 LEU A C 1
ATOM 2514 O O . LEU A 1 331 ? 12.961 -40.812 -3.812 1 92.19 331 LEU A O 1
ATOM 2518 N N . MET B 1 1 ? -9.305 33.781 14.555 1 92 1 MET B N 1
ATOM 2519 C CA . MET B 1 1 ? -9.445 32.656 13.609 1 92 1 MET B CA 1
ATOM 2520 C C . MET B 1 1 ? -10.828 32.031 13.711 1 92 1 MET B C 1
ATOM 2522 O O . MET B 1 1 ? -11.359 31.859 14.805 1 92 1 MET B O 1
ATOM 2526 N N . LYS B 1 2 ? -11.508 31.859 12.625 1 97.25 2 LYS B N 1
ATOM 2527 C CA . LYS B 1 2 ? -12.781 31.156 12.547 1 97.25 2 LYS B CA 1
ATOM 2528 C C . LYS B 1 2 ? -12.586 29.688 12.164 1 97.25 2 LYS B C 1
ATOM 2530 O O . LYS B 1 2 ? -11.984 29.391 11.125 1 97.25 2 LYS B O 1
ATOM 2535 N N . LEU B 1 3 ? -13.008 28.781 13.016 1 98.38 3 LEU B N 1
ATOM 2536 C CA . LEU B 1 3 ? -12.734 27.359 12.867 1 98.38 3 LEU B CA 1
ATOM 2537 C C . LEU B 1 3 ? -14.031 26.562 12.75 1 98.38 3 LEU B C 1
ATOM 2539 O O . LEU B 1 3 ? -14.875 26.594 13.648 1 98.38 3 LEU B O 1
ATOM 2543 N N . ALA B 1 4 ? -14.219 25.922 11.602 1 98.69 4 ALA B N 1
ATOM 2544 C CA . ALA B 1 4 ? -15.297 24.938 11.523 1 98.69 4 ALA B CA 1
ATOM 2545 C C . ALA B 1 4 ? -14.945 23.672 12.289 1 98.69 4 ALA B C 1
ATOM 2547 O O . ALA B 1 4 ? -13.852 23.109 12.125 1 98.69 4 ALA B O 1
ATOM 2548 N N . VAL B 1 5 ? -15.773 23.219 13.148 1 98.75 5 VAL B N 1
ATOM 2549 C CA . VAL B 1 5 ? -15.602 21.984 13.914 1 98.75 5 VAL B CA 1
ATOM 2550 C C . VAL B 1 5 ? -16.672 20.969 13.523 1 98.75 5 VAL B C 1
ATOM 2552 O O . VAL B 1 5 ? -17.859 21.203 13.758 1 98.75 5 VAL B O 1
ATOM 2555 N N . ILE B 1 6 ? -16.234 19.922 12.938 1 98.62 6 ILE B N 1
ATOM 2556 C CA . ILE B 1 6 ? -17.141 18.906 12.422 1 98.62 6 ILE B CA 1
ATOM 2557 C C . ILE B 1 6 ? -16.781 17.547 13.016 1 98.62 6 ILE B C 1
ATOM 2559 O O . ILE B 1 6 ? -15.766 16.953 12.648 1 98.62 6 ILE B O 1
ATOM 2563 N N . GLU B 1 7 ? -17.594 17.031 13.805 1 98.12 7 GLU B N 1
ATOM 2564 C CA . GLU B 1 7 ? -17.328 15.766 14.484 1 98.12 7 GLU B CA 1
ATOM 2565 C C . GLU B 1 7 ? -17.453 14.586 13.523 1 98.12 7 GLU B C 1
ATOM 2567 O O . GLU B 1 7 ? -16.688 13.617 13.609 1 98.12 7 GLU B O 1
ATOM 2572 N N . GLY B 1 8 ? -18.453 14.688 12.641 1 97.31 8 GLY B N 1
ATOM 2573 C CA . GLY B 1 8 ? -18.703 13.617 11.688 1 97.31 8 GLY B CA 1
ATOM 2574 C C . GLY B 1 8 ? -19.438 12.438 12.297 1 97.31 8 GLY B C 1
ATOM 2575 O O . GLY B 1 8 ? -20.453 12.609 12.953 1 97.31 8 GLY B O 1
ATOM 2576 N N . ASP B 1 9 ? -19 11.266 12.008 1 97.44 9 ASP B N 1
ATOM 2577 C CA . ASP B 1 9 ? -19.672 10.031 12.391 1 97.44 9 ASP B CA 1
ATOM 2578 C C . ASP B 1 9 ? -18.812 9.203 13.344 1 97.44 9 ASP B C 1
ATOM 2580 O O . ASP B 1 9 ? -17.609 9.43 13.453 1 97.44 9 ASP B O 1
ATOM 2584 N N . GLY B 1 10 ? -19.469 8.219 14.039 1 96.81 10 GLY B N 1
ATOM 2585 C CA . GLY B 1 10 ? -18.766 7.238 14.844 1 96.81 10 GLY B CA 1
ATOM 2586 C C . GLY B 1 10 ? -17.953 7.859 15.969 1 96.81 10 GLY B C 1
ATOM 2587 O O . GLY B 1 10 ? -18.484 8.648 16.75 1 96.81 10 GLY B O 1
ATOM 2588 N N . ILE B 1 11 ? -16.703 7.492 15.977 1 97.75 11 ILE B N 1
ATOM 2589 C CA . ILE B 1 11 ? -15.859 7.906 17.094 1 97.75 11 ILE B CA 1
ATOM 2590 C C . ILE B 1 11 ? -15.508 9.383 16.953 1 97.75 11 ILE B C 1
ATOM 2592 O O . ILE B 1 11 ? -14.992 9.992 17.891 1 97.75 11 ILE B O 1
ATOM 2596 N N . GLY B 1 12 ? -15.773 9.93 15.758 1 98.12 12 GLY B N 1
ATOM 2597 C CA . GLY B 1 12 ? -15.578 11.359 15.625 1 98.12 12 GLY B CA 1
ATOM 2598 C C . GLY B 1 12 ? -16.312 12.164 16.672 1 98.12 12 GLY B C 1
ATOM 2599 O O . GLY B 1 12 ? -15.828 13.211 17.125 1 98.12 12 GLY B O 1
ATOM 2600 N N . ARG B 1 13 ? -17.375 11.703 17.141 1 97.62 13 ARG B N 1
ATOM 2601 C CA . ARG B 1 13 ? -18.234 12.367 18.125 1 97.62 13 ARG B CA 1
ATOM 2602 C C . ARG B 1 13 ? -17.625 12.297 19.516 1 97.62 13 ARG B C 1
ATOM 2604 O O . ARG B 1 13 ? -18.062 13.016 20.422 1 97.62 13 ARG B O 1
ATOM 2611 N N . GLU B 1 14 ? -16.609 11.5 19.594 1 98.44 14 GLU B N 1
ATOM 2612 C CA . GLU B 1 14 ? -15.93 11.352 20.875 1 98.44 14 GLU B CA 1
ATOM 2613 C C . GLU B 1 14 ? -14.555 12.016 20.844 1 98.44 14 GLU B C 1
ATOM 2615 O O . GLU B 1 14 ? -14.219 12.797 21.734 1 98.44 14 GLU B O 1
ATOM 2620 N N . VAL B 1 15 ? -13.805 11.828 19.797 1 98.62 15 VAL B N 1
ATOM 2621 C CA . VAL B 1 15 ? -12.406 12.234 19.781 1 98.62 15 VAL B CA 1
ATOM 2622 C C . VAL B 1 15 ? -12.305 13.727 19.484 1 98.62 15 VAL B C 1
ATOM 2624 O O . VAL B 1 15 ? -11.391 14.398 19.969 1 98.62 15 VAL B O 1
ATOM 2627 N N . ILE B 1 16 ? -13.219 14.297 18.703 1 98.75 16 ILE B N 1
ATOM 2628 C CA . ILE B 1 16 ? -13.133 15.711 18.344 1 98.75 16 ILE B CA 1
ATOM 2629 C C . ILE B 1 16 ? -13.453 16.578 19.562 1 98.75 16 ILE B C 1
ATOM 2631 O O . ILE B 1 16 ? -12.742 17.547 19.844 1 98.75 16 ILE B O 1
ATOM 2635 N N . PRO B 1 17 ? -14.508 16.266 20.344 1 98.62 17 PRO B N 1
ATOM 2636 C CA . PRO B 1 17 ? -14.711 17.031 21.578 1 98.62 17 PRO B CA 1
ATOM 2637 C C . PRO B 1 17 ? -13.492 16.984 22.5 1 98.62 17 PRO B C 1
ATOM 2639 O O . PRO B 1 17 ? -13.141 18 23.109 1 98.62 17 PRO B O 1
ATOM 2642 N N . ALA B 1 18 ? -12.867 15.852 22.594 1 98.75 18 ALA B N 1
ATOM 2643 C CA . ALA B 1 18 ? -11.656 15.742 23.406 1 98.75 18 ALA B CA 1
ATOM 2644 C C . ALA B 1 18 ? -10.562 16.672 22.875 1 98.75 18 ALA B C 1
ATOM 2646 O O . ALA B 1 18 ? -9.883 17.344 23.641 1 98.75 18 ALA B O 1
ATOM 2647 N N . ALA B 1 19 ? -10.352 16.688 21.578 1 98.81 19 ALA B N 1
ATOM 2648 C CA . ALA B 1 19 ? -9.344 17.547 20.953 1 98.81 19 ALA B CA 1
ATOM 2649 C C . ALA B 1 19 ? -9.688 19.016 21.141 1 98.81 19 ALA B C 1
ATOM 2651 O O . ALA B 1 19 ? -8.797 19.844 21.359 1 98.81 19 ALA B O 1
ATOM 2652 N N . VAL B 1 20 ? -10.977 19.344 20.984 1 98.69 20 VAL B N 1
ATOM 2653 C CA . VAL B 1 20 ? -11.422 20.719 21.141 1 98.69 20 VAL B CA 1
ATOM 2654 C C . VAL B 1 20 ? -11.172 21.203 22.562 1 98.69 20 VAL B C 1
ATOM 2656 O O . VAL B 1 20 ? -10.812 22.359 22.797 1 98.69 20 VAL B O 1
ATOM 2659 N N . GLU B 1 21 ? -11.406 20.297 23.516 1 98.5 21 GLU B N 1
ATOM 2660 C CA . GLU B 1 21 ? -11.109 20.625 24.906 1 98.5 21 GLU B CA 1
ATOM 2661 C C . GLU B 1 21 ? -9.641 21.031 25.078 1 98.5 21 GLU B C 1
ATOM 2663 O O . GLU B 1 21 ? -9.328 21.984 25.797 1 98.5 21 GLU B O 1
ATOM 2668 N N . VAL B 1 22 ? -8.789 20.312 24.484 1 98.75 22 VAL B N 1
ATOM 2669 C CA . VAL B 1 22 ? -7.359 20.625 24.516 1 98.75 22 VAL B CA 1
ATOM 2670 C C . VAL B 1 22 ? -7.113 21.984 23.844 1 98.75 22 VAL B C 1
ATOM 2672 O O . VAL B 1 22 ? -6.367 22.812 24.375 1 98.75 22 VAL B O 1
ATOM 2675 N N . LEU B 1 23 ? -7.719 22.203 22.656 1 98.69 23 LEU B N 1
ATOM 2676 C CA . LEU B 1 23 ? -7.586 23.469 21.938 1 98.69 23 LEU B CA 1
ATOM 2677 C C . LEU B 1 23 ? -8.047 24.625 22.828 1 98.69 23 LEU B C 1
ATOM 2679 O O . LEU B 1 23 ? -7.379 25.656 22.891 1 98.69 23 LEU B O 1
ATOM 2683 N N . ASP B 1 24 ? -9.133 24.469 23.531 1 98.06 24 ASP B N 1
ATOM 2684 C CA . ASP B 1 24 ? -9.727 25.5 24.359 1 98.06 24 ASP B CA 1
ATOM 2685 C C . ASP B 1 24 ? -8.828 25.828 25.562 1 98.06 24 ASP B C 1
ATOM 2687 O O . ASP B 1 24 ? -8.859 26.953 26.078 1 98.06 24 ASP B O 1
ATOM 2691 N N . ALA B 1 25 ? -8.086 24.859 25.969 1 98.31 25 ALA B N 1
ATOM 2692 C CA . ALA B 1 25 ? -7.223 25.031 27.125 1 98.31 25 ALA B CA 1
ATOM 2693 C C . ALA B 1 25 ? -6.207 26.156 26.906 1 98.31 25 ALA B C 1
ATOM 2695 O O . ALA B 1 25 ? -5.684 26.734 27.859 1 98.31 25 ALA B O 1
ATOM 2696 N N . PHE B 1 26 ? -5.902 26.438 25.688 1 97.88 26 PHE B N 1
ATOM 2697 C CA . PHE B 1 26 ? -4.914 27.453 25.375 1 97.88 26 PHE B CA 1
ATOM 2698 C C . PHE B 1 26 ? -5.504 28.844 25.531 1 97.88 26 PHE B C 1
ATOM 2700 O O . PHE B 1 26 ? -4.773 29.844 25.531 1 97.88 26 PHE B O 1
ATOM 2707 N N . GLY B 1 27 ? -6.828 29 25.641 1 96.06 27 GLY B N 1
ATOM 2708 C CA . GLY B 1 27 ? -7.477 30.281 25.844 1 96.06 27 GLY B CA 1
ATOM 2709 C C . GLY B 1 27 ? -7.375 31.203 24.641 1 96.06 27 GLY B C 1
ATOM 2710 O O . GLY B 1 27 ? -7.348 32.438 24.781 1 96.06 27 GLY B O 1
ATOM 2711 N N . LEU B 1 28 ? -7.293 30.641 23.5 1 94.5 28 LEU B N 1
ATOM 2712 C CA . LEU B 1 28 ? -7.168 31.422 22.281 1 94.5 28 LEU B CA 1
ATOM 2713 C C . LEU B 1 28 ? -8.516 32 21.859 1 94.5 28 LEU B C 1
ATOM 2715 O O . LEU B 1 28 ? -9.562 31.422 22.172 1 94.5 28 LEU B O 1
ATOM 2719 N N . GLU B 1 29 ? -8.523 33.125 21.297 1 91.25 29 GLU B N 1
ATOM 2720 C CA . GLU B 1 29 ? -9.727 33.719 20.734 1 91.25 29 GLU B CA 1
ATOM 2721 C C . GLU B 1 29 ? -10.102 33.062 19.422 1 91.25 29 GLU B C 1
ATOM 2723 O O . GLU B 1 29 ? -9.664 33.5 18.344 1 91.25 29 GLU B O 1
ATOM 2728 N N . LEU B 1 30 ? -10.836 32.062 19.469 1 93.62 30 LEU B N 1
ATOM 2729 C CA . LEU B 1 30 ? -11.289 31.297 18.312 1 93.62 30 LEU B CA 1
ATOM 2730 C C . LEU B 1 30 ? -12.812 31.297 18.219 1 93.62 30 LEU B C 1
ATOM 2732 O O . LEU B 1 30 ? -13.5 31.141 19.219 1 93.62 30 LEU B O 1
ATOM 2736 N N . GLU B 1 31 ? -13.305 31.688 17.109 1 97.38 31 GLU B N 1
ATOM 2737 C CA . GLU B 1 31 ? -14.719 31.453 16.828 1 97.38 31 GLU B CA 1
ATOM 2738 C C . GLU B 1 31 ? -14.953 30.078 16.219 1 97.38 31 GLU B C 1
ATOM 2740 O O . GLU B 1 31 ? -14.43 29.766 15.148 1 97.38 31 GLU B O 1
ATOM 2745 N N . LYS B 1 32 ? -15.648 29.25 16.891 1 98.12 32 LYS B N 1
ATOM 2746 C CA . LYS B 1 32 ? -15.906 27.906 16.422 1 98.12 32 LYS B CA 1
ATOM 2747 C C . LYS B 1 32 ? -17.297 27.797 15.805 1 98.12 32 LYS B C 1
ATOM 2749 O O . LYS B 1 32 ? -18.281 28.297 16.375 1 98.12 32 LYS B O 1
ATOM 2754 N N . VAL B 1 33 ? -17.328 27.281 14.648 1 98.38 33 VAL B N 1
ATOM 2755 C CA . VAL B 1 33 ? -18.578 27.047 13.93 1 98.38 33 VAL B CA 1
ATOM 2756 C C . VAL B 1 33 ? -18.828 25.547 13.812 1 98.38 33 VAL B C 1
ATOM 2758 O O . VAL B 1 33 ? -18.078 24.828 13.141 1 98.38 33 VAL B O 1
ATOM 2761 N N . SER B 1 34 ? -19.906 25.094 14.43 1 97.88 34 SER B N 1
ATOM 2762 C CA . SER B 1 34 ? -20.219 23.656 14.414 1 97.88 34 SER B CA 1
ATOM 2763 C C . SER B 1 34 ? -21.109 23.312 13.227 1 97.88 34 SER B C 1
ATOM 2765 O O . SER B 1 34 ? -22.047 24.047 12.898 1 97.88 34 SER B O 1
ATOM 2767 N N . LEU B 1 35 ? -20.797 22.25 12.539 1 97.88 35 LEU B N 1
ATOM 2768 C CA . LEU B 1 35 ? -21.609 21.703 11.453 1 97.88 35 LEU B CA 1
ATOM 2769 C C . LEU B 1 35 ? -21.812 20.203 11.625 1 97.88 35 LEU B C 1
ATOM 2771 O O . LEU B 1 35 ? -20.906 19.5 12.062 1 97.88 35 LEU B O 1
ATOM 2775 N N . GLU B 1 36 ? -23 19.781 11.281 1 97.25 36 GLU B N 1
ATOM 2776 C CA . GLU B 1 36 ? -23.281 18.359 11.227 1 97.25 36 GLU B CA 1
ATOM 2777 C C . GLU B 1 36 ? -23.203 17.828 9.797 1 97.25 36 GLU B C 1
ATOM 2779 O O . GLU B 1 36 ? -24.031 18.156 8.953 1 97.25 36 GLU B O 1
ATOM 2784 N N . LEU B 1 37 ? -22.25 17.062 9.547 1 97.88 37 LEU B N 1
ATOM 2785 C CA . LEU B 1 37 ? -22.047 16.422 8.25 1 97.88 37 LEU B CA 1
ATOM 2786 C C . LEU B 1 37 ? -21.844 14.922 8.406 1 97.88 37 LEU B C 1
ATOM 2788 O O . LEU B 1 37 ? -21.375 14.461 9.445 1 97.88 37 LEU B O 1
ATOM 2792 N N . GLY B 1 38 ? -22.188 14.195 7.352 1 96.62 38 GLY B N 1
ATOM 2793 C CA . GLY B 1 38 ? -21.812 12.797 7.324 1 96.62 38 GLY B CA 1
ATOM 2794 C C . GLY B 1 38 ? -23 11.859 7.156 1 96.62 38 GLY B C 1
ATOM 2795 O O . GLY B 1 38 ? -24.094 12.297 6.758 1 96.62 38 GLY B O 1
ATOM 2796 N N . TYR B 1 39 ? -22.781 10.648 7.438 1 95.25 39 TYR B N 1
ATOM 2797 C CA . TYR B 1 39 ? -23.703 9.555 7.137 1 95.25 39 TYR B CA 1
ATOM 2798 C C . TYR B 1 39 ? -24.953 9.656 7.988 1 95.25 39 TYR B C 1
ATOM 2800 O O . TYR B 1 39 ? -26.062 9.438 7.5 1 95.25 39 TYR B O 1
ATOM 2808 N N . ALA B 1 40 ? -24.75 9.93 9.242 1 94.31 40 ALA B N 1
ATOM 2809 C CA . ALA B 1 40 ? -25.922 10.031 10.125 1 94.31 40 ALA B CA 1
ATOM 2810 C C . ALA B 1 40 ? -26.906 11.078 9.625 1 94.31 40 ALA B C 1
ATOM 2812 O O . ALA B 1 40 ? -28.109 10.859 9.656 1 94.31 40 ALA B O 1
ATOM 2813 N N . ARG B 1 41 ? -26.422 12.188 9.227 1 95.75 41 ARG B N 1
ATOM 2814 C CA . ARG B 1 41 ? -27.266 13.227 8.656 1 95.75 41 ARG B CA 1
ATOM 2815 C C . ARG B 1 41 ? -27.906 12.75 7.355 1 95.75 41 ARG B C 1
ATOM 2817 O O . ARG B 1 41 ? -29.094 13.016 7.105 1 95.75 41 ARG B O 1
ATOM 2824 N N . TRP B 1 42 ? -27.141 12.117 6.5 1 96.06 42 TRP B N 1
ATOM 2825 C CA . TRP B 1 42 ? -27.625 11.594 5.23 1 96.06 42 TRP B CA 1
ATOM 2826 C C . TRP B 1 42 ? -28.797 10.641 5.457 1 96.06 42 TRP B C 1
ATOM 2828 O O . TRP B 1 42 ? -29.781 10.664 4.711 1 96.06 42 TRP B O 1
ATOM 2838 N N . GLU B 1 43 ? -28.625 9.789 6.445 1 95.12 43 GLU B N 1
ATOM 2839 C CA . GLU B 1 43 ? -29.688 8.836 6.754 1 95.12 43 GLU B CA 1
ATOM 2840 C C . GLU B 1 43 ? -31 9.555 7.102 1 95.12 43 GLU B C 1
ATOM 2842 O O . GLU B 1 43 ? -32.094 9.086 6.754 1 95.12 43 GLU B O 1
ATOM 2847 N N . ARG B 1 44 ? -30.859 10.68 7.742 1 96.12 44 ARG B N 1
ATOM 2848 C CA . ARG B 1 44 ? -32.031 11.406 8.227 1 96.12 44 ARG B CA 1
ATOM 2849 C C . ARG B 1 44 ? -32.594 12.32 7.148 1 96.12 44 ARG B C 1
ATOM 2851 O O . ARG B 1 44 ? -33.812 12.508 7.059 1 96.12 44 ARG B O 1
ATOM 2858 N N . THR B 1 45 ? -31.766 12.891 6.344 1 95.69 45 THR B N 1
ATOM 2859 C CA . THR B 1 45 ? -32.219 14.008 5.516 1 95.69 45 THR B CA 1
ATOM 2860 C C . THR B 1 45 ? -31.969 13.711 4.039 1 95.69 45 THR B C 1
ATOM 2862 O O . THR B 1 45 ? -32.469 14.43 3.168 1 95.69 45 THR B O 1
ATOM 2865 N N . GLY B 1 46 ? -31.125 12.727 3.758 1 94.06 46 GLY B N 1
ATOM 2866 C CA . GLY B 1 46 ? -30.766 12.422 2.379 1 94.06 46 GLY B CA 1
ATOM 2867 C C . GLY B 1 46 ? -29.578 13.211 1.881 1 94.06 46 GLY B C 1
ATOM 2868 O O . GLY B 1 46 ? -29.156 13.055 0.73 1 94.06 46 GLY B O 1
ATOM 2869 N N . SER B 1 47 ? -29.016 14.031 2.826 1 95.75 47 SER B N 1
ATOM 2870 C CA . SER B 1 47 ? -27.859 14.828 2.426 1 95.75 47 SER B CA 1
ATOM 2871 C C . SER B 1 47 ? -26.75 14.758 3.469 1 95.75 47 SER B C 1
ATOM 2873 O O . SER B 1 47 ? -26.969 15.125 4.629 1 95.75 47 SER B O 1
ATOM 2875 N N . ALA B 1 48 ? -25.594 14.336 2.996 1 96.75 48 ALA B N 1
ATOM 2876 C CA . ALA B 1 48 ? -24.453 14.273 3.893 1 96.75 48 ALA B CA 1
ATOM 2877 C C . ALA B 1 48 ? -23.734 15.617 3.969 1 96.75 48 ALA B C 1
ATOM 2879 O O . ALA B 1 48 ? -23 15.883 4.926 1 96.75 48 ALA B O 1
ATOM 2880 N N . ILE B 1 49 ? -23.922 16.438 3.018 1 97.44 49 ILE B N 1
ATOM 2881 C CA . ILE B 1 49 ? -23.312 17.766 2.908 1 97.44 49 ILE B CA 1
ATOM 2882 C C . ILE B 1 49 ? -24.062 18.594 1.868 1 97.44 49 ILE B C 1
ATOM 2884 O O . ILE B 1 49 ? -24.453 18.062 0.817 1 97.44 49 ILE B O 1
ATOM 2888 N N . SER B 1 50 ? -24.328 19.828 2.109 1 96.75 50 SER B N 1
ATOM 2889 C CA . SER B 1 50 ? -25.062 20.719 1.21 1 96.75 50 SER B CA 1
ATOM 2890 C C . SER B 1 50 ? -24.203 21.891 0.76 1 96.75 50 SER B C 1
ATOM 2892 O O . SER B 1 50 ? -23.109 22.094 1.272 1 96.75 50 SER B O 1
ATOM 2894 N N . GLU B 1 51 ? -24.703 22.578 -0.218 1 96.69 51 GLU B N 1
ATOM 2895 C CA . GLU B 1 51 ? -24.031 23.797 -0.678 1 96.69 51 GLU B CA 1
ATOM 2896 C C . GLU B 1 51 ? -23.938 24.828 0.438 1 96.69 51 GLU B C 1
ATOM 2898 O O . GLU B 1 51 ? -22.969 25.578 0.511 1 96.69 51 GLU B O 1
ATOM 2903 N N . GLU B 1 52 ? -24.953 24.828 1.217 1 97.5 52 GLU B N 1
ATOM 2904 C CA . GLU B 1 52 ? -24.953 25.75 2.354 1 97.5 52 GLU B CA 1
ATOM 2905 C C . GLU B 1 52 ? -23.828 25.406 3.33 1 97.5 52 GLU B C 1
ATOM 2907 O O . GLU B 1 52 ? -23.203 26.312 3.906 1 97.5 52 GLU B O 1
ATOM 2912 N N . ASP B 1 53 ? -23.656 24.141 3.578 1 98.12 53 ASP B N 1
ATOM 2913 C CA . ASP B 1 53 ? -22.547 23.703 4.434 1 98.12 53 ASP B CA 1
ATOM 2914 C C . ASP B 1 53 ? -21.203 24.188 3.879 1 98.12 53 ASP B C 1
ATOM 2916 O O . ASP B 1 53 ? -20.359 24.656 4.633 1 98.12 53 ASP B O 1
ATOM 2920 N N . ILE B 1 54 ? -21.016 24.016 2.574 1 98.06 54 ILE B N 1
ATOM 2921 C CA . ILE B 1 54 ? -19.781 24.422 1.918 1 98.06 54 ILE B CA 1
ATOM 2922 C C . ILE B 1 54 ? -19.578 25.922 2.074 1 98.06 54 ILE B C 1
ATOM 2924 O O . ILE B 1 54 ? -18.453 26.375 2.346 1 98.06 54 ILE B O 1
ATOM 2928 N N . ALA B 1 55 ? -20.641 26.672 1.871 1 98.19 55 ALA B N 1
ATOM 2929 C CA . ALA B 1 55 ? -20.562 28.109 2.041 1 98.19 55 ALA B CA 1
ATOM 2930 C C . ALA B 1 55 ? -20.125 28.484 3.461 1 98.19 55 ALA B C 1
ATOM 2932 O O . ALA B 1 55 ? -19.312 29.375 3.656 1 98.19 55 ALA B O 1
ATOM 2933 N N . THR B 1 56 ? -20.703 27.797 4.406 1 98.38 56 THR B N 1
ATOM 2934 C CA . THR B 1 56 ? -20.344 28.031 5.801 1 98.38 56 THR B CA 1
ATOM 2935 C C . THR B 1 56 ? -18.875 27.719 6.043 1 98.38 56 THR B C 1
ATOM 2937 O O . THR B 1 56 ? -18.172 28.484 6.703 1 98.38 56 THR B O 1
ATOM 2940 N N . ILE B 1 57 ? -18.438 26.578 5.559 1 98.44 57 ILE B N 1
ATOM 2941 C CA . ILE B 1 57 ? -17.062 26.141 5.727 1 98.44 57 ILE B CA 1
ATOM 2942 C C . ILE B 1 57 ? -16.125 27.156 5.082 1 98.44 57 ILE B C 1
ATOM 2944 O O . ILE B 1 57 ? -15.078 27.5 5.652 1 98.44 57 ILE B O 1
ATOM 2948 N N . LYS B 1 58 ? -16.5 27.641 3.889 1 98 58 LYS B N 1
ATOM 2949 C CA . LYS B 1 58 ? -15.68 28.609 3.17 1 98 58 LYS B CA 1
ATOM 2950 C C . LYS B 1 58 ? -15.594 29.938 3.93 1 98 58 LYS B C 1
ATOM 2952 O O . LYS B 1 58 ? -14.703 30.75 3.676 1 98 58 LYS B O 1
ATOM 2957 N N . GLY B 1 59 ? -16.531 30.172 4.785 1 97.81 59 GLY B N 1
ATOM 2958 C CA . GLY B 1 59 ? -16.5 31.344 5.641 1 97.81 59 GLY B CA 1
ATOM 2959 C C . GLY B 1 59 ? -15.547 31.188 6.816 1 97.81 59 GLY B C 1
ATOM 2960 O O . GLY B 1 59 ? -15.297 32.156 7.547 1 97.81 59 GLY B O 1
ATOM 2961 N N . CYS B 1 60 ? -14.977 30.031 7.027 1 98 60 CYS B N 1
ATOM 2962 C CA . CYS B 1 60 ? -14.016 29.75 8.086 1 98 60 CYS B CA 1
ATOM 2963 C C . CYS B 1 60 ? -12.594 29.734 7.551 1 98 60 CYS B C 1
ATOM 2965 O O . CYS B 1 60 ? -12.383 29.75 6.336 1 98 60 CYS B O 1
ATOM 2967 N N . ASP B 1 61 ? -11.617 29.828 8.469 1 96.5 61 ASP B N 1
ATOM 2968 C CA . ASP B 1 61 ? -10.211 29.781 8.078 1 96.5 61 ASP B CA 1
ATOM 2969 C C . ASP B 1 61 ? -9.711 28.344 7.988 1 96.5 61 ASP B C 1
ATOM 2971 O O . ASP B 1 61 ? -8.852 28.031 7.16 1 96.5 61 ASP B O 1
ATOM 2975 N N . ALA B 1 62 ? -10.172 27.531 8.836 1 97.88 62 ALA B N 1
ATOM 2976 C CA . ALA B 1 62 ? -9.727 26.141 8.93 1 97.88 62 ALA B CA 1
ATOM 2977 C C . ALA B 1 62 ? -10.859 25.234 9.406 1 97.88 62 ALA B C 1
ATOM 2979 O O . ALA B 1 62 ? -11.906 25.719 9.844 1 97.88 62 ALA B O 1
ATOM 2980 N N . VAL B 1 63 ? -10.625 23.984 9.211 1 98.69 63 VAL B N 1
ATOM 2981 C CA . VAL B 1 63 ? -11.602 22.969 9.609 1 98.69 63 VAL B CA 1
ATOM 2982 C C . VAL B 1 63 ? -10.93 21.922 10.508 1 98.69 63 VAL B C 1
ATOM 2984 O O . VAL B 1 63 ? -9.828 21.469 10.211 1 98.69 63 VAL B O 1
ATOM 2987 N N . LEU B 1 64 ? -11.461 21.625 11.641 1 98.81 64 LEU B N 1
ATOM 2988 C CA . LEU B 1 64 ? -11.164 20.438 12.445 1 98.81 64 LEU B CA 1
ATOM 2989 C C . LEU B 1 64 ? -12.25 19.391 12.273 1 98.81 64 LEU B C 1
ATOM 2991 O O . LEU B 1 64 ? -13.414 19.641 12.602 1 98.81 64 LEU B O 1
ATOM 2995 N N . PHE B 1 65 ? -11.812 18.25 11.766 1 98.56 65 PHE B N 1
ATOM 2996 C CA . PHE B 1 65 ? -12.773 17.266 11.297 1 98.56 65 PHE B CA 1
ATOM 2997 C C . PHE B 1 65 ? -12.516 15.914 11.945 1 98.56 65 PHE B C 1
ATOM 2999 O O . PHE B 1 65 ? -11.359 15.5 12.102 1 98.56 65 PHE B O 1
ATOM 3006 N N . GLY B 1 66 ? -13.562 15.25 12.391 1 97.38 66 GLY B N 1
ATOM 3007 C CA . GLY B 1 66 ? -13.445 13.93 12.992 1 97.38 66 GLY B CA 1
ATOM 3008 C C . GLY B 1 66 ? -13.375 12.812 11.969 1 97.38 66 GLY B C 1
ATOM 3009 O O . GLY B 1 66 ? -12.352 12.633 11.305 1 97.38 66 GLY B O 1
ATOM 3010 N N . ALA B 1 67 ? -14.414 12.102 11.727 1 94.88 67 ALA B N 1
ATOM 3011 C CA . ALA B 1 67 ? -14.5 11.016 10.766 1 94.88 67 ALA B CA 1
ATOM 3012 C C . ALA B 1 67 ? -15.898 10.938 10.148 1 94.88 67 ALA B C 1
ATOM 3014 O O . ALA B 1 67 ? -16.875 11.43 10.734 1 94.88 67 ALA B O 1
ATOM 3015 N N . VAL B 1 68 ? -15.914 10.43 8.992 1 94.5 68 VAL B N 1
ATOM 3016 C CA . VAL B 1 68 ? -17.219 10.219 8.375 1 94.5 68 VAL B CA 1
ATOM 3017 C C . VAL B 1 68 ? -17.281 8.828 7.75 1 94.5 68 VAL B C 1
ATOM 3019 O O . VAL B 1 68 ? -16.266 8.312 7.277 1 94.5 68 VAL B O 1
ATOM 3022 N N . THR B 1 69 ? -18.391 8.234 7.875 1 91.25 69 THR B N 1
ATOM 3023 C CA . THR B 1 69 ? -18.672 6.988 7.164 1 91.25 69 THR B CA 1
ATOM 3024 C C . THR B 1 69 ? -19.125 7.27 5.734 1 91.25 69 THR B C 1
ATOM 3026 O O . THR B 1 69 ? -20.062 8.039 5.516 1 91.25 69 THR B O 1
ATOM 3029 N N . THR B 1 70 ? -18.406 6.695 4.809 1 87.56 70 THR B N 1
ATOM 3030 C CA . THR B 1 70 ? -18.781 6.824 3.406 1 87.56 70 THR B CA 1
ATOM 3031 C C . THR B 1 70 ? -19.297 5.492 2.861 1 87.56 70 THR B C 1
ATOM 3033 O O . THR B 1 70 ? -18.578 4.488 2.891 1 87.56 70 THR B O 1
ATOM 3036 N N . VAL B 1 71 ? -20.516 5.48 2.367 1 83.31 71 VAL B N 1
ATOM 3037 C CA . VAL B 1 71 ? -21.125 4.258 1.848 1 83.31 71 VAL B CA 1
ATOM 3038 C C . VAL B 1 71 ? -21.062 4.254 0.322 1 83.31 71 VAL B C 1
ATOM 3040 O O . VAL B 1 71 ? -21.031 5.312 -0.307 1 83.31 71 VAL B O 1
ATOM 3043 N N . PRO B 1 72 ? -20.969 3.004 -0.281 1 79.25 72 PRO B N 1
ATOM 3044 C CA . PRO B 1 72 ? -20.875 2.924 -1.741 1 79.25 72 PRO B CA 1
ATOM 3045 C C . PRO B 1 72 ? -22.234 3.135 -2.426 1 79.25 72 PRO B C 1
ATOM 3047 O O . PRO B 1 72 ? -22.625 2.346 -3.289 1 79.25 72 PRO B O 1
ATOM 3050 N N . ASP B 1 73 ? -22.969 4.004 -1.967 1 80.31 73 ASP B N 1
ATOM 3051 C CA . ASP B 1 73 ? -24.234 4.406 -2.559 1 80.31 73 ASP B CA 1
ATOM 3052 C C . ASP B 1 73 ? -24.047 5.578 -3.52 1 80.31 73 ASP B C 1
ATOM 3054 O O . ASP B 1 73 ? -23.5 6.617 -3.143 1 80.31 73 ASP B O 1
ATOM 3058 N N . PRO B 1 74 ? -24.453 5.328 -4.781 1 78.06 74 PRO B N 1
ATOM 3059 C CA . PRO B 1 74 ? -24.266 6.379 -5.785 1 78.06 74 PRO B CA 1
ATOM 3060 C C . PRO B 1 74 ? -24.938 7.695 -5.398 1 78.06 74 PRO B C 1
ATOM 3062 O O . PRO B 1 74 ? -24.531 8.758 -5.863 1 78.06 74 PRO B O 1
ATOM 3065 N N . SER B 1 75 ? -25.875 7.645 -4.613 1 82.81 75 SER B N 1
ATOM 3066 C CA . SER B 1 75 ? -26.594 8.852 -4.211 1 82.81 75 SER B CA 1
ATOM 3067 C C . SER B 1 75 ? -25.906 9.539 -3.037 1 82.81 75 SER B C 1
ATOM 3069 O O . SER B 1 75 ? -26.266 10.664 -2.678 1 82.81 75 SER B O 1
ATOM 3071 N N . TYR B 1 76 ? -25 8.906 -2.445 1 87.94 76 TYR B N 1
ATOM 3072 C CA . TYR B 1 76 ? -24.25 9.484 -1.34 1 87.94 76 TYR B CA 1
ATOM 3073 C C . TYR B 1 76 ? -23.078 10.328 -1.854 1 87.94 76 TYR B C 1
ATOM 3075 O O . TYR B 1 76 ? -22.156 9.797 -2.467 1 87.94 76 TYR B O 1
ATOM 3083 N N . LYS B 1 77 ? -23.219 11.641 -1.602 1 87.44 77 LYS B N 1
ATOM 3084 C CA . LYS B 1 77 ? -22.109 12.531 -1.936 1 87.44 77 LYS B CA 1
ATOM 3085 C C . LYS B 1 77 ? -21.031 12.508 -0.851 1 87.44 77 LYS B C 1
ATOM 3087 O O . LYS B 1 77 ? -21.312 12.82 0.31 1 87.44 77 LYS B O 1
ATOM 3092 N N . SER B 1 78 ? -19.797 12.141 -1.268 1 91 78 SER B N 1
ATOM 3093 C CA . SER B 1 78 ? -18.703 12.055 -0.305 1 91 78 SER B CA 1
ATOM 3094 C C . SER B 1 78 ? -18.438 13.414 0.33 1 91 78 SER B C 1
ATOM 3096 O O . SER B 1 78 ? -18.094 14.375 -0.367 1 91 78 SER B O 1
ATOM 3098 N N . VAL B 1 79 ? -18.469 13.438 1.622 1 95.06 79 VAL B N 1
ATOM 3099 C CA . VAL B 1 79 ? -18.25 14.664 2.373 1 95.06 79 VAL B CA 1
ATOM 3100 C C . VAL B 1 79 ? -16.812 15.133 2.193 1 95.06 79 VAL B C 1
ATOM 3102 O O . VAL B 1 79 ? -16.562 16.297 1.866 1 95.06 79 VAL B O 1
ATOM 3105 N N . LEU B 1 80 ? -15.875 14.242 2.402 1 94.19 80 LEU B N 1
ATOM 3106 C CA . LEU B 1 80 ? -14.453 14.57 2.375 1 94.19 80 LEU B CA 1
ATOM 3107 C C . LEU B 1 80 ? -14.023 14.992 0.975 1 94.19 80 LEU B C 1
ATOM 3109 O O . LEU B 1 80 ? -13.32 15.992 0.81 1 94.19 80 LEU B O 1
ATOM 3113 N N . LEU B 1 81 ? -14.414 14.219 -0.011 1 91.75 81 LEU B N 1
ATOM 3114 C CA . LEU B 1 81 ? -14.039 14.555 -1.379 1 91.75 81 LEU B CA 1
ATOM 3115 C C . LEU B 1 81 ? -14.594 15.922 -1.771 1 91.75 81 LEU B C 1
ATOM 3117 O O . LEU B 1 81 ? -13.914 16.703 -2.443 1 91.75 81 LEU B O 1
ATOM 3121 N N . THR B 1 82 ? -15.812 16.219 -1.307 1 94.19 82 THR B N 1
ATOM 3122 C CA . THR B 1 82 ? -16.453 17.484 -1.618 1 94.19 82 THR B CA 1
ATOM 3123 C C . THR B 1 82 ? -15.703 18.641 -0.983 1 94.19 82 THR B C 1
ATOM 3125 O O . THR B 1 82 ? -15.398 19.641 -1.651 1 94.19 82 THR B O 1
ATOM 3128 N N . ILE B 1 83 ? -15.383 18.5 0.229 1 96.88 83 ILE B N 1
ATOM 3129 C CA . ILE B 1 83 ? -14.703 19.578 0.946 1 96.88 83 ILE B CA 1
ATOM 3130 C C . ILE B 1 83 ? -13.328 19.812 0.337 1 96.88 83 ILE B C 1
ATOM 3132 O O . ILE B 1 83 ? -12.938 20.953 0.092 1 96.88 83 ILE B O 1
ATOM 3136 N N . ARG B 1 84 ? -12.578 18.734 0.11 1 96.12 84 ARG B N 1
ATOM 3137 C CA . ARG B 1 84 ? -11.234 18.844 -0.438 1 96.12 84 ARG B CA 1
ATOM 3138 C C . ARG B 1 84 ? -11.25 19.531 -1.799 1 96.12 84 ARG B C 1
ATOM 3140 O O . ARG B 1 84 ? -10.367 20.344 -2.098 1 96.12 84 ARG B O 1
ATOM 3147 N N . LYS B 1 85 ? -12.219 19.172 -2.592 1 94.06 85 LYS B N 1
ATOM 3148 C CA . LYS B 1 85 ? -12.336 19.766 -3.92 1 94.06 85 LYS B CA 1
ATOM 3149 C C . LYS B 1 85 ? -12.766 21.234 -3.832 1 94.06 85 LYS B C 1
ATOM 3151 O O . LYS B 1 85 ? -12.156 22.109 -4.457 1 94.06 85 LYS B O 1
ATOM 3156 N N . GLU B 1 86 ? -13.812 21.531 -3.074 1 96.44 86 GLU B N 1
ATOM 3157 C CA . GLU B 1 86 ? -14.398 22.859 -3.006 1 96.44 86 GLU B CA 1
ATOM 3158 C C . GLU B 1 86 ? -13.438 23.859 -2.365 1 96.44 86 GLU B C 1
ATOM 3160 O O . GLU B 1 86 ? -13.422 25.047 -2.721 1 96.44 86 GLU B O 1
ATOM 3165 N N . LEU B 1 87 ? -12.648 23.391 -1.462 1 97.69 87 LEU B N 1
ATOM 3166 C CA . LEU B 1 87 ? -11.695 24.266 -0.792 1 97.69 87 LEU B CA 1
ATOM 3167 C C . LEU B 1 87 ? -10.336 24.203 -1.473 1 97.69 87 LEU B C 1
ATOM 3169 O O . LEU B 1 87 ? -9.398 24.891 -1.059 1 97.69 87 LEU B O 1
ATOM 3173 N N . ASP B 1 88 ? -10.195 23.375 -2.467 1 97.19 88 ASP B N 1
ATOM 3174 C CA . ASP B 1 88 ? -8.961 23.172 -3.229 1 97.19 88 ASP B CA 1
ATOM 3175 C C . ASP B 1 88 ? -7.797 22.828 -2.305 1 97.19 88 ASP B C 1
ATOM 3177 O O . ASP B 1 88 ? -6.766 23.516 -2.32 1 97.19 88 ASP B O 1
ATOM 3181 N N . LEU B 1 89 ? -8.039 21.891 -1.473 1 98.31 89 LEU B N 1
ATOM 3182 C CA . LEU B 1 89 ? -7.016 21.391 -0.564 1 98.31 89 LEU B CA 1
ATOM 3183 C C . LEU B 1 89 ? -6.113 20.375 -1.271 1 98.31 89 LEU B C 1
ATOM 3185 O O . LEU B 1 89 ? -6.297 19.172 -1.133 1 98.31 89 LEU B O 1
ATOM 3189 N N . TYR B 1 90 ? -5.051 20.844 -1.917 1 98.25 90 TYR B N 1
ATOM 3190 C CA . TYR B 1 90 ? -4.344 20.062 -2.932 1 98.25 90 TYR B CA 1
ATOM 3191 C C . TYR B 1 90 ? -3.285 19.172 -2.299 1 98.25 90 TYR B C 1
ATOM 3193 O O . TYR B 1 90 ? -2.77 18.25 -2.945 1 98.25 90 TYR B O 1
ATOM 3201 N N . ALA B 1 91 ? -2.898 19.406 -1.08 1 98.75 91 ALA B N 1
ATOM 3202 C CA . ALA B 1 91 ? -1.84 18.625 -0.448 1 98.75 91 ALA B CA 1
ATOM 3203 C C . ALA B 1 91 ? -2.324 18 0.857 1 98.75 91 ALA B C 1
ATOM 3205 O O . ALA B 1 91 ? -2.738 18.703 1.776 1 98.75 91 ALA B O 1
ATOM 3206 N N . ASN B 1 92 ? -2.395 16.734 0.918 1 98.69 92 ASN B N 1
ATOM 3207 C CA . ASN B 1 92 ? -2.607 16.016 2.172 1 98.69 92 ASN B CA 1
ATOM 3208 C C . ASN B 1 92 ? -1.286 15.695 2.865 1 98.69 92 ASN B C 1
ATOM 3210 O O . ASN B 1 92 ? -0.385 15.109 2.258 1 98.69 92 ASN B O 1
ATOM 3214 N N . VAL B 1 93 ? -1.124 16.125 4.07 1 98.88 93 VAL B N 1
ATOM 3215 C CA . VAL B 1 93 ? 0.118 16 4.828 1 98.88 93 VAL B CA 1
ATOM 3216 C C . VAL B 1 93 ? -0.072 15.016 5.98 1 98.88 93 VAL B C 1
ATOM 3218 O O . VAL B 1 93 ? -0.887 15.25 6.875 1 98.88 93 VAL B O 1
ATOM 3221 N N . ARG B 1 94 ? 0.696 13.938 5.949 1 98.56 94 ARG B N 1
ATOM 3222 C CA . ARG B 1 94 ? 0.554 12.875 6.938 1 98.56 94 ARG B CA 1
ATOM 3223 C C . ARG B 1 94 ? 1.889 12.57 7.609 1 98.56 94 ARG B C 1
ATOM 3225 O O . ARG B 1 94 ? 2.662 11.742 7.117 1 98.56 94 ARG B O 1
ATOM 3232 N N . PRO B 1 95 ? 2.139 13.141 8.773 1 98.5 95 PRO B N 1
ATOM 3233 C CA . PRO B 1 95 ? 3.355 12.812 9.516 1 98.5 95 PRO B CA 1
ATOM 3234 C C . PRO B 1 95 ? 3.338 11.391 10.078 1 98.5 95 PRO B C 1
ATOM 3236 O O . PRO B 1 95 ? 2.295 10.922 10.547 1 98.5 95 PRO B O 1
ATOM 3239 N N . VAL B 1 96 ? 4.395 10.711 9.969 1 98.19 96 VAL B N 1
ATOM 3240 C CA . VAL B 1 96 ? 4.605 9.391 10.547 1 98.19 96 VAL B CA 1
ATOM 3241 C C . VAL B 1 96 ? 5.777 9.438 11.531 1 98.19 96 VAL B C 1
ATOM 3243 O O . VAL B 1 96 ? 6.938 9.352 11.117 1 98.19 96 VAL B O 1
ATOM 3246 N N . LYS B 1 97 ? 5.43 9.523 12.695 1 97.12 97 LYS B N 1
ATOM 3247 C CA . LYS B 1 97 ? 6.426 9.695 13.75 1 97.12 97 LYS B CA 1
ATOM 3248 C C . LYS B 1 97 ? 6.027 8.938 15.016 1 97.12 97 LYS B C 1
ATOM 3250 O O . LYS B 1 97 ? 4.938 9.148 15.555 1 97.12 97 LYS B O 1
ATOM 3255 N N . PRO B 1 98 ? 6.91 8.055 15.484 1 96.44 98 PRO B N 1
ATOM 3256 C CA . PRO B 1 98 ? 6.617 7.359 16.734 1 96.44 98 PRO B CA 1
ATOM 3257 C C . PRO B 1 98 ? 6.48 8.305 17.922 1 96.44 98 PRO B C 1
ATOM 3259 O O . PRO B 1 98 ? 7.18 9.32 17.984 1 96.44 98 PRO B O 1
ATOM 3262 N N . LEU B 1 99 ? 5.586 8.008 18.766 1 96.56 99 LEU B N 1
ATOM 3263 C CA . LEU B 1 99 ? 5.465 8.703 20.047 1 96.56 99 LEU B CA 1
ATOM 3264 C C . LEU B 1 99 ? 6.309 8.023 21.125 1 96.56 99 LEU B C 1
ATOM 3266 O O . LEU B 1 99 ? 6.547 6.812 21.047 1 96.56 99 LEU B O 1
ATOM 3270 N N . PRO B 1 100 ? 6.746 8.797 22.062 1 94.56 100 PRO B N 1
ATOM 3271 C CA . PRO B 1 100 ? 7.59 8.203 23.109 1 94.56 100 PRO B CA 1
ATOM 3272 C C . PRO B 1 100 ? 6.922 7.016 23.797 1 94.56 100 PRO B C 1
ATOM 3274 O O . PRO B 1 100 ? 5.766 7.109 24.219 1 94.56 100 PRO B O 1
ATOM 3277 N N . GLY B 1 101 ? 7.648 5.945 23.844 1 92.62 101 GLY B N 1
ATOM 3278 C CA . GLY B 1 101 ? 7.176 4.785 24.578 1 92.62 101 GLY B CA 1
ATOM 3279 C C . GLY B 1 101 ? 6.227 3.914 23.781 1 92.62 101 GLY B C 1
ATOM 3280 O O . GLY B 1 101 ? 5.797 2.857 24.25 1 92.62 101 GLY B O 1
ATOM 3281 N N . ILE B 1 102 ? 5.863 4.336 22.625 1 94 102 ILE B N 1
ATOM 3282 C CA . ILE B 1 102 ? 4.969 3.555 21.781 1 94 102 ILE B CA 1
ATOM 3283 C C . ILE B 1 102 ? 5.746 3.014 20.578 1 94 102 ILE B C 1
ATOM 3285 O O . ILE B 1 102 ? 6.453 3.762 19.906 1 94 102 ILE B O 1
ATOM 3289 N N . THR B 1 103 ? 5.648 1.695 20.406 1 92.44 103 THR B N 1
ATOM 3290 C CA . THR B 1 103 ? 6.273 1.096 19.234 1 92.44 103 THR B CA 1
ATOM 3291 C C . THR B 1 103 ? 5.23 0.428 18.344 1 92.44 103 THR B C 1
ATOM 3293 O O . THR B 1 103 ? 4.215 -0.071 18.844 1 92.44 103 THR B O 1
ATOM 3296 N N . GLY B 1 104 ? 5.488 0.551 17.094 1 95.69 104 GLY B N 1
ATOM 3297 C CA . GLY B 1 104 ? 4.598 -0.065 16.125 1 95.69 104 GLY B CA 1
ATOM 3298 C C . GLY B 1 104 ? 4.961 -1.504 15.805 1 95.69 104 GLY B C 1
ATOM 3299 O O . GLY B 1 104 ? 5.605 -2.178 16.609 1 95.69 104 GLY B O 1
ATOM 3300 N N . VAL B 1 105 ? 4.508 -1.99 14.719 1 96.06 105 VAL B N 1
ATOM 3301 C CA . VAL B 1 105 ? 4.5 -3.404 14.352 1 96.06 105 VAL B CA 1
ATOM 3302 C C . VAL B 1 105 ? 5.934 -3.881 14.117 1 96.06 105 VAL B C 1
ATOM 3304 O O . VAL B 1 105 ? 6.234 -5.066 14.281 1 96.06 105 VAL B O 1
ATOM 3307 N N . THR B 1 106 ? 6.832 -3.008 13.789 1 96.25 106 THR B N 1
ATOM 3308 C CA . THR B 1 106 ? 8.195 -3.41 13.477 1 96.25 106 THR B CA 1
ATOM 3309 C C . THR B 1 106 ? 9.086 -3.305 14.711 1 96.25 106 THR B C 1
ATOM 3311 O O . THR B 1 106 ? 10.25 -3.717 14.68 1 96.25 106 THR B O 1
ATOM 3314 N N . GLY B 1 107 ? 8.609 -2.689 15.727 1 96 107 GLY B N 1
ATOM 3315 C CA . GLY B 1 107 ? 9.383 -2.475 16.938 1 96 107 GLY B CA 1
ATOM 3316 C C . GLY B 1 107 ? 10.352 -1.312 16.828 1 96 107 GLY B C 1
ATOM 3317 O O . GLY B 1 107 ? 11.023 -0.957 17.797 1 96 107 GLY B O 1
ATOM 3318 N N . ARG B 1 108 ? 10.383 -0.724 15.711 1 95.12 108 ARG B N 1
ATOM 3319 C CA . ARG B 1 108 ? 11.312 0.376 15.477 1 95.12 108 ARG B CA 1
ATOM 3320 C C . ARG B 1 108 ? 10.703 1.71 15.883 1 95.12 108 ARG B C 1
ATOM 3322 O O . ARG B 1 108 ? 9.477 1.88 15.836 1 95.12 108 ARG B O 1
ATOM 3329 N N . ASN B 1 109 ? 11.562 2.662 16.25 1 96.44 109 ASN B N 1
ATOM 3330 C CA . ASN B 1 109 ? 11.125 4.008 16.609 1 96.44 109 ASN B CA 1
ATOM 3331 C C . ASN B 1 109 ? 12.094 5.07 16.094 1 96.44 109 ASN B C 1
ATOM 3333 O O . ASN B 1 109 ? 12.062 6.211 16.562 1 96.44 109 ASN B O 1
ATOM 3337 N N . ASP B 1 110 ? 12.984 4.707 15.195 1 97.5 110 ASP B N 1
ATOM 3338 C CA . ASP B 1 110 ? 14.047 5.574 14.703 1 97.5 110 ASP B CA 1
ATOM 3339 C C . ASP B 1 110 ? 13.68 6.195 13.359 1 97.5 110 ASP B C 1
ATOM 3341 O O . ASP B 1 110 ? 14.508 6.25 12.445 1 97.5 110 ASP B O 1
ATOM 3345 N N . PHE B 1 111 ? 12.484 6.559 13.281 1 98 111 PHE B N 1
ATOM 3346 C CA . PHE B 1 111 ? 12.062 7.18 12.031 1 98 111 PHE B CA 1
ATOM 3347 C C . PHE B 1 111 ? 11.188 8.398 12.305 1 98 111 PHE B C 1
ATOM 3349 O O . PHE B 1 111 ? 10.625 8.539 13.391 1 98 111 PHE B O 1
ATOM 3356 N N . ASP B 1 112 ? 11.172 9.328 11.453 1 98.38 112 ASP B N 1
ATOM 3357 C CA . ASP B 1 112 ? 10.375 10.547 11.398 1 98.38 112 ASP B CA 1
ATOM 3358 C C . ASP B 1 112 ? 10.266 11.07 9.969 1 98.38 112 ASP B C 1
ATOM 3360 O O . ASP B 1 112 ? 11.195 11.695 9.461 1 98.38 112 ASP B O 1
ATOM 3364 N N . PHE B 1 113 ? 9.164 10.734 9.344 1 98.75 113 PHE B N 1
ATOM 3365 C CA . PHE B 1 113 ? 9.008 11.195 7.969 1 98.75 113 PHE B CA 1
ATOM 3366 C C . PHE B 1 113 ? 7.578 11.672 7.719 1 98.75 113 PHE B C 1
ATOM 3368 O O . PHE B 1 113 ? 6.699 11.477 8.562 1 98.75 113 PHE B O 1
ATOM 3375 N N . ILE B 1 114 ? 7.348 12.391 6.652 1 98.88 114 ILE B N 1
ATOM 3376 C CA . ILE B 1 114 ? 6.043 12.945 6.293 1 98.88 114 ILE B CA 1
ATOM 3377 C C . ILE B 1 114 ? 5.672 12.516 4.879 1 98.88 114 ILE B C 1
ATOM 3379 O O . ILE B 1 114 ? 6.488 12.609 3.959 1 98.88 114 ILE B O 1
ATOM 3383 N N . ILE B 1 115 ? 4.523 12.008 4.719 1 98.88 115 ILE B N 1
ATOM 3384 C CA . ILE B 1 115 ? 3.992 11.711 3.395 1 98.88 115 ILE B CA 1
ATOM 3385 C C . ILE B 1 115 ? 3.105 12.859 2.924 1 98.88 115 ILE B C 1
ATOM 3387 O O . ILE B 1 115 ? 2.152 13.242 3.607 1 98.88 115 ILE B O 1
ATOM 3391 N N . VAL B 1 116 ? 3.475 13.43 1.838 1 98.94 116 VAL B N 1
ATOM 3392 C CA . VAL B 1 116 ? 2.688 14.461 1.162 1 98.94 116 VAL B CA 1
ATOM 3393 C C . VAL B 1 116 ? 1.995 13.859 -0.059 1 98.94 116 VAL B C 1
ATOM 3395 O O . VAL B 1 116 ? 2.654 13.477 -1.03 1 98.94 116 VAL B O 1
ATOM 3398 N N . ARG B 1 117 ? 0.739 13.781 0.002 1 98.44 117 ARG B N 1
ATOM 3399 C CA . ARG B 1 117 ? -0.093 13.172 -1.03 1 98.44 117 ARG B CA 1
ATOM 3400 C C . ARG B 1 117 ? -0.857 14.234 -1.815 1 98.44 117 ARG B C 1
ATOM 3402 O O . ARG B 1 117 ? -1.478 15.125 -1.227 1 98.44 117 ARG B O 1
ATOM 3409 N N . GLU B 1 118 ? -0.754 14.156 -3.186 1 98.38 118 GLU B N 1
ATOM 3410 C CA . GLU B 1 118 ? -1.664 14.953 -4.004 1 98.38 118 GLU B CA 1
ATOM 3411 C C . GLU B 1 118 ? -3.121 14.625 -3.686 1 98.38 118 GLU B C 1
ATOM 3413 O O . GLU B 1 118 ? -3.477 13.453 -3.516 1 98.38 118 GLU B O 1
ATOM 3418 N N . ASN B 1 119 ? -3.988 15.586 -3.658 1 97.5 119 ASN B N 1
ATOM 3419 C CA . ASN B 1 119 ? -5.207 15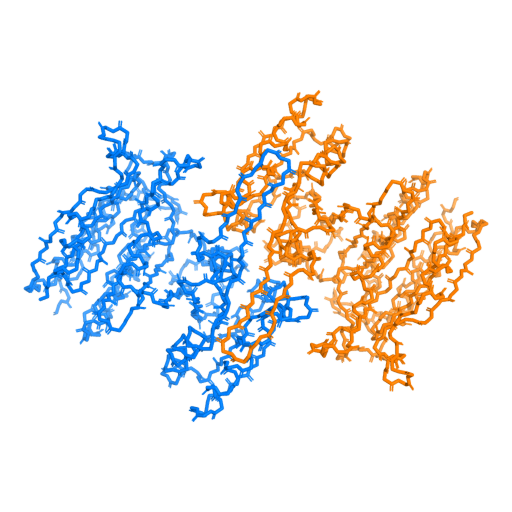.359 -2.891 1 97.5 119 ASN B CA 1
ATOM 3420 C C . ASN B 1 119 ? -6.453 15.656 -3.719 1 97.5 119 ASN B C 1
ATOM 3422 O O . ASN B 1 119 ? -7.578 15.422 -3.268 1 97.5 119 ASN B O 1
ATOM 3426 N N . THR B 1 120 ? -6.316 16.156 -4.957 1 96.12 120 THR B N 1
ATOM 3427 C CA . THR B 1 120 ? -7.512 16.641 -5.641 1 96.12 120 THR B CA 1
ATOM 3428 C C . THR B 1 120 ? -7.652 15.977 -7.012 1 96.12 120 THR B C 1
ATOM 3430 O O . THR B 1 120 ? -8.711 16.062 -7.641 1 96.12 120 THR B O 1
ATOM 3433 N N . GLU B 1 121 ? -6.629 15.352 -7.512 1 97 121 GLU B N 1
ATOM 3434 C CA . GLU B 1 121 ? -6.676 14.719 -8.82 1 97 121 GLU B CA 1
ATOM 3435 C C . GLU B 1 121 ? -6.457 13.211 -8.719 1 97 121 GLU B C 1
ATOM 3437 O O . GLU B 1 121 ? -7.008 12.555 -7.828 1 97 121 GLU B O 1
ATOM 3442 N N . GLY B 1 122 ? -5.785 12.609 -9.727 1 96.81 122 GLY B N 1
ATOM 3443 C CA . GLY B 1 122 ? -5.598 11.164 -9.734 1 96.81 122 GLY B CA 1
ATOM 3444 C C . GLY B 1 122 ? -6.891 10.391 -9.914 1 96.81 122 GLY B C 1
ATOM 3445 O O . GLY B 1 122 ? -7.75 10.789 -10.711 1 96.81 122 GLY B O 1
ATOM 3446 N N . LEU B 1 123 ? -6.992 9.312 -9.211 1 97 123 LEU B N 1
ATOM 3447 C CA . LEU B 1 123 ? -8.188 8.477 -9.281 1 97 123 LEU B CA 1
ATOM 3448 C C . LEU B 1 123 ? -9.336 9.109 -8.508 1 97 123 LEU B C 1
ATOM 3450 O O . LEU B 1 123 ? -10.469 8.633 -8.578 1 97 123 LEU B O 1
ATOM 3454 N N . TYR B 1 124 ? -9.055 10.211 -7.844 1 92.94 124 TYR B N 1
ATOM 3455 C CA . TYR B 1 124 ? -10.078 10.875 -7.039 1 92.94 124 TYR B CA 1
ATOM 3456 C C . TYR B 1 124 ? -10.68 12.062 -7.789 1 92.94 124 TYR B C 1
ATOM 3458 O O . TYR B 1 124 ? -11.359 12.898 -7.191 1 92.94 124 TYR B O 1
ATOM 3466 N N . SER B 1 125 ? -10.445 12.117 -9.102 1 93.75 125 SER B N 1
ATOM 3467 C CA . SER B 1 125 ? -10.938 13.219 -9.922 1 93.75 125 SER B CA 1
ATOM 3468 C C . SER B 1 125 ? -12.438 13.102 -10.172 1 93.75 125 SER B C 1
ATOM 3470 O O . SER B 1 125 ? -13.078 14.062 -10.602 1 93.75 125 SER B O 1
ATOM 3472 N N . GLY B 1 126 ? -13 11.922 -9.953 1 90.44 126 GLY B N 1
ATOM 3473 C CA . GLY B 1 126 ? -14.438 11.734 -10.07 1 90.44 126 GLY B CA 1
ATOM 3474 C C . GLY B 1 126 ? -14.898 11.562 -11.508 1 90.44 126 GLY B C 1
ATOM 3475 O O . GLY B 1 126 ? -16.078 11.734 -11.805 1 90.44 126 GLY B O 1
ATOM 3476 N N . ILE B 1 127 ? -13.961 11.297 -12.414 1 95.25 127 ILE B N 1
ATOM 3477 C CA . ILE B 1 127 ? -14.312 11.047 -13.812 1 95.25 127 ILE B CA 1
ATOM 3478 C C . ILE B 1 127 ? -14.453 9.547 -14.047 1 95.25 127 ILE B C 1
ATOM 3480 O O . ILE B 1 127 ? -13.461 8.828 -14.141 1 95.25 127 ILE B O 1
ATOM 3484 N N . GLU B 1 128 ? -15.703 9.094 -14.102 1 95.5 128 GLU B N 1
ATOM 3485 C CA . GLU B 1 128 ? -15.945 7.656 -14.133 1 95.5 128 GLU B CA 1
ATOM 3486 C C . GLU B 1 128 ? -17.203 7.328 -14.938 1 95.5 128 GLU B C 1
ATOM 3488 O O . GLU B 1 128 ? -18.047 8.203 -15.164 1 95.5 128 GLU B O 1
ATOM 3493 N N . GLU B 1 129 ? -17.297 6.23 -15.445 1 96.75 129 GLU B N 1
ATOM 3494 C CA . GLU B 1 129 ? -18.484 5.602 -16.016 1 96.75 129 GLU B CA 1
ATOM 3495 C C . GLU B 1 129 ? -18.781 4.27 -15.336 1 96.75 129 GLU B C 1
ATOM 3497 O O . GLU B 1 129 ? -17.891 3.428 -15.188 1 96.75 129 GLU B O 1
ATOM 3502 N N . ILE B 1 130 ? -20.031 4.113 -14.906 1 95.12 130 ILE B N 1
ATOM 3503 C CA . ILE B 1 130 ? -20.438 2.934 -14.148 1 95.12 130 ILE B CA 1
ATOM 3504 C C . ILE B 1 130 ? -21.438 2.115 -14.953 1 95.12 130 ILE B C 1
ATOM 3506 O O . ILE B 1 130 ? -22.469 2.639 -15.398 1 95.12 130 ILE B O 1
ATOM 3510 N N . GLY B 1 131 ? -21.109 0.9 -15.25 1 96 131 GLY B N 1
ATOM 3511 C CA . GLY B 1 131 ? -22 -0.024 -15.938 1 96 131 GLY B CA 1
ATOM 3512 C C . GLY B 1 131 ? -21.953 -1.431 -15.375 1 96 131 GLY B C 1
ATOM 3513 O O . GLY B 1 131 ? -21.031 -1.771 -14.625 1 96 131 GLY B O 1
ATOM 3514 N N . PRO B 1 132 ? -22.969 -2.229 -15.68 1 95.5 132 PRO B N 1
ATOM 3515 C CA . PRO B 1 132 ? -23.062 -3.578 -15.109 1 95.5 132 PRO B CA 1
ATOM 3516 C C . PRO B 1 132 ? -22.016 -4.531 -15.695 1 95.5 132 PRO B C 1
ATOM 3518 O O . PRO B 1 132 ? -21.656 -5.527 -15.055 1 95.5 132 PRO B O 1
ATOM 3521 N N . ASP B 1 133 ? -21.516 -4.219 -16.906 1 97.94 133 ASP B N 1
ATOM 3522 C CA . ASP B 1 133 ? -20.562 -5.129 -17.547 1 97.94 133 ASP B CA 1
ATOM 3523 C C . ASP B 1 133 ? -19.172 -4.496 -17.656 1 97.94 133 ASP B C 1
ATOM 3525 O O . ASP B 1 133 ? -18.172 -5.199 -17.812 1 97.94 133 ASP B O 1
ATOM 3529 N N . LEU B 1 134 ? -19.188 -3.23 -17.703 1 98.19 134 LEU B N 1
ATOM 3530 C CA . LEU B 1 134 ? -17.953 -2.457 -17.828 1 98.19 134 LEU B CA 1
ATOM 3531 C C . LEU B 1 134 ? -18.062 -1.145 -17.062 1 98.19 134 LEU B C 1
ATOM 3533 O O . LEU B 1 134 ? -19.047 -0.409 -17.203 1 98.19 134 LEU B O 1
ATOM 3537 N N . SER B 1 135 ? -17.156 -0.868 -16.172 1 98.12 135 SER B N 1
ATOM 3538 C CA . SER B 1 135 ? -16.984 0.4 -15.461 1 98.12 135 SER B CA 1
ATOM 3539 C C . SER B 1 135 ? -15.555 0.905 -15.578 1 98.12 135 SER B C 1
ATOM 3541 O O . SER B 1 135 ? -14.625 0.114 -15.75 1 98.12 135 SER B O 1
ATOM 3543 N N . TRP B 1 136 ? -15.383 2.182 -15.609 1 98.25 136 TRP B N 1
ATOM 3544 C CA . TRP B 1 136 ? -14.023 2.705 -15.641 1 98.25 136 TRP B CA 1
ATOM 3545 C C . TRP B 1 136 ? -13.93 4.023 -14.883 1 98.25 136 TRP B C 1
ATOM 3547 O O . TRP B 1 136 ? -14.938 4.699 -14.672 1 98.25 136 TRP B O 1
ATOM 3557 N N . THR B 1 137 ? -12.773 4.316 -14.312 1 97.81 137 THR B N 1
ATOM 3558 C CA . THR B 1 137 ? -12.398 5.574 -13.68 1 97.81 137 THR B CA 1
ATOM 3559 C C . THR B 1 137 ? -11.125 6.137 -14.305 1 97.81 137 THR B C 1
ATOM 3561 O O . THR B 1 137 ? -10.164 5.406 -14.523 1 97.81 137 THR B O 1
ATOM 3564 N N . LYS B 1 138 ? -11.109 7.402 -14.648 1 97.69 138 LYS B N 1
ATOM 3565 C CA . LYS B 1 138 ? -9.922 8.047 -15.227 1 97.69 138 LYS B CA 1
ATOM 3566 C C . LYS B 1 138 ? -9.008 8.586 -14.133 1 97.69 138 LYS B C 1
ATOM 3568 O O . LYS B 1 138 ? -9.461 9.289 -13.227 1 97.69 138 LYS B O 1
ATOM 3573 N N . ARG B 1 139 ? -7.758 8.18 -14.141 1 98.31 139 ARG B N 1
ATOM 3574 C CA . ARG B 1 139 ? -6.715 8.742 -13.297 1 98.31 139 ARG B CA 1
ATOM 3575 C C . ARG B 1 139 ? -6.047 9.938 -13.977 1 98.31 139 ARG B C 1
ATOM 3577 O O . ARG B 1 139 ? -5.371 9.781 -14.992 1 98.31 139 ARG B O 1
ATOM 3584 N N . VAL B 1 140 ? -6.176 11.133 -13.375 1 98.44 140 VAL B N 1
ATOM 3585 C CA . VAL B 1 140 ? -5.719 12.367 -14.016 1 98.44 140 VAL B CA 1
ATOM 3586 C C . VAL B 1 140 ? -4.473 12.891 -13.312 1 98.44 140 VAL B C 1
ATOM 3588 O O . VAL B 1 140 ? -4.414 12.914 -12.078 1 98.44 140 VAL B O 1
ATOM 3591 N N . VAL B 1 141 ? -3.479 13.242 -14.062 1 98.56 141 VAL B N 1
ATOM 3592 C CA . VAL B 1 141 ? -2.271 13.906 -13.57 1 98.56 141 VAL B CA 1
ATOM 3593 C C . VAL B 1 141 ? -2.029 15.188 -14.359 1 98.56 141 VAL B C 1
ATOM 3595 O O . VAL B 1 141 ? -1.895 15.156 -15.586 1 98.56 141 VAL B O 1
ATOM 3598 N N . THR B 1 142 ? -1.986 16.328 -13.719 1 98.69 142 THR B N 1
ATOM 3599 C CA . THR B 1 142 ? -1.701 17.594 -14.398 1 98.69 142 THR B CA 1
ATOM 3600 C C . THR B 1 142 ? -0.375 18.172 -13.914 1 98.69 142 THR B C 1
ATOM 3602 O O . THR B 1 142 ? 0.078 17.875 -12.812 1 98.69 142 THR B O 1
ATOM 3605 N N . ARG B 1 143 ? 0.172 18.953 -14.805 1 98.69 143 ARG B N 1
ATOM 3606 C CA . ARG B 1 143 ? 1.375 19.688 -14.422 1 98.69 143 ARG B CA 1
ATOM 3607 C C . ARG B 1 143 ? 1.101 20.609 -13.242 1 98.69 143 ARG B C 1
ATOM 3609 O O . ARG B 1 143 ? 1.89 20.672 -12.297 1 98.69 143 ARG B O 1
ATOM 3616 N N . LYS B 1 144 ? 0.032 21.312 -13.273 1 98.25 144 LYS B N 1
ATOM 3617 C CA . LYS B 1 144 ? -0.336 22.25 -12.211 1 98.25 144 LYS B CA 1
ATOM 3618 C C . LYS B 1 144 ? -0.443 21.531 -10.867 1 98.25 144 LYS B C 1
ATOM 3620 O O . LYS B 1 144 ? 0.135 21.984 -9.875 1 98.25 144 LYS B O 1
ATOM 3625 N N . GLY B 1 145 ? -1.263 20.453 -10.836 1 98.12 145 GLY B N 1
ATOM 3626 C CA . GLY B 1 145 ? -1.416 19.688 -9.609 1 98.12 145 GLY B CA 1
ATOM 3627 C C . GLY B 1 145 ? -0.109 19.109 -9.094 1 98.12 145 GLY B C 1
ATOM 3628 O O . GLY B 1 145 ? 0.165 19.141 -7.895 1 98.12 145 GLY B O 1
ATOM 3629 N N . SER B 1 146 ? 0.731 18.609 -9.977 1 98.81 146 SER B N 1
ATOM 3630 C CA . SER B 1 146 ? 2.02 18.031 -9.617 1 98.81 146 SER B CA 1
ATOM 3631 C C . SER B 1 146 ? 2.979 19.094 -9.086 1 98.81 146 SER B C 1
ATOM 3633 O O . SER B 1 146 ? 3.689 18.859 -8.109 1 98.81 146 SER B O 1
ATOM 3635 N N . GLU B 1 147 ? 2.986 20.234 -9.727 1 98.81 147 GLU B N 1
ATOM 3636 C CA . GLU B 1 147 ? 3.896 21.297 -9.352 1 98.81 147 GLU B CA 1
ATOM 3637 C C . GLU B 1 147 ? 3.586 21.812 -7.945 1 98.81 147 GLU B C 1
ATOM 3639 O O . GLU B 1 147 ? 4.492 21.984 -7.125 1 98.81 147 GLU B O 1
ATOM 3644 N N . ARG B 1 148 ? 2.35 22.125 -7.676 1 98.62 148 ARG B N 1
ATOM 3645 C CA . ARG B 1 148 ? 1.993 22.75 -6.406 1 98.62 148 ARG B CA 1
ATOM 3646 C C . ARG B 1 148 ? 2.25 21.797 -5.238 1 98.62 148 ARG B C 1
ATOM 3648 O O . ARG B 1 148 ? 2.734 22.219 -4.184 1 98.62 148 ARG B O 1
ATOM 3655 N N . VAL B 1 149 ? 1.933 20.484 -5.402 1 98.81 149 VAL B N 1
ATOM 3656 C CA . VAL B 1 149 ? 2.178 19.547 -4.312 1 98.81 149 VAL B CA 1
ATOM 3657 C C . VAL B 1 149 ? 3.682 19.344 -4.137 1 98.81 149 VAL B C 1
ATOM 3659 O O . VAL B 1 149 ? 4.164 19.172 -3.016 1 98.81 149 VAL B O 1
ATOM 3662 N N . ALA B 1 150 ? 4.434 19.297 -5.23 1 98.94 150 ALA B N 1
ATOM 3663 C CA . ALA B 1 150 ? 5.887 19.172 -5.164 1 98.94 150 ALA B CA 1
ATOM 3664 C C . ALA B 1 150 ? 6.504 20.391 -4.469 1 98.94 150 ALA B C 1
ATOM 3666 O O . ALA B 1 150 ? 7.438 20.25 -3.674 1 98.94 150 ALA B O 1
ATOM 3667 N N . GLU B 1 151 ? 6.012 21.562 -4.816 1 98.88 151 GLU B N 1
ATOM 3668 C CA . GLU B 1 151 ? 6.488 22.781 -4.164 1 98.88 151 GLU B CA 1
ATOM 3669 C C . GLU B 1 151 ? 6.277 22.703 -2.654 1 98.88 151 GLU B C 1
ATOM 3671 O O . GLU B 1 151 ? 7.18 23.031 -1.881 1 98.88 151 GLU B O 1
ATOM 3676 N N . TYR B 1 152 ? 5.094 22.328 -2.285 1 98.69 152 TYR B N 1
ATOM 3677 C CA . TYR B 1 152 ? 4.797 22.188 -0.863 1 98.69 152 TYR B CA 1
ATOM 3678 C C . TYR B 1 152 ? 5.75 21.203 -0.2 1 98.69 152 TYR B C 1
ATOM 3680 O O . TYR B 1 152 ? 6.285 21.469 0.875 1 98.69 152 TYR B O 1
ATOM 3688 N N . ALA B 1 153 ? 5.922 20.016 -0.817 1 98.88 153 ALA B N 1
ATOM 3689 C CA . ALA B 1 153 ? 6.793 18.984 -0.279 1 98.88 153 ALA B CA 1
ATOM 3690 C C . ALA B 1 153 ? 8.234 19.469 -0.154 1 98.88 153 ALA B C 1
ATOM 3692 O O . ALA B 1 153 ? 8.914 19.172 0.828 1 98.88 153 ALA B O 1
ATOM 3693 N N . CYS B 1 154 ? 8.688 20.203 -1.132 1 98.88 154 CYS B N 1
ATOM 3694 C CA . CYS B 1 154 ? 10.047 20.734 -1.11 1 98.88 154 CYS B CA 1
ATOM 3695 C C . CYS B 1 154 ? 10.219 21.75 0.004 1 98.88 154 CYS B C 1
ATOM 3697 O O . CYS B 1 154 ? 11.25 21.781 0.672 1 98.88 154 CYS B O 1
ATOM 3699 N N . LYS B 1 155 ? 9.234 22.609 0.155 1 98.25 155 LYS B N 1
ATOM 3700 C CA . LYS B 1 155 ? 9.289 23.562 1.262 1 98.25 155 LYS B CA 1
ATOM 3701 C C . LYS B 1 155 ? 9.398 22.844 2.602 1 98.25 155 LYS B C 1
ATOM 3703 O O . LYS B 1 155 ? 10.18 23.25 3.469 1 98.25 155 LYS B O 1
ATOM 3708 N N . LEU B 1 156 ? 8.625 21.812 2.736 1 98.12 156 LEU B N 1
ATOM 3709 C CA . LEU B 1 156 ? 8.68 21.016 3.955 1 98.12 156 LEU B CA 1
ATOM 3710 C C . LEU B 1 156 ? 10.055 20.359 4.117 1 98.12 156 LEU B C 1
ATOM 3712 O O . LEU B 1 156 ? 10.617 20.375 5.215 1 98.12 156 LEU B O 1
ATOM 3716 N N . ALA B 1 157 ? 10.562 19.781 3.057 1 98.69 157 ALA B N 1
ATOM 3717 C CA . ALA B 1 157 ? 11.859 19.094 3.096 1 98.69 157 ALA B CA 1
ATOM 3718 C C . ALA B 1 157 ? 12.961 20.062 3.525 1 98.69 157 ALA B C 1
ATOM 3720 O O . ALA B 1 157 ? 13.852 19.688 4.301 1 98.69 157 ALA B O 1
ATOM 3721 N N . LYS B 1 158 ? 12.914 21.266 3.053 1 98.44 158 LYS B N 1
ATOM 3722 C CA . LYS B 1 158 ? 13.93 22.266 3.371 1 98.44 158 LYS B CA 1
ATOM 3723 C C . LYS B 1 158 ? 13.922 22.594 4.859 1 98.44 158 LYS B C 1
ATOM 3725 O O . LYS B 1 158 ? 14.938 23.016 5.41 1 98.44 158 LYS B O 1
ATOM 3730 N N . GLN B 1 159 ? 12.836 22.438 5.523 1 97.31 159 GLN B N 1
ATOM 3731 C CA . GLN B 1 159 ? 12.711 22.703 6.953 1 97.31 159 GLN B CA 1
ATOM 3732 C C . GLN B 1 159 ? 13.094 21.484 7.777 1 97.31 159 GLN B C 1
ATOM 3734 O O . GLN B 1 159 ? 13.094 21.531 9.008 1 97.31 159 GLN B O 1
ATOM 3739 N N . ARG B 1 160 ? 13.406 20.391 7.121 1 97.94 160 ARG B N 1
ATOM 3740 C CA . ARG B 1 160 ? 13.742 19.125 7.766 1 97.94 160 ARG B CA 1
ATOM 3741 C C . ARG B 1 160 ? 15.109 18.641 7.316 1 97.94 160 ARG B C 1
ATOM 3743 O O . ARG B 1 160 ? 16.109 19.359 7.434 1 97.94 160 ARG B O 1
ATOM 3750 N N . LYS B 1 161 ? 15.25 17.422 6.84 1 97.81 161 LYS B N 1
ATOM 3751 C CA . LYS B 1 161 ? 16.547 16.844 6.477 1 97.81 161 LYS B CA 1
ATOM 3752 C C . LYS B 1 161 ? 16.875 17.141 5.016 1 97.81 161 LYS B C 1
ATOM 3754 O O . LYS B 1 161 ? 17.875 16.625 4.492 1 97.81 161 LYS B O 1
ATOM 3759 N N . ASN B 1 162 ? 16.078 17.844 4.281 1 98.5 162 ASN B N 1
ATOM 3760 C CA . ASN B 1 162 ? 16.281 18.25 2.893 1 98.5 162 ASN B CA 1
ATOM 3761 C C . ASN B 1 162 ? 16.344 17.047 1.962 1 98.5 162 ASN B C 1
ATOM 3763 O O . ASN B 1 162 ? 17.203 16.984 1.08 1 98.5 162 ASN B O 1
ATOM 3767 N N . LYS B 1 163 ? 15.547 16.062 2.139 1 98.56 163 LYS B N 1
ATOM 3768 C CA . LYS B 1 163 ? 15.484 14.852 1.32 1 98.56 163 LYS B CA 1
ATOM 3769 C C . LYS B 1 163 ? 14.055 14.547 0.891 1 98.56 163 LYS B C 1
ATOM 3771 O O . LYS B 1 163 ? 13.148 14.5 1.725 1 98.56 163 LYS B O 1
ATOM 3776 N N . LEU B 1 164 ? 13.867 14.453 -0.396 1 98.88 164 LEU B N 1
ATOM 3777 C CA . LEU B 1 164 ? 12.562 14.164 -0.969 1 98.88 164 LEU B CA 1
ATOM 3778 C C . LEU B 1 164 ? 12.578 12.828 -1.705 1 98.88 164 LEU B C 1
ATOM 3780 O O . LEU B 1 164 ? 13.492 12.555 -2.484 1 98.88 164 LEU B O 1
ATOM 3784 N N . THR B 1 165 ? 11.68 11.984 -1.436 1 98.94 165 THR B N 1
ATOM 3785 C CA . THR B 1 165 ? 11.445 10.781 -2.229 1 98.94 165 THR B CA 1
ATOM 3786 C C . THR B 1 165 ? 10.156 10.906 -3.035 1 98.94 165 THR B C 1
ATOM 3788 O O . THR B 1 165 ? 9.086 11.117 -2.469 1 98.94 165 THR B O 1
ATOM 3791 N N . ILE B 1 166 ? 10.289 10.805 -4.324 1 98.94 166 ILE B N 1
ATOM 3792 C CA . ILE B 1 166 ? 9.156 10.898 -5.242 1 98.94 166 ILE B CA 1
ATOM 3793 C C . ILE B 1 166 ? 8.641 9.492 -5.574 1 98.94 166 ILE B C 1
ATOM 3795 O O . ILE B 1 166 ? 9.367 8.68 -6.145 1 98.94 166 ILE B O 1
ATOM 3799 N N . VAL B 1 167 ? 7.438 9.227 -5.234 1 98.88 167 VAL B N 1
ATOM 3800 C CA . VAL B 1 167 ? 6.879 7.891 -5.418 1 98.88 167 VAL B CA 1
ATOM 3801 C C . VAL B 1 167 ? 5.898 7.891 -6.586 1 98.88 167 VAL B C 1
ATOM 3803 O O . VAL B 1 167 ? 5.02 8.758 -6.668 1 98.88 167 VAL B O 1
ATOM 3806 N N . HIS B 1 168 ? 6.02 6.934 -7.438 1 97.94 168 HIS B N 1
ATOM 3807 C CA . HIS B 1 168 ? 5.273 6.871 -8.688 1 97.94 168 HIS B CA 1
ATOM 3808 C C . HIS B 1 168 ? 5.152 5.438 -9.188 1 97.94 168 HIS B C 1
ATOM 3810 O O . HIS B 1 168 ? 5.531 4.496 -8.484 1 97.94 168 HIS B O 1
ATOM 3816 N N . LYS B 1 169 ? 4.445 5.223 -10.258 1 96.62 169 LYS B N 1
ATOM 3817 C CA . LYS B 1 169 ? 4.363 3.949 -10.961 1 96.62 169 LYS B CA 1
ATOM 3818 C C . LYS B 1 169 ? 4.535 4.145 -12.469 1 96.62 169 LYS B C 1
ATOM 3820 O O . LYS B 1 169 ? 3.783 3.58 -13.266 1 96.62 169 LYS B O 1
ATOM 3825 N N . SER B 1 170 ? 5.496 4.887 -12.867 1 93.94 170 SER B N 1
ATOM 3826 C CA . SER B 1 170 ? 5.652 5.316 -14.25 1 93.94 170 SER B CA 1
ATOM 3827 C C . SER B 1 170 ? 6.137 4.172 -15.133 1 93.94 170 SER B C 1
ATOM 3829 O O . SER B 1 170 ? 6.074 4.258 -16.359 1 93.94 170 SER B O 1
ATOM 3831 N N . ASN B 1 171 ? 6.637 3.078 -14.539 1 89 171 ASN B N 1
ATOM 3832 C CA . ASN B 1 171 ? 7.047 1.936 -15.344 1 89 171 ASN B CA 1
ATOM 3833 C C . ASN B 1 171 ? 5.848 1.224 -15.961 1 89 171 ASN B C 1
ATOM 3835 O O . ASN B 1 171 ? 5.98 0.527 -16.969 1 89 171 ASN B O 1
ATOM 3839 N N . VAL B 1 172 ? 4.688 1.429 -15.383 1 90.88 172 VAL B N 1
ATOM 3840 C CA . VAL B 1 172 ? 3.463 0.827 -15.898 1 90.88 172 VAL B CA 1
ATOM 3841 C C . VAL B 1 172 ? 2.531 1.918 -16.422 1 90.88 172 VAL B C 1
ATOM 3843 O O . VAL B 1 172 ? 1.951 1.784 -17.5 1 90.88 172 VAL B O 1
ATOM 3846 N N . LEU B 1 173 ? 2.361 2.957 -15.562 1 94.88 173 LEU B N 1
ATOM 3847 C CA . LEU B 1 173 ? 1.504 4.086 -15.906 1 94.88 173 LEU B CA 1
ATOM 3848 C C . LEU B 1 173 ? 2.314 5.207 -16.547 1 94.88 173 LEU B C 1
ATOM 3850 O O . LEU B 1 173 ? 2.861 6.062 -15.844 1 94.88 173 LEU B O 1
ATOM 3854 N N . LYS B 1 174 ? 2.24 5.312 -17.797 1 91.75 174 LYS B N 1
ATOM 3855 C CA . LYS B 1 174 ? 3.02 6.332 -18.484 1 91.75 174 LYS B CA 1
ATOM 3856 C C . LYS B 1 174 ? 2.561 7.734 -18.109 1 91.75 174 LYS B C 1
ATOM 3858 O O . LYS B 1 174 ? 3.363 8.664 -18.062 1 91.75 174 LYS B O 1
ATOM 3863 N N . SER B 1 175 ? 1.292 7.844 -17.797 1 94.19 175 SER B N 1
ATOM 3864 C CA . SER B 1 175 ? 0.756 9.133 -17.375 1 94.19 175 SER B CA 1
ATOM 3865 C C . SER B 1 175 ? 1.434 9.617 -16.094 1 94.19 175 SER B C 1
ATOM 3867 O O . SER B 1 175 ? 1.449 10.82 -15.82 1 94.19 175 SER B O 1
ATOM 3869 N N . ASP B 1 176 ? 1.989 8.734 -15.359 1 95.75 176 ASP B N 1
ATOM 3870 C CA . ASP B 1 176 ? 2.637 9.07 -14.094 1 95.75 176 ASP B CA 1
ATOM 3871 C C . ASP B 1 176 ? 3.998 9.727 -14.336 1 95.75 176 ASP B C 1
ATOM 3873 O O . ASP B 1 176 ? 4.574 10.328 -13.422 1 95.75 176 ASP B O 1
ATOM 3877 N N . LYS B 1 177 ? 4.508 9.594 -15.547 1 95.25 177 LYS B N 1
ATOM 3878 C CA . LYS B 1 177 ? 5.777 10.227 -15.883 1 95.25 177 LYS B CA 1
ATOM 3879 C C . LYS B 1 177 ? 5.691 11.742 -15.719 1 95.25 177 LYS B C 1
ATOM 3881 O O . LYS B 1 177 ? 6.672 12.391 -15.352 1 95.25 177 LYS B O 1
ATOM 3886 N N . LEU B 1 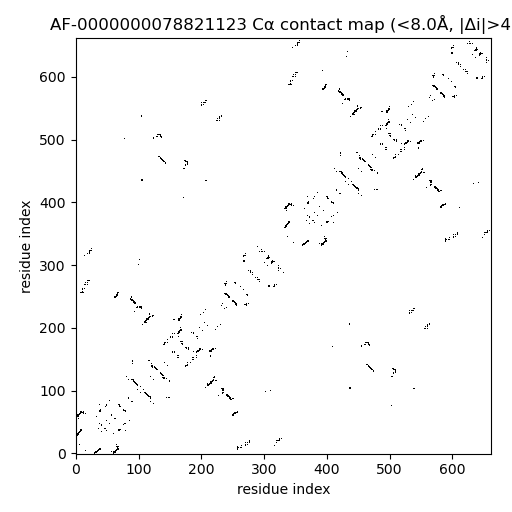178 ? 4.539 12.289 -16.078 1 97.31 178 LEU B N 1
ATOM 3887 C CA . LEU B 1 178 ? 4.344 13.727 -15.891 1 97.31 178 LEU B CA 1
ATOM 3888 C C . LEU B 1 178 ? 4.578 14.117 -14.438 1 97.31 178 LEU B C 1
ATOM 3890 O O . LEU B 1 178 ? 5.301 15.078 -14.156 1 97.31 178 LEU B O 1
ATOM 3894 N N . PHE B 1 179 ? 3.99 13.398 -13.523 1 98.56 179 PHE B N 1
ATOM 3895 C CA . PHE B 1 179 ? 4.156 13.656 -12.102 1 98.56 179 PHE B CA 1
ATOM 3896 C C . PHE B 1 179 ? 5.625 13.555 -11.703 1 98.56 179 PHE B C 1
ATOM 3898 O O . PHE B 1 179 ? 6.152 14.445 -11.023 1 98.56 179 PHE B O 1
ATOM 3905 N N . LEU B 1 180 ? 6.262 12.461 -12.086 1 98.06 180 LEU B N 1
ATOM 3906 C CA . LEU B 1 180 ? 7.664 12.203 -11.766 1 98.06 180 LEU B CA 1
ATOM 3907 C C . LEU B 1 180 ? 8.555 13.328 -12.273 1 98.06 180 LEU B C 1
ATOM 3909 O O . LEU B 1 180 ? 9.352 13.883 -11.516 1 98.06 180 LEU B O 1
ATOM 3913 N N . ASP B 1 181 ? 8.398 13.672 -13.5 1 97.69 181 ASP B N 1
ATOM 3914 C CA . ASP B 1 181 ? 9.242 14.68 -14.125 1 97.69 181 ASP B CA 1
ATOM 3915 C C . ASP B 1 181 ? 9.055 16.047 -13.461 1 97.69 181 ASP B C 1
ATOM 3917 O O . ASP B 1 181 ? 10.031 16.75 -13.195 1 97.69 181 ASP B O 1
ATOM 3921 N N . VAL B 1 182 ? 7.82 16.406 -13.242 1 98.75 182 VAL B N 1
ATOM 3922 C CA . VAL B 1 182 ? 7.527 17.703 -12.641 1 98.75 182 VAL B CA 1
ATOM 3923 C C . VAL B 1 182 ? 8.102 17.766 -11.227 1 98.75 182 VAL B C 1
ATOM 3925 O O . VAL B 1 182 ? 8.711 18.766 -10.836 1 98.75 182 VAL B O 1
ATOM 3928 N N . CYS B 1 183 ? 7.934 16.703 -10.414 1 98.88 183 CYS B N 1
ATOM 3929 C CA . CYS B 1 183 ? 8.469 16.672 -9.062 1 98.88 183 CYS B CA 1
ATOM 3930 C C . CYS B 1 183 ? 9.992 16.797 -9.07 1 98.88 183 CYS B C 1
ATOM 3932 O O . CYS B 1 183 ? 10.57 17.484 -8.234 1 98.88 183 CYS B O 1
ATOM 3934 N N . ARG B 1 184 ? 10.641 16.094 -9.992 1 98.69 184 ARG B N 1
ATOM 3935 C CA . ARG B 1 184 ? 12.094 16.188 -10.125 1 98.69 184 ARG B CA 1
ATOM 3936 C C . ARG B 1 184 ? 12.516 17.625 -10.43 1 98.69 184 ARG B C 1
ATOM 3938 O O . ARG B 1 184 ? 13.461 18.141 -9.836 1 98.69 184 ARG B O 1
ATOM 3945 N N . GLN B 1 185 ? 11.82 18.203 -11.383 1 98.75 185 GLN B N 1
ATOM 3946 C CA . GLN B 1 185 ? 12.125 19.562 -11.781 1 98.75 185 GLN B CA 1
ATOM 3947 C C . GLN B 1 185 ? 11.984 20.531 -10.609 1 98.75 185 GLN B C 1
ATOM 3949 O O . GLN B 1 185 ? 12.852 21.375 -10.383 1 98.75 185 GLN B O 1
ATOM 3954 N N . VAL B 1 186 ? 10.898 20.406 -9.883 1 98.88 186 VAL B N 1
ATOM 3955 C CA . VAL B 1 186 ? 10.648 21.297 -8.75 1 98.88 186 VAL B CA 1
ATOM 3956 C C . VAL B 1 186 ? 11.711 21.078 -7.676 1 98.88 186 VAL B C 1
ATOM 3958 O O . VAL B 1 186 ? 12.25 22.031 -7.121 1 98.88 186 VAL B O 1
ATOM 3961 N N . ALA B 1 187 ? 12.008 19.797 -7.332 1 98.88 187 ALA B N 1
ATOM 3962 C CA . ALA B 1 187 ? 13.023 19.5 -6.332 1 98.88 187 ALA B CA 1
ATOM 3963 C C . ALA B 1 187 ? 14.367 20.109 -6.715 1 98.88 187 ALA B C 1
ATOM 3965 O O . ALA B 1 187 ? 15.047 20.703 -5.875 1 98.88 187 ALA B O 1
ATOM 3966 N N . SER B 1 188 ? 14.75 19.969 -7.973 1 98.69 188 SER B N 1
ATOM 3967 C CA . SER B 1 188 ? 16 20.547 -8.469 1 98.69 188 SER B CA 1
ATOM 3968 C C . SER B 1 188 ? 16.016 22.062 -8.328 1 98.69 188 SER B C 1
ATOM 3970 O O . SER B 1 188 ? 17.016 22.641 -7.898 1 98.69 188 SER B O 1
ATOM 3972 N N . SER B 1 189 ? 14.969 22.656 -8.727 1 98.44 189 SER B N 1
ATOM 3973 C CA . SER B 1 189 ? 14.875 24.125 -8.68 1 98.44 189 SER B CA 1
ATOM 3974 C C . SER B 1 189 ? 14.977 24.641 -7.25 1 98.44 189 SER B C 1
ATOM 3976 O O . SER B 1 189 ? 15.438 25.75 -7.016 1 98.44 189 SER B O 1
ATOM 3978 N N . HIS B 1 190 ? 14.57 23.859 -6.281 1 98.12 190 HIS B N 1
ATOM 3979 C CA . HIS B 1 190 ? 14.578 24.266 -4.883 1 98.12 190 HIS B CA 1
ATOM 3980 C C . HIS B 1 190 ? 15.867 23.828 -4.191 1 98.12 190 HIS B C 1
ATOM 3982 O O . HIS B 1 190 ? 16.094 24.156 -3.021 1 98.12 190 HIS B O 1
ATOM 3988 N N . GLY B 1 191 ? 16.703 23.047 -4.859 1 98.19 191 GLY B N 1
ATOM 3989 C CA . GLY B 1 191 ? 17.938 22.547 -4.262 1 98.19 191 GLY B CA 1
ATOM 3990 C C . GLY B 1 191 ? 17.688 21.469 -3.221 1 98.19 191 GLY B C 1
ATOM 3991 O O . GLY B 1 191 ? 18.422 21.375 -2.234 1 98.19 191 GLY B O 1
ATOM 3992 N N . VAL B 1 192 ? 16.578 20.766 -3.379 1 98.75 192 VAL B N 1
ATOM 3993 C CA . VAL B 1 192 ? 16.266 19.656 -2.49 1 98.75 192 VAL B CA 1
ATOM 3994 C C . VAL B 1 192 ? 16.828 18.359 -3.066 1 98.75 192 VAL B C 1
ATOM 3996 O O . VAL B 1 192 ? 16.641 18.062 -4.25 1 98.75 192 VAL B O 1
ATOM 3999 N N . GLU B 1 193 ? 17.578 17.609 -2.25 1 98.62 193 GLU B N 1
ATOM 4000 C CA . GLU B 1 193 ? 18 16.281 -2.662 1 98.62 193 GLU B CA 1
ATOM 4001 C C . GLU B 1 193 ? 16.812 15.359 -2.859 1 98.62 193 GLU B C 1
ATOM 4003 O O . GLU B 1 193 ? 15.883 15.352 -2.047 1 98.62 193 GLU B O 1
ATOM 4008 N N . TYR B 1 194 ? 16.844 14.633 -4.016 1 98.62 194 TYR B N 1
ATOM 4009 C CA . TYR B 1 194 ? 15.664 13.805 -4.238 1 98.62 194 TYR B CA 1
ATOM 4010 C C . TYR B 1 194 ? 16.047 12.461 -4.848 1 98.62 194 TYR B C 1
ATOM 4012 O O . TYR B 1 194 ? 17.125 12.328 -5.438 1 98.62 194 TYR B O 1
ATOM 4020 N N . GLY B 1 195 ? 15.289 11.469 -4.617 1 98 195 GLY B N 1
ATOM 4021 C CA . GLY B 1 195 ? 15.211 10.18 -5.289 1 98 195 GLY B CA 1
ATOM 4022 C C . GLY B 1 195 ? 13.797 9.773 -5.652 1 98 195 GLY B C 1
ATOM 4023 O O . GLY B 1 195 ? 12.844 10.469 -5.312 1 98 195 GLY B O 1
ATOM 4024 N N . ASP B 1 196 ? 13.656 8.773 -6.465 1 97.44 196 ASP B N 1
ATOM 4025 C CA . ASP B 1 196 ? 12.328 8.289 -6.816 1 97.44 196 ASP B CA 1
ATOM 4026 C C . ASP B 1 196 ? 12.227 6.777 -6.629 1 97.44 196 ASP B C 1
ATOM 4028 O O . ASP B 1 196 ? 13.242 6.09 -6.551 1 97.44 196 ASP B O 1
ATOM 4032 N N . MET B 1 197 ? 11.031 6.34 -6.512 1 96.69 197 MET B N 1
ATOM 4033 C CA . MET B 1 197 ? 10.789 4.926 -6.262 1 96.69 197 MET B CA 1
ATOM 4034 C C . MET B 1 197 ? 9.398 4.52 -6.75 1 96.69 197 MET B C 1
ATOM 4036 O O . MET B 1 197 ? 8.453 5.309 -6.684 1 96.69 197 MET B O 1
ATOM 4040 N N . LEU B 1 198 ? 9.281 3.318 -7.215 1 96.06 198 LEU B N 1
ATOM 4041 C CA . LEU B 1 198 ? 7.973 2.771 -7.57 1 96.06 198 LEU B CA 1
ATOM 4042 C C . LEU B 1 198 ? 7.137 2.512 -6.32 1 96.06 198 LEU B C 1
ATOM 4044 O O . LEU B 1 198 ? 7.668 2.107 -5.285 1 96.06 198 LEU B O 1
ATOM 4048 N N . VAL B 1 199 ? 5.84 2.678 -6.422 1 98.44 199 VAL B N 1
ATOM 4049 C CA . VAL B 1 199 ? 4.949 2.68 -5.27 1 98.44 199 VAL B CA 1
ATOM 4050 C C . VAL B 1 199 ? 4.977 1.312 -4.59 1 98.44 199 VAL B C 1
ATOM 4052 O O . VAL B 1 199 ? 4.922 1.22 -3.361 1 98.44 199 VAL B O 1
ATOM 4055 N N . ASP B 1 200 ? 4.988 0.231 -5.379 1 96.44 200 ASP B N 1
ATOM 4056 C CA . ASP B 1 200 ? 5.023 -1.104 -4.789 1 96.44 200 ASP B CA 1
ATOM 4057 C C . ASP B 1 200 ? 6.316 -1.327 -4.012 1 96.44 200 ASP B C 1
ATOM 4059 O O . ASP B 1 200 ? 6.293 -1.85 -2.895 1 96.44 200 ASP B O 1
ATOM 4063 N N . SER B 1 201 ? 7.449 -0.875 -4.574 1 95.38 201 SER B N 1
ATOM 4064 C CA . SER B 1 201 ? 8.734 -0.938 -3.883 1 95.38 201 SER B CA 1
ATOM 4065 C C . SER B 1 201 ? 8.734 -0.061 -2.637 1 95.38 201 SER B C 1
ATOM 4067 O O . SER B 1 201 ? 9.352 -0.41 -1.626 1 95.38 201 SER B O 1
ATOM 4069 N N . MET B 1 202 ? 8.117 1.073 -2.74 1 98.25 202 MET B N 1
ATOM 4070 C CA . MET B 1 202 ? 8.031 1.991 -1.608 1 98.25 202 MET B CA 1
ATOM 4071 C C . MET B 1 202 ? 7.27 1.354 -0.449 1 98.25 202 MET B C 1
ATOM 4073 O O . MET B 1 202 ? 7.676 1.478 0.708 1 98.25 202 MET B O 1
ATOM 4077 N N . ALA B 1 203 ? 6.113 0.699 -0.792 1 98.38 203 ALA B N 1
ATOM 4078 C CA . ALA B 1 203 ? 5.34 0.039 0.256 1 98.38 203 ALA B CA 1
ATOM 4079 C C . ALA B 1 203 ? 6.199 -0.96 1.026 1 98.38 203 ALA B C 1
ATOM 4081 O O . ALA B 1 203 ? 6.148 -1.013 2.258 1 98.38 203 ALA B O 1
ATOM 4082 N N . TYR B 1 204 ? 7 -1.705 0.366 1 97.44 204 TYR B N 1
ATOM 4083 C CA . TYR B 1 204 ? 7.93 -2.656 0.967 1 97.44 204 TYR B CA 1
ATOM 4084 C C . TYR B 1 204 ? 9.008 -1.937 1.763 1 97.44 204 TYR B C 1
ATOM 4086 O O . TYR B 1 204 ? 9.266 -2.271 2.922 1 97.44 204 TYR B O 1
ATOM 4094 N N . SER B 1 205 ? 9.617 -0.955 1.186 1 97.38 205 SER B N 1
ATOM 4095 C CA . SER B 1 205 ? 10.766 -0.271 1.772 1 97.38 205 SER B CA 1
ATOM 4096 C C . SER B 1 205 ? 10.367 0.488 3.035 1 97.38 205 SER B C 1
ATOM 4098 O O . SER B 1 205 ? 11.148 0.561 3.99 1 97.38 205 SER B O 1
ATOM 4100 N N . LEU B 1 206 ? 9.188 1.099 3.035 1 98.38 206 LEU B N 1
ATOM 4101 C CA . LEU B 1 206 ? 8.719 1.833 4.207 1 98.38 206 LEU B CA 1
ATOM 4102 C C . LEU B 1 206 ? 8.617 0.912 5.418 1 98.38 206 LEU B C 1
ATOM 4104 O O . LEU B 1 206 ? 8.859 1.336 6.551 1 98.38 206 LEU B O 1
ATOM 4108 N N . MET B 1 207 ? 8.203 -0.339 5.176 1 97.81 207 MET B N 1
ATOM 4109 C CA . MET B 1 207 ? 8.102 -1.292 6.277 1 97.81 207 MET B CA 1
ATOM 4110 C C . MET B 1 207 ? 9.492 -1.761 6.715 1 97.81 207 MET B C 1
ATOM 4112 O O . MET B 1 207 ? 9.75 -1.9 7.91 1 97.81 207 MET B O 1
ATOM 4116 N N . MET B 1 208 ? 10.375 -1.911 5.789 1 95.94 208 MET B N 1
ATOM 4117 C CA . MET B 1 208 ? 11.68 -2.484 6.078 1 95.94 208 MET B CA 1
ATOM 4118 C C . MET B 1 208 ? 12.633 -1.426 6.629 1 95.94 208 MET B C 1
ATOM 4120 O O . MET B 1 208 ? 13.422 -1.704 7.531 1 95.94 208 MET B O 1
ATOM 4124 N N . ARG B 1 209 ? 12.578 -0.226 6.047 1 96.69 209 ARG B N 1
ATOM 4125 C CA . ARG B 1 209 ? 13.57 0.797 6.348 1 96.69 209 ARG B CA 1
ATOM 4126 C C . ARG B 1 209 ? 12.93 2.178 6.434 1 96.69 209 ARG B C 1
ATOM 4128 O O . ARG B 1 209 ? 13.312 3.094 5.703 1 96.69 209 ARG B O 1
ATOM 4135 N N . PRO B 1 210 ? 12.047 2.346 7.379 1 97.88 210 PRO B N 1
ATOM 4136 C CA . PRO B 1 210 ? 11.375 3.643 7.488 1 97.88 210 PRO B CA 1
ATOM 4137 C C . PRO B 1 210 ? 12.336 4.777 7.852 1 97.88 210 PRO B C 1
ATOM 4139 O O . PRO B 1 210 ? 12.016 5.949 7.641 1 97.88 210 PRO B O 1
ATOM 4142 N N . ASP B 1 211 ? 13.531 4.465 8.375 1 98.12 211 ASP B N 1
ATOM 4143 C CA . ASP B 1 211 ? 14.516 5.449 8.812 1 98.12 211 ASP B CA 1
ATOM 4144 C C . ASP B 1 211 ? 15.141 6.172 7.625 1 98.12 211 ASP B C 1
ATOM 4146 O O . ASP B 1 211 ? 15.75 7.23 7.781 1 98.12 211 ASP B O 1
ATOM 4150 N N . LYS B 1 212 ? 14.914 5.66 6.441 1 98 212 LYS B N 1
ATOM 4151 C CA . LYS B 1 212 ? 15.594 6.172 5.258 1 98 212 LYS B CA 1
ATOM 4152 C C . LYS B 1 212 ? 14.875 7.391 4.691 1 98 212 LYS B C 1
ATOM 4154 O O . LYS B 1 212 ? 15.422 8.102 3.846 1 98 212 LYS B O 1
ATOM 4159 N N . TYR B 1 213 ? 13.742 7.703 5.207 1 98.62 213 TYR B N 1
ATOM 4160 C CA . TYR B 1 213 ? 12.914 8.672 4.504 1 98.62 213 TYR B CA 1
ATOM 4161 C C . TYR B 1 213 ? 12.711 9.93 5.344 1 98.62 213 TYR B C 1
ATOM 4163 O O . TYR B 1 213 ? 12.781 9.875 6.574 1 98.62 213 TYR B O 1
ATOM 4171 N N . ASP B 1 214 ? 12.492 11.016 4.695 1 98.81 214 ASP B N 1
ATOM 4172 C CA . ASP B 1 214 ? 12.227 12.312 5.309 1 98.81 214 ASP B CA 1
ATOM 4173 C C . ASP B 1 214 ? 10.891 12.883 4.832 1 98.81 214 ASP B C 1
ATOM 4175 O O . ASP B 1 214 ? 9.867 12.711 5.5 1 98.81 214 ASP B O 1
ATOM 4179 N N . VAL B 1 215 ? 10.812 13.359 3.605 1 98.94 215 VAL B N 1
ATOM 4180 C CA . VAL B 1 215 ? 9.547 13.75 2.992 1 98.94 215 VAL B CA 1
ATOM 4181 C C . VAL B 1 215 ? 9.281 12.891 1.762 1 98.94 215 VAL B C 1
ATOM 4183 O O . VAL B 1 215 ? 10.164 12.711 0.917 1 98.94 215 VAL B O 1
ATOM 4186 N N . VAL B 1 216 ? 8.164 12.305 1.706 1 98.94 216 VAL B N 1
ATOM 4187 C CA . VAL B 1 216 ? 7.703 11.5 0.577 1 98.94 216 VAL B CA 1
ATOM 4188 C C . VAL B 1 216 ? 6.559 12.219 -0.133 1 98.94 216 VAL B C 1
ATOM 4190 O O . VAL B 1 216 ? 5.602 12.664 0.508 1 98.94 216 VAL B O 1
ATOM 4193 N N . VAL B 1 217 ? 6.672 12.414 -1.42 1 98.94 217 VAL B N 1
ATOM 4194 C CA . VAL B 1 217 ? 5.59 13.023 -2.188 1 98.94 217 VAL B CA 1
ATOM 4195 C C . VAL B 1 217 ? 5.059 12.016 -3.211 1 98.94 217 VAL B C 1
ATOM 4197 O O . VAL B 1 217 ? 5.832 11.273 -3.816 1 98.94 217 VAL B O 1
ATOM 4200 N N . THR B 1 218 ? 3.777 11.906 -3.355 1 98.94 218 THR B N 1
ATOM 4201 C CA . THR B 1 218 ? 3.191 10.93 -4.273 1 98.94 218 THR B CA 1
ATOM 4202 C C . THR B 1 218 ? 1.773 11.344 -4.66 1 98.94 218 THR B C 1
ATOM 4204 O O . THR B 1 218 ? 1.287 12.391 -4.234 1 98.94 218 THR B O 1
ATOM 4207 N N . THR B 1 219 ? 1.129 10.602 -5.547 1 98.62 219 THR B N 1
ATOM 4208 C CA . THR B 1 219 ? -0.209 10.891 -6.051 1 98.62 219 THR B CA 1
ATOM 4209 C C . THR B 1 219 ? -1.272 10.383 -5.082 1 98.62 219 THR B C 1
ATOM 4211 O O . THR B 1 219 ? -0.951 9.727 -4.086 1 98.62 219 THR B O 1
ATOM 4214 N N . ASN B 1 220 ? -2.512 10.688 -5.367 1 97.69 220 ASN B N 1
ATOM 4215 C CA . ASN B 1 220 ? -3.627 10.594 -4.434 1 97.69 220 ASN B CA 1
ATOM 4216 C C . ASN B 1 220 ? -3.795 9.172 -3.9 1 97.69 220 ASN B C 1
ATOM 4218 O O . ASN B 1 220 ? -3.594 8.922 -2.709 1 97.69 220 ASN B O 1
ATOM 4222 N N . ILE B 1 221 ? -4.043 8.195 -4.738 1 98.19 221 ILE B N 1
ATOM 4223 C CA . ILE B 1 221 ? -4.367 6.844 -4.285 1 98.19 221 ILE B CA 1
ATOM 4224 C C . ILE B 1 221 ? -3.131 6.199 -3.664 1 98.19 221 ILE B C 1
ATOM 4226 O O . ILE B 1 221 ? -3.236 5.434 -2.703 1 98.19 221 ILE B O 1
ATOM 4230 N N . PHE B 1 222 ? -1.93 6.484 -4.215 1 98.69 222 PHE B N 1
ATOM 4231 C CA . PHE B 1 222 ? -0.697 5.918 -3.68 1 98.69 222 PHE B CA 1
ATOM 4232 C C . PHE B 1 222 ? -0.432 6.43 -2.27 1 98.69 222 PHE B C 1
ATOM 4234 O O . PHE B 1 222 ? -0.115 5.648 -1.369 1 98.69 222 PHE B O 1
ATOM 4241 N N . GLY B 1 223 ? -0.651 7.715 -2.1 1 98.5 223 GLY B N 1
ATOM 4242 C CA . GLY B 1 223 ? -0.48 8.281 -0.771 1 98.5 223 GLY B CA 1
ATOM 4243 C C . GLY B 1 223 ? -1.492 7.766 0.234 1 98.5 223 GLY B C 1
ATOM 4244 O O . GLY B 1 223 ? -1.169 7.586 1.41 1 98.5 223 GLY B O 1
ATOM 4245 N N . ASP B 1 224 ? -2.703 7.57 -0.25 1 97.25 224 ASP B N 1
ATOM 4246 C CA . ASP B 1 224 ? -3.766 7.027 0.593 1 97.25 224 ASP B CA 1
ATOM 4247 C C . ASP B 1 224 ? -3.375 5.664 1.162 1 97.25 224 ASP B C 1
ATOM 4249 O O . ASP B 1 224 ? -3.428 5.457 2.375 1 97.25 224 ASP B O 1
ATOM 4253 N N . ILE B 1 225 ? -2.902 4.805 0.363 1 98.44 225 ILE B N 1
ATOM 4254 C CA . ILE B 1 225 ? -2.553 3.443 0.747 1 98.44 225 ILE B CA 1
ATOM 4255 C C . ILE B 1 225 ? -1.303 3.459 1.624 1 98.44 225 ILE B C 1
ATOM 4257 O O . ILE B 1 225 ? -1.286 2.859 2.703 1 98.44 225 ILE B O 1
ATOM 4261 N N . LEU B 1 226 ? -0.252 4.203 1.199 1 98.69 226 LEU B N 1
ATOM 4262 C CA . LEU B 1 226 ? 1.023 4.211 1.907 1 98.69 226 LEU B CA 1
ATOM 4263 C C . LEU B 1 226 ? 0.868 4.812 3.301 1 98.69 226 LEU B C 1
ATOM 4265 O O . LEU B 1 226 ? 1.45 4.312 4.266 1 98.69 226 LEU B O 1
ATOM 4269 N N . SER B 1 227 ? 0.107 5.883 3.404 1 97.81 227 SER B N 1
ATOM 4270 C CA . SER B 1 227 ? 0.001 6.57 4.688 1 97.81 227 SER B CA 1
ATOM 4271 C C . SER B 1 227 ? -0.779 5.734 5.699 1 97.81 227 SER B C 1
ATOM 4273 O O . SER B 1 227 ? -0.421 5.684 6.875 1 97.81 227 SER B O 1
ATOM 4275 N N . ASP B 1 228 ? -1.912 5.105 5.293 1 96.56 228 ASP B N 1
ATOM 4276 C CA . ASP B 1 228 ? -2.639 4.223 6.203 1 96.56 228 ASP B CA 1
ATOM 4277 C C . ASP B 1 228 ? -1.77 3.043 6.637 1 96.56 228 ASP B C 1
ATOM 4279 O O . ASP B 1 228 ? -1.773 2.662 7.809 1 96.56 228 ASP B O 1
ATOM 4283 N N . MET B 1 229 ? -1.087 2.445 5.664 1 97.94 229 MET B N 1
ATOM 4284 C CA . MET B 1 229 ? -0.153 1.365 5.973 1 97.94 229 MET B CA 1
ATOM 4285 C C . MET B 1 229 ? 0.84 1.795 7.047 1 97.94 229 MET B C 1
ATOM 4287 O O . MET B 1 229 ? 1.127 1.033 7.973 1 97.94 229 MET B O 1
ATOM 4291 N N . CYS B 1 230 ? 1.367 3.027 6.988 1 97.62 230 CYS B N 1
ATOM 4292 C CA . CYS B 1 230 ? 2.434 3.504 7.863 1 97.62 230 CYS B CA 1
ATOM 4293 C C . CYS B 1 230 ? 1.916 3.729 9.281 1 97.62 230 CYS B C 1
ATOM 4295 O O . CYS B 1 230 ? 2.703 3.861 10.219 1 97.62 230 CYS B O 1
ATOM 4297 N N . ALA B 1 231 ? 0.588 3.795 9.453 1 96.5 231 ALA B N 1
ATOM 4298 C CA . ALA B 1 231 ? 0.046 3.824 10.805 1 96.5 231 ALA B CA 1
ATOM 4299 C C . ALA B 1 231 ? 0.48 2.594 11.594 1 96.5 231 ALA B C 1
ATOM 4301 O O . ALA B 1 231 ? 0.59 2.643 12.828 1 96.5 231 ALA B O 1
ATOM 4302 N N . ALA B 1 232 ? 0.741 1.491 10.891 1 96.88 232 ALA B N 1
ATOM 4303 C CA . ALA B 1 232 ? 1.225 0.278 11.539 1 96.88 232 ALA B CA 1
ATOM 4304 C C . ALA B 1 232 ? 2.611 0.494 12.141 1 96.88 232 ALA B C 1
ATOM 4306 O O . ALA B 1 232 ? 2.955 -0.109 13.164 1 96.88 232 ALA B O 1
ATOM 4307 N N . LEU B 1 233 ? 3.424 1.341 11.508 1 97.62 233 LEU B N 1
ATOM 4308 C CA . LEU B 1 233 ? 4.766 1.633 11.992 1 97.62 233 LEU B CA 1
ATOM 4309 C C . LEU B 1 233 ? 4.711 2.359 13.336 1 97.62 233 LEU B C 1
ATOM 4311 O O . LEU B 1 233 ? 5.594 2.188 14.18 1 97.62 233 LEU B O 1
ATOM 4315 N N . VAL B 1 234 ? 3.631 3.182 13.508 1 96.12 234 VAL B N 1
ATOM 4316 C CA . VAL B 1 234 ? 3.572 3.98 14.734 1 96.12 234 VAL B CA 1
ATOM 4317 C C . VAL B 1 234 ? 2.75 3.248 15.789 1 96.12 234 VAL B C 1
ATOM 4319 O O . VAL B 1 234 ? 2.789 3.604 16.969 1 96.12 234 VAL B O 1
ATOM 4322 N N . GLY B 1 235 ? 2 2.293 15.398 1 92.5 235 GLY B N 1
ATOM 4323 C CA . GLY B 1 235 ? 1.408 1.402 16.375 1 92.5 235 GLY B CA 1
ATOM 4324 C C . GLY B 1 235 ? -0.108 1.377 16.328 1 92.5 235 GLY B C 1
ATOM 4325 O O . GLY B 1 235 ? -0.735 0.424 16.797 1 92.5 235 GLY B O 1
ATOM 4326 N N . SER B 1 236 ? -0.658 2.49 15.859 1 90.75 236 SER B N 1
ATOM 4327 C CA . SER B 1 236 ? -2.115 2.57 15.828 1 90.75 236 SER B CA 1
ATOM 4328 C C . SER B 1 236 ? -2.59 3.621 14.828 1 90.75 236 SER B C 1
ATOM 4330 O O . SER B 1 236 ? -1.945 4.656 14.656 1 90.75 236 SER B O 1
ATOM 4332 N N . LEU B 1 237 ? -3.77 3.293 14.25 1 89.56 237 LEU B N 1
ATOM 4333 C CA . LEU B 1 237 ? -4.414 4.312 13.422 1 89.56 237 LEU B CA 1
ATOM 4334 C C . LEU B 1 237 ? -4.828 5.512 14.266 1 89.56 237 LEU B C 1
ATOM 4336 O O . LEU B 1 237 ? -4.941 6.629 13.758 1 89.56 237 LEU B O 1
ATOM 4340 N N . GLY B 1 238 ? -5 5.309 15.547 1 92 238 GLY B N 1
ATOM 4341 C CA . GLY B 1 238 ? -5.434 6.352 16.469 1 92 238 GLY B CA 1
ATOM 4342 C C . GLY B 1 238 ? -4.328 7.324 16.828 1 92 238 GLY B C 1
ATOM 4343 O O . GLY B 1 238 ? -4.543 8.25 17.609 1 92 238 GLY B O 1
ATOM 4344 N N . LEU B 1 239 ? -3.217 7.176 16.203 1 96.56 239 LEU B N 1
ATOM 4345 C CA . LEU B 1 239 ? -2.078 8.008 16.578 1 96.56 239 LEU B CA 1
ATOM 4346 C C . LEU B 1 239 ? -1.623 8.867 15.398 1 96.56 239 LEU B C 1
ATOM 4348 O O . LEU B 1 239 ? -0.648 9.609 15.508 1 96.56 239 LEU B O 1
ATOM 4352 N N . VAL B 1 240 ? -2.299 8.781 14.289 1 96.94 240 VAL B N 1
ATOM 4353 C CA . VAL B 1 240 ? -1.771 9.391 13.078 1 96.94 240 VAL B CA 1
ATOM 4354 C C . VAL B 1 240 ? -2.688 10.531 12.633 1 96.94 240 VAL B C 1
ATOM 4356 O O . VAL B 1 240 ? -3.783 10.289 12.117 1 96.94 240 VAL B O 1
ATOM 4359 N N . PRO B 1 241 ? -2.238 11.781 12.742 1 98.25 241 PRO B N 1
ATOM 4360 C CA . PRO B 1 241 ? -3.002 12.938 12.266 1 98.25 241 PRO B CA 1
ATOM 4361 C C . PRO B 1 241 ? -2.768 13.227 10.781 1 98.25 241 PRO B C 1
ATOM 4363 O O . PRO B 1 241 ? -1.892 12.617 10.164 1 98.25 241 PRO B O 1
ATOM 4366 N N . SER B 1 242 ? -3.557 14.094 10.234 1 98.5 242 SER B N 1
ATOM 4367 C CA . SER B 1 242 ? -3.328 14.578 8.875 1 98.5 242 SER B CA 1
ATOM 4368 C C . SER B 1 242 ? -3.83 16.016 8.711 1 98.5 242 SER B C 1
ATOM 4370 O O . SER B 1 242 ? -4.625 16.5 9.516 1 98.5 242 SER B O 1
ATOM 4372 N N . ALA B 1 243 ? -3.332 16.656 7.777 1 98.69 243 ALA B N 1
ATOM 4373 C CA . ALA B 1 243 ? -3.77 17.984 7.352 1 98.69 243 ALA B CA 1
ATOM 4374 C C . ALA B 1 243 ? -3.969 18.047 5.84 1 98.69 243 ALA B C 1
ATOM 4376 O O . ALA B 1 243 ? -3.176 17.469 5.082 1 98.69 243 ALA B O 1
ATOM 4377 N N . ASN B 1 244 ? -5.047 18.547 5.402 1 98.62 244 ASN B N 1
ATOM 4378 C CA . ASN B 1 244 ? -5.277 18.922 4.016 1 98.62 244 ASN B CA 1
ATOM 4379 C C . ASN B 1 244 ? -5.078 20.422 3.812 1 98.62 244 ASN B C 1
ATOM 4381 O O . ASN B 1 244 ? -5.789 21.234 4.41 1 98.62 244 ASN B O 1
ATOM 4385 N N . ILE B 1 245 ? -4.137 20.734 2.957 1 98.56 245 ILE B N 1
ATOM 4386 C CA . ILE B 1 245 ? -3.666 22.109 2.863 1 98.56 245 ILE B CA 1
ATOM 4387 C C . ILE B 1 245 ? -3.959 22.656 1.469 1 98.56 245 ILE B C 1
ATOM 4389 O O . ILE B 1 245 ? -3.697 21.984 0.464 1 98.56 245 ILE B O 1
ATOM 4393 N N . GLY B 1 246 ? -4.582 23.781 1.386 1 97.56 246 GLY B N 1
ATOM 4394 C CA . GLY B 1 246 ? -4.719 24.594 0.184 1 97.56 246 GLY B CA 1
ATOM 4395 C C . GLY B 1 246 ? -4.008 25.922 0.276 1 97.56 246 GLY B C 1
ATOM 4396 O O . GLY B 1 246 ? -3.168 26.125 1.156 1 97.56 246 GLY B O 1
ATOM 4397 N N . GLU B 1 247 ? -4.207 26.719 -0.714 1 95.94 247 GLU B N 1
ATOM 4398 C CA . GLU B 1 247 ? -3.621 28.062 -0.682 1 95.94 247 GLU B CA 1
ATOM 4399 C C . GLU B 1 247 ? -4.273 28.922 0.398 1 95.94 247 GLU B C 1
ATOM 4401 O O . GLU B 1 247 ? -3.596 29.719 1.06 1 95.94 247 GLU B O 1
ATOM 4406 N N . LYS B 1 248 ? -5.559 28.719 0.594 1 95.5 248 LYS B N 1
ATOM 4407 C CA . LYS B 1 248 ? -6.324 29.609 1.457 1 95.5 248 LYS B CA 1
ATOM 4408 C C . LYS B 1 248 ? -6.789 28.891 2.721 1 95.5 248 LYS B C 1
ATOM 4410 O O . LYS B 1 248 ? -6.875 29.5 3.791 1 95.5 248 LYS B O 1
ATOM 4415 N N . TYR B 1 249 ? -7.129 27.656 2.57 1 97.25 249 TYR B N 1
ATOM 4416 C CA . TYR B 1 249 ? -7.797 26.922 3.641 1 97.25 249 TYR B CA 1
ATOM 4417 C C . TYR B 1 249 ? -6.926 25.781 4.145 1 97.25 249 TYR B C 1
ATOM 4419 O O . TYR B 1 249 ? -5.988 25.359 3.467 1 97.25 249 TYR B O 1
ATOM 4427 N N . ALA B 1 250 ? -7.172 25.328 5.355 1 98.31 250 ALA B N 1
ATOM 4428 C CA . ALA B 1 250 ? -6.578 24.125 5.918 1 98.31 250 ALA B CA 1
ATOM 4429 C C . ALA B 1 250 ? -7.637 23.266 6.605 1 98.31 250 ALA B C 1
ATOM 4431 O O . ALA B 1 250 ? -8.602 23.781 7.168 1 98.31 250 ALA B O 1
ATOM 4432 N N . PHE B 1 251 ? -7.473 22.031 6.469 1 98.62 251 PHE B N 1
ATOM 4433 C CA . PHE B 1 251 ? -8.391 21.016 6.973 1 98.62 251 PHE B CA 1
ATOM 4434 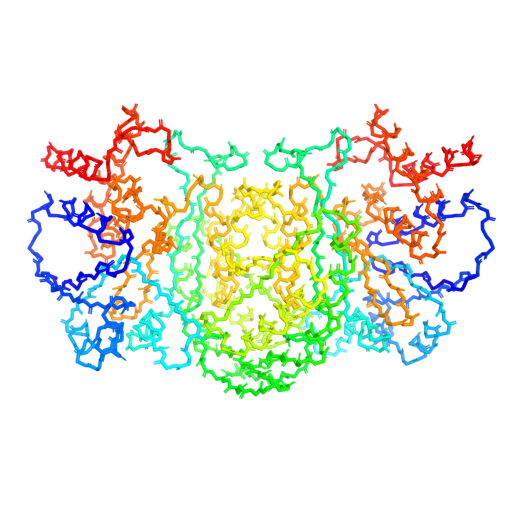C C . PHE B 1 251 ? -7.641 19.922 7.715 1 98.62 251 PHE B C 1
ATOM 4436 O O . PHE B 1 251 ? -6.781 19.25 7.141 1 98.62 251 PHE B O 1
ATOM 4443 N N . PHE B 1 252 ? -7.906 19.812 9.047 1 98.81 252 PHE B N 1
ATOM 4444 C CA . PHE B 1 252 ? -7.195 18.859 9.898 1 98.81 252 PHE B CA 1
ATOM 4445 C C . PHE B 1 252 ? -8.102 17.703 10.312 1 98.81 252 PHE B C 1
ATOM 4447 O O . PHE B 1 252 ? -9.203 17.922 10.805 1 98.81 252 PHE B O 1
ATOM 4454 N N . GLU B 1 253 ? -7.605 16.5 10.109 1 98.44 253 GLU B N 1
ATOM 4455 C CA . GLU B 1 253 ? -8.406 15.32 10.445 1 98.44 253 GLU B CA 1
ATOM 4456 C C . GLU B 1 253 ? -7.516 14.125 10.766 1 98.44 253 GLU B C 1
ATOM 4458 O O . GLU B 1 253 ? -6.465 13.938 10.148 1 98.44 253 GLU B O 1
ATOM 4463 N N . PRO B 1 254 ? -7.953 13.273 11.773 1 97.31 254 PRO B N 1
ATOM 4464 C CA . PRO B 1 254 ? -7.258 12 11.945 1 97.31 254 PRO B CA 1
ATOM 4465 C C . PRO B 1 254 ? -7.359 11.102 10.711 1 97.31 254 PRO B C 1
ATOM 4467 O O . PRO B 1 254 ? -8.312 11.211 9.938 1 97.31 254 PRO B O 1
ATOM 4470 N N . VAL B 1 255 ? -6.434 10.203 10.57 1 93.81 255 VAL B N 1
ATOM 4471 C CA . VAL B 1 255 ? -6.406 9.289 9.43 1 93.81 255 VAL B CA 1
ATOM 4472 C C . VAL B 1 255 ? -7.422 8.172 9.641 1 93.81 255 VAL B C 1
ATOM 4474 O O . VAL B 1 255 ? -7.922 7.586 8.672 1 93.81 255 VAL B O 1
ATOM 4477 N N . HIS B 1 256 ? -7.777 7.898 10.922 1 91.38 256 HIS B N 1
ATOM 4478 C CA . HIS B 1 256 ? -8.664 6.773 11.211 1 91.38 256 HIS B CA 1
ATOM 4479 C C . HIS B 1 256 ? -10.086 7.07 10.758 1 91.38 256 HIS B C 1
ATOM 4481 O O . HIS B 1 256 ? -10.461 8.234 10.594 1 91.38 256 HIS B O 1
ATOM 4487 N N . GLY B 1 257 ? -10.859 6.023 10.57 1 90.81 257 GLY B N 1
ATOM 4488 C CA . GLY B 1 257 ? -12.25 6.156 10.172 1 90.81 257 GLY B CA 1
ATOM 4489 C C . GLY B 1 257 ? -13.195 6.312 11.344 1 90.81 257 GLY B C 1
ATOM 4490 O O . GLY B 1 257 ? -12.781 6.715 12.43 1 90.81 257 GLY B O 1
ATOM 4491 N N . SER B 1 258 ? -14.477 6.051 10.992 1 93.75 258 SER B N 1
ATOM 4492 C CA . SER B 1 258 ? -15.523 6.297 11.977 1 93.75 258 SER B CA 1
ATOM 4493 C C . SER B 1 258 ? -15.562 5.199 13.039 1 93.75 258 SER B C 1
ATOM 4495 O O . SER B 1 258 ? -16.203 5.352 14.078 1 93.75 258 SER B O 1
ATOM 4497 N N . ALA B 1 259 ? -14.953 4.059 12.758 1 91.44 259 ALA B N 1
ATOM 4498 C CA . ALA B 1 259 ? -14.812 2.951 13.703 1 91.44 259 ALA B CA 1
ATOM 4499 C C . ALA B 1 259 ? -16.125 2.688 14.438 1 91.44 259 ALA B C 1
ATOM 4501 O O . ALA B 1 259 ? -16.172 2.758 15.664 1 91.44 259 ALA B O 1
ATOM 4502 N N . PRO B 1 260 ? -17.125 2.258 13.703 1 91.31 260 PRO B N 1
ATOM 4503 C CA . PRO B 1 260 ? -18.438 2.092 14.305 1 91.31 260 PRO B CA 1
ATOM 4504 C C . PRO B 1 260 ? -18.453 1.047 15.414 1 91.31 260 PRO B C 1
ATOM 4506 O O . PRO B 1 260 ? -19.266 1.13 16.344 1 91.31 260 PRO B O 1
ATOM 4509 N N . ASP B 1 261 ? -17.547 0.133 15.422 1 91.38 261 ASP B N 1
ATOM 4510 C CA . ASP B 1 261 ? -17.531 -0.977 16.375 1 91.38 261 ASP B CA 1
ATOM 4511 C C . ASP B 1 261 ? -17.219 -0.49 17.781 1 91.38 261 ASP B C 1
ATOM 4513 O O . ASP B 1 261 ? -17.578 -1.14 18.766 1 91.38 261 ASP B O 1
ATOM 4517 N N . ILE B 1 262 ? -16.547 0.618 17.891 1 94.56 262 ILE B N 1
ATOM 4518 C CA . ILE B 1 262 ? -16.188 1.081 19.234 1 94.56 262 ILE B CA 1
ATOM 4519 C C . ILE B 1 262 ? -16.828 2.441 19.5 1 94.56 262 ILE B C 1
ATOM 4521 O O . ILE B 1 262 ? -16.625 3.041 20.547 1 94.56 262 ILE B O 1
ATOM 4525 N N . ALA B 1 263 ? -17.625 2.912 18.547 1 95.81 263 ALA B N 1
ATOM 4526 C CA . ALA B 1 263 ? -18.297 4.195 18.719 1 95.81 263 ALA B CA 1
ATOM 4527 C C . ALA B 1 263 ? -19.234 4.168 19.922 1 95.81 263 ALA B C 1
ATOM 4529 O O . ALA B 1 263 ? -19.969 3.199 20.109 1 95.81 263 ALA B O 1
ATOM 4530 N N . GLY B 1 264 ? -19.188 5.176 20.719 1 96.94 264 GLY B N 1
ATOM 4531 C CA . GLY B 1 264 ? -20.094 5.309 21.859 1 96.94 264 GLY B CA 1
ATOM 4532 C C . GLY B 1 264 ? -19.594 4.625 23.109 1 96.94 264 GLY B C 1
ATOM 4533 O O . GLY B 1 264 ? -20.188 4.77 24.188 1 96.94 264 GLY B O 1
ATOM 4534 N N . LYS B 1 265 ? -18.484 4 23.047 1 97.69 265 LYS B N 1
ATOM 4535 C CA . LYS B 1 265 ? -18 3.219 24.188 1 97.69 265 LYS B CA 1
ATOM 4536 C C . LYS B 1 265 ? -17.016 4.027 25.031 1 97.69 265 LYS B C 1
ATOM 4538 O O . LYS B 1 265 ? -16.656 3.617 26.125 1 97.69 265 LYS B O 1
ATOM 4543 N N . GLY B 1 266 ? -16.562 5.133 24.484 1 97.88 266 GLY B N 1
ATOM 4544 C CA . GLY B 1 266 ? -15.68 6.004 25.25 1 97.88 266 GLY B CA 1
ATOM 4545 C C . GLY B 1 266 ? -14.258 5.484 25.328 1 97.88 266 GLY B C 1
ATOM 4546 O O . GLY B 1 266 ? -13.508 5.844 26.25 1 97.88 266 GLY B O 1
ATOM 4547 N N . ILE B 1 267 ? -13.938 4.609 24.391 1 97.75 267 ILE B N 1
ATOM 4548 C CA . ILE B 1 267 ? -12.617 3.99 24.5 1 97.75 267 ILE B CA 1
ATOM 4549 C C . ILE B 1 267 ? -11.766 4.387 23.281 1 97.75 267 ILE B C 1
ATOM 4551 O O . ILE B 1 267 ? -10.633 3.928 23.141 1 97.75 267 ILE B O 1
ATOM 455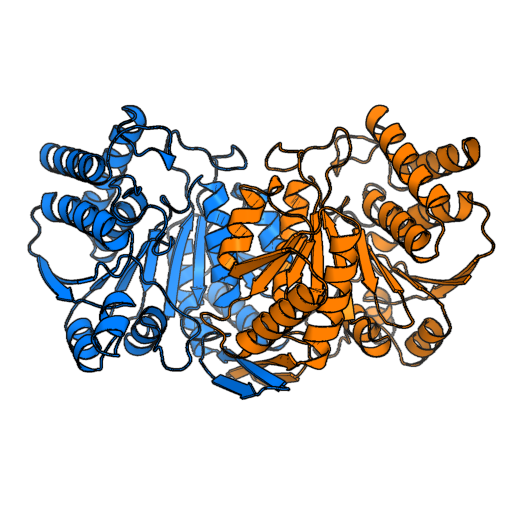5 N N . ALA B 1 268 ? -12.266 5.258 22.359 1 97.62 268 ALA B N 1
ATOM 4556 C CA . ALA B 1 268 ? -11.523 5.688 21.188 1 97.62 268 ALA B CA 1
ATOM 4557 C C . ALA B 1 268 ? -10.328 6.543 21.578 1 97.62 268 ALA B C 1
ATOM 4559 O O . ALA B 1 268 ? -10.422 7.395 22.453 1 97.62 268 ALA B O 1
ATOM 4560 N N . ASN B 1 269 ? -9.211 6.297 20.984 1 97.62 269 ASN B N 1
ATOM 4561 C CA . ASN B 1 269 ? -7.984 7.051 21.219 1 97.62 269 ASN B CA 1
ATOM 4562 C C . ASN B 1 269 ? -8.078 8.461 20.641 1 97.62 269 ASN B C 1
ATOM 4564 O O . ASN B 1 269 ? -8.148 8.641 19.422 1 97.62 269 ASN B O 1
ATOM 4568 N N . PRO B 1 270 ? -8.031 9.461 21.484 1 98.38 270 PRO B N 1
ATOM 4569 C CA . PRO B 1 270 ? -8.203 10.82 20.953 1 98.38 270 PRO B CA 1
ATOM 4570 C C . PRO B 1 270 ? -6.891 11.453 20.5 1 98.38 270 PRO B C 1
ATOM 4572 O O . PRO B 1 270 ? -6.875 12.602 20.047 1 98.38 270 PRO B O 1
ATOM 4575 N N . LEU B 1 271 ? -5.805 10.781 20.547 1 98.38 271 LEU B N 1
ATOM 4576 C CA . LEU B 1 271 ? -4.488 11.383 20.359 1 98.38 271 LEU B CA 1
ATOM 4577 C C . LEU B 1 271 ? -4.312 11.867 18.922 1 98.38 271 LEU B C 1
ATOM 4579 O O . LEU B 1 271 ? -3.699 12.906 18.688 1 98.38 271 LEU B O 1
ATOM 4583 N N . ALA B 1 272 ? -4.785 11.07 17.953 1 98.31 272 ALA B N 1
ATOM 4584 C CA . ALA B 1 272 ? -4.688 11.555 16.578 1 98.31 272 ALA B CA 1
ATOM 4585 C C . ALA B 1 272 ? -5.41 12.883 16.406 1 98.31 272 ALA B C 1
ATOM 4587 O O . ALA B 1 272 ? -4.91 13.789 15.734 1 98.31 272 ALA B O 1
ATOM 4588 N N . ALA B 1 273 ? -6.57 13.016 16.984 1 98.69 273 ALA B N 1
ATOM 4589 C CA . ALA B 1 273 ? -7.328 14.266 16.922 1 98.69 273 ALA B CA 1
ATOM 4590 C C . ALA B 1 273 ? -6.598 15.398 17.625 1 98.69 273 ALA B C 1
ATOM 4592 O O . ALA B 1 273 ? -6.586 16.531 17.156 1 98.69 273 ALA B O 1
ATOM 4593 N N . ILE B 1 274 ? -6.051 15.094 18.766 1 98.88 274 ILE B N 1
ATOM 4594 C CA . ILE B 1 274 ? -5.293 16.094 19.516 1 98.88 274 ILE B CA 1
ATOM 4595 C C . ILE B 1 274 ? -4.07 16.516 18.719 1 98.88 274 ILE B C 1
ATOM 4597 O O . ILE B 1 274 ? -3.723 17.703 18.688 1 98.88 274 ILE B O 1
ATOM 4601 N N . LEU B 1 275 ? -3.459 15.555 18.078 1 98.75 275 LEU B N 1
ATOM 4602 C CA . LEU B 1 275 ? -2.32 15.867 17.219 1 98.75 275 LEU B CA 1
ATOM 4603 C C . LEU B 1 275 ? -2.754 16.719 16.031 1 98.75 275 LEU B C 1
ATOM 4605 O O . LEU B 1 275 ? -1.973 17.531 15.516 1 98.75 275 LEU B O 1
ATOM 4609 N N . CYS B 1 276 ? -3.994 16.562 15.555 1 98.81 276 CYS B N 1
ATOM 4610 C CA . CYS B 1 276 ? -4.535 17.453 14.539 1 98.81 276 CYS B CA 1
ATOM 4611 C C . CYS B 1 276 ? -4.598 18.891 15.055 1 98.81 276 CYS B C 1
ATOM 4613 O O . CYS B 1 276 ? -4.344 19.828 14.305 1 98.81 276 CYS B O 1
ATOM 4615 N N . VAL B 1 277 ? -4.949 19.047 16.312 1 98.81 277 VAL B N 1
ATOM 4616 C CA . VAL B 1 277 ? -4.934 20.359 16.938 1 98.81 277 VAL B CA 1
ATOM 4617 C C . VAL B 1 277 ? -3.514 20.922 16.922 1 98.81 277 VAL B C 1
ATOM 4619 O O . VAL B 1 277 ? -3.312 22.109 16.656 1 98.81 277 VAL B O 1
ATOM 4622 N N . LYS B 1 278 ? -2.561 20.094 17.266 1 98.75 278 LYS B N 1
ATOM 4623 C CA . LYS B 1 278 ? -1.167 20.531 17.172 1 98.75 278 LYS B CA 1
ATOM 4624 C C . LYS B 1 278 ? -0.84 21.062 15.789 1 98.75 278 LYS B C 1
ATOM 4626 O O . LYS B 1 278 ? -0.255 22.141 15.656 1 98.75 278 LYS B O 1
ATOM 4631 N N . MET B 1 279 ? -1.237 20.297 14.75 1 98.62 279 MET B N 1
ATOM 4632 C CA . MET B 1 279 ? -0.974 20.719 13.375 1 98.62 279 MET B CA 1
ATOM 4633 C C . MET B 1 279 ? -1.679 22.031 13.055 1 98.62 279 MET B C 1
ATOM 4635 O O . MET B 1 279 ? -1.129 22.875 12.352 1 98.62 279 MET B O 1
ATOM 4639 N N . LEU B 1 280 ? -2.889 22.172 13.516 1 98.56 280 LEU B N 1
ATOM 4640 C CA . LEU B 1 280 ? -3.648 23.406 13.352 1 98.56 280 LEU B CA 1
ATOM 4641 C C . LEU B 1 280 ? -2.902 24.594 13.953 1 98.56 280 LEU B C 1
ATOM 4643 O O . LEU B 1 280 ? -2.793 25.641 13.328 1 98.56 280 LEU B O 1
ATOM 4647 N N . LEU B 1 281 ? -2.375 24.406 15.188 1 98.31 281 LEU B N 1
ATOM 4648 C CA . LEU B 1 281 ? -1.62 25.453 15.859 1 98.31 281 LEU B CA 1
ATOM 4649 C C . LEU B 1 281 ? -0.354 25.797 15.086 1 98.31 281 LEU B C 1
ATOM 4651 O O . LEU B 1 281 ? -0.034 26.969 14.906 1 98.31 281 LEU B O 1
ATOM 4655 N N . GLU B 1 282 ? 0.329 24.797 14.625 1 97.62 282 GLU B N 1
ATOM 4656 C CA . GLU B 1 282 ? 1.521 25.031 13.812 1 97.62 282 GLU B CA 1
ATOM 4657 C C . GLU B 1 282 ? 1.183 25.812 12.547 1 97.62 282 GLU B C 1
ATOM 4659 O O . GLU B 1 282 ? 1.874 26.766 12.203 1 97.62 282 GLU B O 1
ATOM 4664 N N . TRP B 1 283 ? 0.119 25.406 11.906 1 96.88 283 TRP B N 1
ATOM 4665 C CA . TRP B 1 283 ? -0.326 26.047 10.672 1 96.88 283 TRP B CA 1
ATOM 4666 C C . TRP B 1 283 ? -0.688 27.516 10.922 1 96.88 283 TRP B C 1
ATOM 4668 O O . TRP B 1 283 ? -0.483 28.359 10.047 1 96.88 283 TRP B O 1
ATOM 4678 N N . SER B 1 284 ? -1.161 27.812 12.102 1 96.25 284 SER B N 1
ATOM 4679 C CA . SER B 1 284 ? -1.6 29.172 12.43 1 96.25 284 SER B CA 1
ATOM 4680 C C . SER B 1 284 ? -0.465 29.984 13.031 1 96.25 284 SER B C 1
ATOM 4682 O O . SER B 1 284 ? -0.699 31.047 13.609 1 96.25 284 SER B O 1
ATOM 4684 N N . GLY B 1 285 ? 0.748 29.469 13.039 1 95.69 285 GLY B N 1
ATOM 4685 C CA . GLY B 1 285 ? 1.914 30.203 13.492 1 95.69 285 GLY B CA 1
ATOM 4686 C C . GLY B 1 285 ? 2.119 30.141 14.992 1 95.69 285 GLY B C 1
ATOM 4687 O O . GLY B 1 285 ? 2.797 30.984 15.57 1 95.69 285 GLY B O 1
ATOM 4688 N N . ARG B 1 286 ? 1.507 29.203 15.609 1 96.62 286 ARG B N 1
ATOM 4689 C CA . ARG B 1 286 ? 1.581 29.062 17.062 1 96.62 286 ARG B CA 1
ATOM 4690 C C . ARG B 1 286 ? 2.436 27.859 17.453 1 96.62 286 ARG B C 1
ATOM 4692 O O . ARG B 1 286 ? 1.965 26.953 18.156 1 96.62 286 ARG B O 1
ATOM 4699 N N . GLY B 1 287 ? 3.67 27.891 17.109 1 96.81 287 GLY B N 1
ATOM 4700 C CA . GLY B 1 287 ? 4.617 26.797 17.312 1 96.81 287 GLY B CA 1
ATOM 4701 C C . GLY B 1 287 ? 4.855 26.484 18.781 1 96.81 287 GLY B C 1
ATOM 4702 O O . GLY B 1 287 ? 5.039 25.328 19.141 1 96.81 287 GLY B O 1
ATOM 4703 N N . LYS B 1 288 ? 4.871 27.484 19.609 1 97.06 288 LYS B N 1
ATOM 4704 C CA . LYS B 1 288 ? 5.094 27.281 21.047 1 97.06 288 LYS B CA 1
ATOM 4705 C C . LYS B 1 288 ? 3.945 26.5 21.672 1 97.06 288 LYS B C 1
ATOM 4707 O O . LYS B 1 288 ? 4.172 25.594 22.469 1 97.06 288 LYS B O 1
ATOM 4712 N N . GLU B 1 289 ? 2.748 26.938 21.328 1 97.44 289 GLU B N 1
ATOM 4713 C CA . GLU B 1 289 ? 1.57 26.219 21.812 1 97.44 289 GLU B CA 1
ATOM 4714 C C . GLU B 1 289 ? 1.569 24.766 21.328 1 97.44 289 GLU B C 1
ATOM 4716 O O . GLU B 1 289 ? 1.264 23.859 22.094 1 97.44 289 GLU B O 1
ATOM 4721 N N . ALA B 1 290 ? 1.899 24.594 20.062 1 98.31 290 ALA B N 1
ATOM 4722 C CA . ALA B 1 290 ? 1.962 23.25 19.484 1 98.31 290 ALA B CA 1
ATOM 4723 C C . ALA B 1 290 ? 2.959 22.375 20.234 1 98.31 290 ALA B C 1
ATOM 4725 O O . ALA B 1 290 ? 2.695 21.203 20.484 1 98.31 290 ALA B O 1
ATOM 4726 N N . ALA B 1 291 ? 4.09 22.906 20.609 1 98.06 291 ALA B N 1
ATOM 4727 C CA . ALA B 1 291 ? 5.129 22.172 21.328 1 98.06 291 ALA B CA 1
ATOM 4728 C C . ALA B 1 291 ? 4.637 21.703 22.703 1 98.06 291 ALA B C 1
ATOM 4730 O O . ALA B 1 291 ? 5.062 20.672 23.203 1 98.06 291 ALA B O 1
ATOM 4731 N N . LEU B 1 292 ? 3.791 22.516 23.234 1 98.44 292 LEU B N 1
ATOM 4732 C CA . LEU B 1 292 ? 3.232 22.156 24.531 1 98.44 292 LEU B CA 1
ATOM 4733 C C . LEU B 1 292 ? 2.383 20.891 24.422 1 98.44 292 LEU B C 1
ATOM 4735 O O . LEU B 1 292 ? 2.324 20.094 25.375 1 98.44 292 LEU B O 1
ATOM 4739 N N . ILE B 1 293 ? 1.697 20.688 23.344 1 98.62 293 ILE B N 1
ATOM 4740 C CA . ILE B 1 293 ? 0.923 19.469 23.125 1 98.62 293 ILE B CA 1
ATOM 4741 C C . ILE B 1 293 ? 1.854 18.25 23.125 1 98.62 293 ILE B C 1
ATOM 4743 O O . ILE B 1 293 ? 1.533 17.219 23.703 1 98.62 293 ILE B O 1
ATOM 4747 N N . ASP B 1 294 ? 3.006 18.406 22.484 1 97.94 294 ASP B N 1
ATOM 4748 C CA . ASP B 1 294 ? 3.984 17.312 22.484 1 97.94 294 ASP B CA 1
ATOM 4749 C C . ASP B 1 294 ? 4.383 16.938 23.906 1 97.94 294 ASP B C 1
ATOM 4751 O O . ASP B 1 294 ? 4.48 15.75 24.234 1 97.94 294 ASP B O 1
ATOM 4755 N N . ARG B 1 295 ? 4.602 17.906 24.672 1 98.19 295 ARG B N 1
ATOM 4756 C CA . ARG B 1 295 ? 4.984 17.672 26.062 1 98.19 295 ARG B CA 1
ATOM 4757 C C . ARG B 1 295 ? 3.848 17.016 26.828 1 98.19 295 ARG B C 1
ATOM 4759 O O . ARG B 1 295 ? 4.078 16.125 27.656 1 98.19 295 ARG B O 1
ATOM 4766 N N . ALA B 1 296 ? 2.668 17.5 26.578 1 98.62 296 ALA B N 1
ATOM 4767 C CA . ALA B 1 296 ? 1.503 16.922 27.25 1 98.62 296 ALA B CA 1
ATOM 4768 C C . ALA B 1 296 ? 1.331 15.453 26.875 1 98.62 296 ALA B C 1
ATOM 4770 O O . ALA B 1 296 ? 1.031 14.617 27.734 1 98.62 296 ALA B O 1
ATOM 4771 N N . ILE B 1 297 ? 1.47 15.141 25.625 1 98.19 297 ILE B N 1
ATOM 4772 C CA . ILE B 1 297 ? 1.338 13.766 25.156 1 98.19 297 ILE B CA 1
ATOM 4773 C C . ILE B 1 297 ? 2.434 12.898 25.766 1 98.19 297 ILE B C 1
ATOM 4775 O O . ILE B 1 297 ? 2.17 11.789 26.219 1 98.19 297 ILE B O 1
ATOM 4779 N N . SER B 1 298 ? 3.678 13.398 25.797 1 97.69 298 SER B N 1
ATOM 4780 C CA . SER B 1 298 ? 4.762 12.672 26.438 1 97.69 298 SER B CA 1
ATOM 4781 C C . SER B 1 298 ? 4.426 12.359 27.891 1 97.69 298 SER B C 1
ATOM 4783 O O . SER B 1 298 ? 4.688 11.258 28.375 1 97.69 298 SER B O 1
ATOM 4785 N N . TYR B 1 299 ? 3.852 13.344 28.531 1 98 299 TYR B N 1
ATOM 4786 C CA . TYR B 1 299 ? 3.479 13.203 29.938 1 98 299 TYR B CA 1
ATOM 4787 C C . TYR B 1 299 ? 2.465 12.086 30.125 1 98 299 TYR B C 1
ATOM 4789 O O . TYR B 1 299 ? 2.646 11.203 30.969 1 98 299 TYR B O 1
ATOM 4797 N N . ILE B 1 300 ? 1.403 12.055 29.328 1 97.81 300 ILE B N 1
ATOM 4798 C CA . ILE B 1 300 ? 0.35 11.07 29.562 1 97.81 300 ILE B CA 1
ATOM 4799 C C . ILE B 1 300 ? 0.852 9.68 29.172 1 97.81 300 ILE B C 1
ATOM 4801 O O . ILE B 1 300 ? 0.427 8.672 29.766 1 97.81 300 ILE B O 1
ATOM 4805 N N . LEU B 1 301 ? 1.712 9.609 28.188 1 96.81 301 LEU B N 1
ATOM 4806 C CA . LEU B 1 301 ? 2.289 8.328 27.812 1 96.81 301 LEU B CA 1
ATOM 4807 C C . LEU B 1 301 ? 3.186 7.781 28.922 1 96.81 301 LEU B C 1
ATOM 4809 O O . LEU B 1 301 ? 3.135 6.59 29.234 1 96.81 301 LEU B O 1
ATOM 4813 N N . GLU B 1 302 ? 3.959 8.641 29.469 1 96.56 302 GLU B N 1
ATOM 4814 C CA . GLU B 1 302 ? 4.824 8.258 30.578 1 96.56 302 GLU B CA 1
ATOM 4815 C C . GLU B 1 302 ? 4.004 7.762 31.766 1 96.56 302 GLU B C 1
ATOM 4817 O O . GLU B 1 302 ? 4.387 6.797 32.438 1 96.56 302 GLU B O 1
ATOM 4822 N N . LYS B 1 303 ? 2.896 8.391 32 1 97.19 303 LYS B N 1
ATOM 4823 C CA . LYS B 1 303 ? 2.061 8.07 33.156 1 97.19 303 LYS B CA 1
ATOM 4824 C C . LYS B 1 303 ? 1.053 6.977 32.844 1 97.19 303 LYS B C 1
ATOM 4826 O O . LYS B 1 303 ? 0.282 6.551 33.688 1 97.19 303 LYS B O 1
ATOM 4831 N N . LYS B 1 304 ? 1.004 6.523 31.625 1 96.12 304 LYS B N 1
ATOM 4832 C CA . LYS B 1 304 ? 0.119 5.473 31.125 1 96.12 304 LYS B CA 1
ATOM 4833 C C . LYS B 1 304 ? -1.346 5.875 31.266 1 96.12 304 LYS B C 1
ATOM 4835 O O . LYS B 1 304 ? -2.188 5.051 31.641 1 96.12 304 LYS B O 1
ATOM 4840 N N . LEU B 1 305 ? -1.58 7.105 31.141 1 97.56 305 LEU B N 1
ATOM 4841 C CA . LEU B 1 305 ? -2.939 7.637 31.094 1 97.56 305 LEU B CA 1
ATOM 4842 C C . LEU B 1 305 ? -3.473 7.625 29.656 1 97.56 305 LEU B C 1
ATOM 4844 O O . LEU B 1 305 ? -3.705 8.688 29.078 1 97.56 305 LEU B O 1
ATOM 4848 N N . ILE B 1 306 ? -3.641 6.441 29.141 1 96.88 306 ILE B N 1
ATOM 4849 C CA . ILE B 1 306 ? -3.916 6.242 27.734 1 96.88 306 ILE B CA 1
ATOM 4850 C C . ILE B 1 306 ? -5.082 5.27 27.562 1 96.88 306 ILE B C 1
ATOM 4852 O O . ILE B 1 306 ? -5.5 4.621 28.516 1 96.88 306 ILE B O 1
ATOM 4856 N N . THR B 1 307 ? -5.633 5.207 26.406 1 97.19 307 THR B N 1
ATOM 4857 C CA . THR B 1 307 ? -6.801 4.391 26.094 1 97.19 307 THR B CA 1
ATOM 4858 C C . THR B 1 307 ? -6.398 2.932 25.891 1 97.19 307 THR B C 1
ATOM 4860 O O . THR B 1 307 ? -5.211 2.617 25.797 1 97.19 307 THR B O 1
ATOM 4863 N N . PRO B 1 308 ? -7.422 2.023 25.75 1 94.75 308 PRO B N 1
ATOM 4864 C CA . PRO B 1 308 ? -7.168 0.58 25.703 1 94.75 308 PRO B CA 1
ATOM 4865 C C . PRO B 1 308 ? -6.344 0.157 24.5 1 94.75 308 PRO B C 1
ATOM 4867 O O . PRO B 1 308 ? -5.578 -0.807 24.562 1 94.75 308 PRO B O 1
ATOM 4870 N N . ASP B 1 309 ? -6.457 0.827 23.359 1 91.62 309 ASP B N 1
ATOM 4871 C CA . ASP B 1 309 ? -5.703 0.448 22.172 1 91.62 309 ASP B CA 1
ATOM 4872 C C . ASP B 1 309 ? -4.199 0.56 22.422 1 91.62 309 ASP B C 1
ATOM 4874 O O . ASP B 1 309 ? -3.404 -0.103 21.75 1 91.62 309 ASP B O 1
ATOM 4878 N N . LEU B 1 310 ? -3.854 1.333 23.375 1 93.88 310 LEU B N 1
ATOM 4879 C CA . LEU B 1 310 ? -2.443 1.512 23.719 1 93.88 310 LEU B CA 1
ATOM 4880 C C . LEU B 1 310 ? -2.09 0.76 24.984 1 93.88 310 LEU B C 1
ATOM 4882 O O . LEU B 1 310 ? -1.005 0.948 25.547 1 93.88 310 LEU B O 1
ATOM 4886 N N . GLY B 1 311 ? -3.012 0.036 25.531 1 92.81 311 GLY B N 1
ATOM 4887 C CA . GLY B 1 311 ? -2.758 -0.796 26.688 1 92.81 311 GLY B CA 1
ATOM 4888 C C . GLY B 1 311 ? -3.201 -0.153 27.984 1 92.81 311 GLY B C 1
ATOM 4889 O O . GLY B 1 311 ? -2.877 -0.644 29.078 1 92.81 311 GLY B O 1
ATOM 4890 N N . GLY B 1 312 ? -3.869 0.955 27.938 1 95.75 312 GLY B N 1
ATOM 4891 C CA . GLY B 1 312 ? -4.328 1.632 29.125 1 95.75 312 GLY B CA 1
ATOM 4892 C C . GLY B 1 312 ? -5.797 1.395 29.422 1 95.75 312 GLY B C 1
ATOM 4893 O O . GLY B 1 312 ? -6.41 0.487 28.859 1 95.75 312 GLY B O 1
ATOM 4894 N N . VAL B 1 313 ? -6.285 2.172 30.375 1 97.25 313 VAL B N 1
ATOM 4895 C CA . VAL B 1 313 ? -7.664 1.957 30.797 1 97.25 313 VAL B CA 1
ATOM 4896 C C . VAL B 1 313 ? -8.422 3.285 30.781 1 97.25 313 VAL B C 1
ATOM 4898 O O . VAL B 1 313 ? -9.617 3.328 31.078 1 97.25 313 VAL B O 1
ATOM 4901 N N . SER B 1 314 ? -7.746 4.359 30.438 1 98.19 314 SER B N 1
ATOM 4902 C CA . SER B 1 314 ? -8.383 5.672 30.438 1 98.19 314 SER B CA 1
ATOM 4903 C C . SER B 1 314 ? -9.422 5.77 29.328 1 98.19 314 SER B C 1
ATOM 4905 O O . SER B 1 314 ? -9.273 5.145 28.266 1 98.19 314 SER B O 1
ATOM 4907 N N . THR B 1 315 ? -10.445 6.52 29.547 1 98.5 315 THR B N 1
ATOM 4908 C CA . THR B 1 315 ? -11.445 6.785 28.516 1 98.5 315 THR B CA 1
ATOM 4909 C C . THR B 1 315 ? -10.977 7.887 27.578 1 98.5 315 THR B C 1
ATOM 4911 O O . THR B 1 315 ? -10 8.586 27.875 1 98.5 315 THR B O 1
ATOM 4914 N N . THR B 1 316 ? -11.695 7.992 26.469 1 98.5 316 THR B N 1
ATOM 4915 C CA . THR B 1 316 ? -11.422 9.055 25.5 1 98.5 316 THR B CA 1
ATOM 4916 C C . THR B 1 316 ? -11.445 10.422 26.172 1 98.5 316 THR B C 1
ATOM 4918 O O . THR B 1 316 ? -10.516 11.219 26.016 1 98.5 316 THR B O 1
ATOM 4921 N N . ALA B 1 317 ? -12.477 10.656 26.969 1 98.5 317 ALA B N 1
ATOM 4922 C CA . ALA B 1 317 ? -12.68 11.938 27.625 1 98.5 317 ALA B CA 1
ATOM 4923 C C . ALA B 1 317 ? -11.594 12.195 28.672 1 98.5 317 ALA B C 1
ATOM 4925 O O . ALA B 1 317 ? -11.102 13.32 28.797 1 98.5 317 ALA B O 1
ATOM 4926 N N . GLU B 1 318 ? -11.242 11.156 29.375 1 98.69 318 GLU B N 1
ATOM 4927 C CA . GLU B 1 318 ? -10.219 11.297 30.406 1 98.69 318 GLU B CA 1
ATOM 4928 C C . GLU B 1 318 ? -8.875 11.695 29.797 1 98.69 318 GLU B C 1
ATOM 4930 O O . GLU B 1 318 ? -8.164 12.539 30.359 1 98.69 318 GLU B O 1
ATOM 4935 N N . VAL B 1 319 ? -8.531 11.078 28.734 1 98.69 319 VAL B N 1
ATOM 4936 C CA . VAL B 1 319 ? -7.277 11.414 28.078 1 98.69 319 VAL B CA 1
ATOM 4937 C C . VAL B 1 319 ? -7.301 12.867 27.625 1 98.69 319 VAL B C 1
ATOM 4939 O O . VAL B 1 319 ? -6.363 13.625 27.891 1 98.69 319 VAL B O 1
ATOM 4942 N N . GLY B 1 320 ? -8.367 13.305 26.938 1 98.69 320 GLY B N 1
ATOM 4943 C CA . GLY B 1 320 ? -8.5 14.688 26.516 1 98.69 320 GLY B CA 1
ATOM 4944 C C . GLY B 1 320 ? -8.414 15.672 27.656 1 98.69 320 GLY B C 1
ATOM 4945 O O . GLY B 1 320 ? -7.703 16.672 27.562 1 98.69 320 GLY B O 1
ATOM 4946 N N . GLN B 1 321 ? -9.062 15.352 28.734 1 98.62 321 GLN B N 1
ATOM 4947 C CA . GLN B 1 321 ? -9.086 16.219 29.906 1 98.62 321 GLN B CA 1
ATOM 4948 C C . GLN B 1 321 ? -7.703 16.328 30.531 1 98.62 321 GLN B C 1
ATOM 4950 O O . GLN B 1 321 ? -7.297 17.422 30.953 1 98.62 321 GLN B O 1
ATOM 4955 N N . THR B 1 322 ? -7.082 15.219 30.609 1 98.69 322 THR B N 1
ATOM 4956 C CA . THR B 1 322 ? -5.75 15.211 31.203 1 98.69 322 THR B CA 1
ATOM 4957 C C . THR B 1 322 ? -4.781 16.047 30.375 1 98.69 322 THR B C 1
ATOM 4959 O O . THR B 1 322 ? -3.992 16.812 30.938 1 98.69 322 THR B O 1
ATOM 4962 N N . VAL B 1 323 ? -4.832 15.875 29.078 1 98.75 323 VAL B N 1
ATOM 4963 C CA . VAL B 1 323 ? -3.977 16.656 28.203 1 98.75 323 VAL B CA 1
ATOM 4964 C C . VAL B 1 323 ? -4.312 18.141 28.344 1 98.75 323 VAL B C 1
ATOM 4966 O O . VAL B 1 323 ? -3.418 18.984 28.469 1 98.75 323 VAL B O 1
ATOM 4969 N N . ALA B 1 324 ? -5.586 18.484 28.359 1 98.75 324 ALA B N 1
ATOM 4970 C CA . ALA B 1 324 ? -6.027 19.875 28.516 1 98.75 324 ALA B CA 1
ATOM 4971 C C . ALA B 1 324 ? -5.535 20.469 29.828 1 98.75 324 ALA B C 1
ATOM 4973 O O . ALA B 1 324 ? -5.074 21.609 29.875 1 98.75 324 ALA B O 1
ATOM 4974 N N . LYS B 1 325 ? -5.676 19.734 30.859 1 98.56 325 LYS B N 1
ATOM 4975 C CA . LYS B 1 325 ? -5.223 20.188 32.188 1 98.56 325 LYS B CA 1
ATOM 4976 C C . LYS B 1 325 ? -3.721 20.469 32.188 1 98.56 325 LYS B C 1
ATOM 4978 O O . LYS B 1 325 ? -3.268 21.469 32.719 1 98.56 325 LYS B O 1
ATOM 4983 N N . TYR B 1 326 ? -3.002 19.5 31.641 1 98.62 326 TYR B N 1
ATOM 4984 C CA . TYR B 1 326 ? -1.561 19.703 31.531 1 98.62 326 TYR B CA 1
ATOM 4985 C C . TYR B 1 326 ? -1.244 21 30.797 1 98.62 326 TYR B C 1
ATOM 4987 O O . TYR B 1 326 ? -0.368 21.75 31.219 1 98.62 326 TYR B O 1
ATOM 4995 N N . VAL B 1 327 ? -1.924 21.25 29.672 1 98.44 327 VAL B N 1
ATOM 4996 C CA . VAL B 1 327 ? -1.716 22.453 28.875 1 98.44 327 VAL B CA 1
ATOM 4997 C C . VAL B 1 327 ? -2.008 23.688 29.719 1 98.44 327 VAL B C 1
ATOM 4999 O O . VAL B 1 327 ? -1.203 24.625 29.766 1 98.44 327 VAL B O 1
ATOM 5002 N N . MET B 1 328 ? -3.049 23.734 30.438 1 97.88 328 MET B N 1
ATOM 5003 C CA . MET B 1 328 ? -3.445 24.875 31.25 1 97.88 328 MET B CA 1
ATOM 5004 C C . MET B 1 328 ? -2.406 25.156 32.312 1 97.88 328 MET B C 1
ATOM 5006 O O . MET B 1 328 ? -2.127 26.312 32.625 1 97.88 328 MET B O 1
ATOM 5010 N N . GLN B 1 329 ? -1.851 24.156 32.812 1 97.75 329 GLN B N 1
ATOM 5011 C CA . GLN B 1 329 ? -0.918 24.297 33.906 1 97.75 329 GLN B CA 1
ATOM 5012 C C . GLN B 1 329 ? 0.462 24.719 33.438 1 97.75 329 GLN B C 1
ATOM 5014 O O . GLN B 1 329 ? 1.299 25.156 34.219 1 97.75 329 GLN B O 1
ATOM 5019 N N . ASN B 1 330 ? 0.715 24.547 32.156 1 96.81 330 ASN B N 1
ATOM 5020 C CA . ASN B 1 330 ? 2.064 24.797 31.672 1 96.81 330 ASN B CA 1
ATOM 5021 C C . ASN B 1 330 ? 2.074 25.844 30.578 1 96.81 330 ASN B C 1
ATOM 5023 O O . ASN B 1 330 ? 2.994 25.891 29.75 1 96.81 330 ASN B O 1
ATOM 5027 N N . LEU B 1 331 ? 1.123 26.672 30.5 1 92.25 331 LEU B N 1
ATOM 5028 C CA . LEU B 1 331 ? 1.032 27.734 29.5 1 92.25 331 LEU B CA 1
ATOM 5029 C C . LEU B 1 331 ? 2.16 28.75 29.672 1 92.25 331 LEU B C 1
ATOM 5031 O O . LEU B 1 331 ? 2.598 29 30.797 1 92.25 331 LEU B O 1
#

Sequence (662 aa):
MKLAVIEGDGIGREVIPAAVEVLDAFGLELEKVSLELGYARWERTGSAISEEDIATIKGCDAVLFGAVTTVPDPSYKSVLLTIRKELDLYANVRPVKPLPGITGVTGRNDFDFIIVRENTEGLYSGIEEIGPDLSWTKRVVTRKGSERVAEYACKLAKQRKNKLTIVHKSNVLKSDKLFLDVCRQVASSHGVEYGDMLVDSMAYSLMMRPDKYDVVVTTNIFGDILSDMCAALVGSLGLVPSANIGEKYAFFEPVHGSAPDIAGKGIANPLAAILCVKMLLEWSGRGKEAALIDRAISYILEKKLITPDLGGVSTTAEVGQTVAKYVMQNLMKLAVIEGDGIGREVIPAAVEVLDAFGLELEKVSLELGYARWERTGSAISEEDIATIKGCDAVLFGAVTTVPDPSYKSVLLTIRKELDLYANVRPVKPLPGITGVTGRNDFDFIIVRENTEGLYSGIEEIGPDLSWTKRVVTRKGSERVAEYACKLAKQRKNKLTIVHKSNVLKSDKLFLDVCRQVASSHGVEYGDMLVDSMAYSLMMRPDKYDVVVTTNIFGDILSDMCAALVGSLGLVPSANIGEKYAFFEPVHGSAPDIAGKGIANPLAAILCVKMLLEWSGRGKEAALIDRAISYILEKKLITPDLGGVSTTAEVGQTVAKYVMQNL